Protein AF-A0A0S4QYQ6-F1 (afdb_monomer)

Mean predicted aligned error: 23.26 Å

Organism: NCBI:txid795642

Secondary structure (DSSP, 8-state):
----------------TTTT---HHHHHHHHHHHHHTS-SHHHHHHHHHHHHHHHHHHHHHHHHHHHHHHSHHHHHHHHHHHHHHHHHHHHHHHHHHHHHHHHHHHHHHHHHHHHHHHHHHHHHHHHHHHHHHHHHHHHHHHHHHHHHHHHHHHHHHHHHHHHHHHHHHHHHHHHHHHHHHHHHHHHHHHHHHHHHHHHHHHHHHHHHHHHHHHHHHHHHHHHHHHHHHHHHHHHHHHHHHHHHHHHHHHHHHHHHHHHHHHHHHHHHHHHHHHHHHHHHHHHHHHHHHHHHHHHHHHHHHHHHHHHHHHHHHHHHHHHHHHHHHHHHHHHHHHHHHHHHHHHHHHHHHHHHHHHHHHTTTHHHHTTTTTTSGGGTHHHHHHHHHHHHHHHHHHHHHHHHHHHHHHHHHHHGGGTSSS-------------------

Sequence (437 aa):
MPQRLSGAGRRRRYCDPVSTGRTCQEEAKRARAARRAGGGIGADVVAAEEIAEKLQVYVDRIADGLAAELTPTGVQTAISRAEAAAAARVAAAAAEVEEVRRTAAEQVAQAFADRDRSVSAAHAERDTALADSQAARASAEAADQAASAARAAAADADQRAQTAETAASRAEDNAQTAQDARDAALADARNAMTARDAALAERDRAFVERDGALSEASTAQTLAEQAAEDRATARAEAARAAAVAEAAQAAQTAAEERASAAEKSWRAETATAARAVAERDAARTQASQAQQQAEADRALAATAMERADTEVEARRQAEDTLRGLRSELTATTTDRDRLTADLDRLRAQIDDERAAATTRLETAQEAATRATAAAESHQAQQIAAQAELTELRRQLQDARDRAVRAETERDAARAQTEQATASRRTPKKTPQPPADS

Radius of gyration: 144.87 Å; Cα contacts (8 Å, |Δi|>4): 18; chains: 1; bounding box: 305×84×334 Å

Solvent-accessible surface area (backbone atoms only — not comparable to full-atom values): 24363 Å² total; per-residue (Å²): 139,84,89,83,89,87,90,79,88,72,84,80,76,74,84,66,69,87,82,71,85,63,61,74,66,58,57,55,50,50,55,53,51,54,46,62,72,58,74,53,75,71,28,55,49,53,53,50,49,54,50,48,51,52,48,46,53,50,50,50,51,48,49,49,51,47,47,49,44,70,33,77,68,27,44,51,51,53,51,52,51,50,51,50,52,49,51,50,50,51,52,50,52,50,50,51,52,50,49,51,50,50,52,51,51,51,52,52,53,48,52,51,52,52,47,53,50,51,52,52,49,52,50,52,52,51,53,49,52,50,51,52,52,50,52,52,49,54,50,49,52,51,50,51,51,52,51,49,51,50,52,53,53,49,52,51,49,50,52,51,48,55,51,49,52,54,51,49,53,51,50,51,53,51,51,50,53,52,49,54,53,49,53,49,53,52,50,51,52,50,53,51,51,53,51,50,53,52,52,49,54,51,52,53,49,52,50,53,51,51,52,48,52,50,52,50,50,52,50,51,48,54,52,52,51,49,56,47,51,51,50,51,50,52,50,53,51,50,51,49,52,48,52,51,50,51,50,51,49,53,50,48,52,55,47,52,50,50,50,54,49,52,49,51,49,50,52,49,51,52,51,49,51,50,48,54,48,51,52,52,52,50,50,49,52,51,52,52,49,54,52,53,48,56,51,50,51,52,53,50,50,56,57,46,53,63,48,47,57,58,50,53,56,51,50,56,58,50,54,53,49,57,53,51,54,55,55,49,53,59,50,50,54,55,52,45,63,56,52,51,61,58,48,54,65,52,43,64,64,46,59,72,56,46,70,73,45,56,82,56,48,72,73,57,52,83,57,49,77,69,57,54,70,49,60,50,51,45,54,54,41,49,58,48,45,55,52,47,53,52,46,47,49,51,52,49,49,55,44,48,59,49,50,52,52,58,44,57,60,58,55,48,72,65,60,86,67,77,79,85,89,87,89,86,89,88,90,87,85,88,82,90,90,80,89,84,134

pLDDT: mean 74.75, std 17.57, range [34.72, 97.38]

Structure (mmCIF, N/CA/C/O backbone):
data_AF-A0A0S4QYQ6-F1
#
_entry.id   AF-A0A0S4QYQ6-F1
#
loop_
_atom_site.group_PDB
_atom_site.id
_atom_site.type_symbol
_atom_site.label_atom_id
_atom_site.label_alt_id
_atom_site.label_comp_id
_atom_site.label_asym_id
_atom_site.label_entity_id
_atom_site.label_seq_id
_atom_site.pdbx_PDB_ins_code
_atom_site.Cartn_x
_atom_site.Cartn_y
_atom_site.Cartn_z
_atom_site.occupancy
_atom_site.B_iso_or_equiv
_atom_site.auth_seq_id
_atom_site.auth_comp_id
_atom_site.auth_asym_id
_atom_site.auth_atom_id
_atom_site.pdbx_PDB_model_num
ATOM 1 N N . MET A 1 1 ? 98.506 33.510 -171.704 1.00 35.91 1 MET A N 1
ATOM 2 C CA . MET A 1 1 ? 98.894 34.938 -171.792 1.00 35.91 1 MET A CA 1
ATOM 3 C C . MET A 1 1 ? 98.838 35.548 -170.393 1.00 35.91 1 MET A C 1
ATOM 5 O O . MET A 1 1 ? 97.792 35.375 -169.785 1.00 35.91 1 MET A O 1
ATOM 9 N N . PRO A 1 2 ? 99.843 36.291 -169.888 1.00 59.78 2 PRO A N 1
ATOM 10 C CA . PRO A 1 2 ? 101.284 36.237 -170.144 1.00 59.78 2 PRO A CA 1
ATOM 11 C C . PRO A 1 2 ? 102.138 36.072 -168.855 1.00 59.78 2 PRO A C 1
ATOM 13 O O . PRO A 1 2 ? 101.668 36.198 -167.729 1.00 59.78 2 PRO A O 1
ATOM 16 N N . GLN A 1 3 ? 103.425 35.789 -169.074 1.00 46.84 3 GLN A N 1
ATOM 17 C CA . GLN A 1 3 ? 104.532 35.717 -168.113 1.00 46.84 3 GLN A CA 1
ATOM 18 C C . GLN A 1 3 ? 105.032 37.111 -167.685 1.00 46.84 3 GLN A C 1
ATOM 20 O O . GLN A 1 3 ? 105.018 38.034 -168.499 1.00 46.84 3 GLN A O 1
ATOM 25 N N . ARG A 1 4 ? 105.650 37.214 -166.494 1.00 46.06 4 ARG A N 1
ATOM 26 C CA . ARG A 1 4 ? 106.857 38.039 -166.276 1.00 46.06 4 ARG A CA 1
ATOM 27 C C . ARG A 1 4 ? 107.859 37.334 -165.355 1.00 46.06 4 ARG A C 1
ATOM 29 O O . ARG A 1 4 ? 107.535 36.940 -164.240 1.00 46.06 4 ARG A O 1
ATOM 36 N N . LEU A 1 5 ? 109.078 37.200 -165.879 1.00 45.75 5 LEU A N 1
ATOM 37 C CA . LEU A 1 5 ? 110.321 36.821 -165.209 1.00 45.75 5 LEU A CA 1
ATOM 38 C C . LEU A 1 5 ? 110.962 38.040 -164.527 1.00 45.75 5 LEU A C 1
ATOM 40 O O . LEU A 1 5 ? 110.838 39.149 -165.046 1.00 45.75 5 LEU A O 1
ATOM 44 N N . SER A 1 6 ? 111.717 37.796 -163.447 1.00 42.97 6 SER A N 1
ATOM 45 C CA . SER A 1 6 ? 113.067 38.320 -163.097 1.00 42.97 6 SER A CA 1
ATOM 46 C C . SER A 1 6 ? 113.293 38.009 -161.602 1.00 42.97 6 SER A C 1
ATOM 48 O O . SER A 1 6 ? 112.493 38.428 -160.783 1.00 42.97 6 SER A O 1
ATOM 50 N N . GLY A 1 7 ? 114.278 37.262 -161.100 1.00 40.03 7 GLY A N 1
ATOM 51 C CA . GLY A 1 7 ? 115.591 36.909 -161.629 1.00 40.03 7 GLY A CA 1
ATOM 52 C C . GLY A 1 7 ? 116.695 37.442 -160.702 1.00 40.03 7 GLY A C 1
ATOM 53 O O . GLY A 1 7 ? 117.371 38.390 -161.066 1.00 40.03 7 GLY A O 1
ATOM 54 N N . ALA A 1 8 ? 116.889 36.848 -159.515 1.00 44.00 8 ALA A N 1
ATOM 55 C CA . ALA A 1 8 ? 118.100 37.019 -158.696 1.00 44.00 8 ALA A CA 1
ATOM 56 C C . ALA A 1 8 ? 118.451 35.682 -158.018 1.00 44.00 8 ALA A C 1
ATOM 58 O O . ALA A 1 8 ? 118.081 35.400 -156.877 1.00 44.00 8 ALA A O 1
ATOM 59 N N . GLY A 1 9 ? 119.107 34.802 -158.777 1.00 40.56 9 GLY A N 1
ATOM 60 C CA . GLY A 1 9 ? 119.476 33.459 -158.340 1.00 40.56 9 GLY A CA 1
ATOM 61 C C . GLY A 1 9 ? 120.531 33.466 -157.231 1.00 40.56 9 GLY A C 1
ATOM 62 O O . GLY A 1 9 ? 121.720 33.618 -157.499 1.00 40.56 9 GLY A O 1
ATOM 63 N N . ARG A 1 10 ? 120.116 33.214 -155.982 1.00 48.25 10 ARG A N 1
ATOM 64 C CA . ARG A 1 10 ? 121.015 32.691 -154.940 1.00 48.25 10 ARG A CA 1
ATOM 65 C C . ARG A 1 10 ? 121.145 31.182 -155.128 1.00 48.25 10 ARG A C 1
ATOM 67 O O . ARG A 1 10 ? 120.149 30.462 -155.105 1.00 48.25 10 ARG A O 1
ATOM 74 N N . ARG A 1 11 ? 122.383 30.721 -155.336 1.00 42.84 11 ARG A N 1
ATOM 75 C CA . ARG A 1 11 ? 122.735 29.309 -155.541 1.00 42.84 11 ARG A CA 1
ATOM 76 C C . ARG A 1 11 ? 122.166 28.462 -154.399 1.00 42.84 11 ARG A C 1
ATOM 78 O O . ARG A 1 11 ? 122.636 28.558 -153.266 1.00 42.84 11 ARG A O 1
ATOM 85 N N . ARG A 1 12 ? 121.155 27.642 -154.702 1.00 43.84 12 ARG A N 1
ATOM 86 C CA . ARG A 1 12 ? 120.668 26.590 -153.806 1.00 43.84 12 ARG A CA 1
ATOM 87 C C . ARG A 1 12 ? 121.784 25.562 -153.661 1.00 43.84 12 ARG A C 1
ATOM 89 O O . ARG A 1 12 ? 122.047 24.804 -154.589 1.00 43.84 12 ARG A O 1
ATOM 96 N N . ARG A 1 13 ? 122.459 25.571 -152.513 1.00 54.28 13 ARG A N 1
ATOM 97 C CA . ARG A 1 13 ? 123.272 24.432 -152.091 1.00 54.28 13 ARG A CA 1
ATOM 98 C C . ARG A 1 13 ? 122.281 23.366 -151.641 1.00 54.28 13 ARG A C 1
ATOM 100 O O . ARG A 1 13 ? 121.667 23.511 -150.590 1.00 54.28 13 ARG A O 1
ATOM 107 N N . TYR A 1 14 ? 122.059 22.362 -152.481 1.00 54.81 14 TYR A N 1
ATOM 108 C CA . TYR A 1 14 ? 121.507 21.106 -151.995 1.00 54.81 14 TYR A CA 1
ATOM 109 C C . TYR A 1 14 ? 122.577 20.499 -151.092 1.00 54.81 14 TYR A C 1
ATOM 111 O O . TYR A 1 14 ? 123.729 20.379 -151.510 1.00 54.81 14 TYR A O 1
ATOM 119 N N . CYS A 1 15 ? 122.227 20.242 -149.832 1.00 57.28 15 CYS A N 1
ATOM 120 C CA . CYS A 1 15 ? 123.142 19.607 -148.899 1.00 57.28 15 CYS A CA 1
ATOM 121 C C . CYS A 1 15 ? 123.440 18.205 -149.427 1.00 57.28 15 CYS A C 1
ATOM 123 O O . CYS A 1 15 ? 122.538 17.380 -149.563 1.00 57.28 15 CYS A O 1
ATOM 125 N N . ASP A 1 16 ? 124.704 17.983 -149.762 1.00 55.12 16 ASP A N 1
ATOM 126 C CA . ASP A 1 16 ? 125.244 16.682 -150.111 1.00 55.12 16 ASP A CA 1
ATOM 127 C C . ASP A 1 16 ? 125.480 15.911 -148.798 1.00 55.12 16 ASP A C 1
ATOM 129 O O . ASP A 1 16 ? 126.305 16.342 -147.983 1.00 55.12 16 ASP A O 1
ATOM 133 N N . PRO A 1 17 ? 124.729 14.829 -148.517 1.00 56.94 17 PRO A N 1
ATOM 134 C CA . PRO A 1 17 ? 124.768 14.168 -147.214 1.00 56.94 17 PRO A CA 1
ATOM 135 C C . PRO A 1 17 ? 126.085 13.424 -146.942 1.00 56.94 17 PRO A C 1
ATOM 137 O O . PRO A 1 17 ? 126.303 12.975 -145.818 1.00 56.94 17 PRO A O 1
ATOM 140 N N . VAL A 1 18 ? 126.981 13.301 -147.929 1.00 57.69 18 VAL A N 1
ATOM 141 C CA . VAL A 1 18 ? 128.143 12.401 -147.845 1.00 57.69 18 VAL A CA 1
ATOM 142 C C . VAL A 1 18 ? 129.397 13.066 -147.244 1.00 57.69 18 VAL A C 1
ATOM 144 O O . VAL A 1 18 ? 130.308 12.355 -146.834 1.00 57.69 18 VAL A O 1
ATOM 147 N N . SER A 1 19 ? 129.456 14.400 -147.085 1.00 55.19 19 SER A N 1
ATOM 148 C CA . SER A 1 19 ? 130.687 15.083 -146.614 1.00 55.19 19 SER A CA 1
ATOM 149 C C . SER A 1 19 ? 130.627 15.798 -145.252 1.00 55.19 19 SER A C 1
ATOM 151 O O . SER A 1 19 ? 131.667 16.246 -144.775 1.00 55.19 19 SER A O 1
ATOM 153 N N . THR A 1 20 ? 129.471 15.897 -144.574 1.00 56.69 20 THR A N 1
ATOM 154 C CA . THR A 1 20 ? 129.366 16.621 -143.275 1.00 56.69 20 THR A CA 1
ATOM 155 C C . THR A 1 20 ? 128.586 15.913 -142.157 1.00 56.69 20 THR A C 1
ATOM 157 O O . THR A 1 20 ? 128.486 16.453 -141.054 1.00 56.69 20 THR A O 1
ATOM 160 N N . GLY A 1 21 ? 128.077 14.695 -142.384 1.00 59.12 21 GLY A N 1
ATOM 161 C CA . GLY A 1 21 ? 127.537 13.828 -141.322 1.00 59.12 21 GLY A CA 1
ATOM 162 C C . GLY A 1 21 ? 126.328 14.374 -140.546 1.00 59.12 21 GLY A C 1
ATOM 163 O O . GLY A 1 21 ? 126.009 13.847 -139.483 1.00 59.12 21 GLY A O 1
ATOM 164 N N . ARG A 1 22 ? 125.649 15.422 -141.035 1.00 59.59 22 ARG A N 1
ATOM 165 C CA . ARG A 1 22 ? 124.447 15.999 -140.410 1.00 59.59 22 ARG A CA 1
ATOM 166 C C . ARG A 1 22 ? 123.315 16.095 -141.421 1.00 59.59 22 ARG A C 1
ATOM 168 O O . ARG A 1 22 ? 123.515 16.514 -142.558 1.00 59.59 22 ARG A O 1
ATOM 175 N N . THR A 1 23 ? 122.121 15.689 -141.002 1.00 65.62 23 THR A N 1
ATOM 176 C CA . THR A 1 23 ? 120.927 15.691 -141.851 1.00 65.62 23 THR A CA 1
ATOM 177 C C . THR A 1 23 ? 120.398 17.119 -142.021 1.00 65.62 23 THR A C 1
ATOM 179 O O . THR A 1 23 ? 120.440 17.926 -141.090 1.00 65.62 23 THR A O 1
ATOM 182 N N . CYS A 1 24 ? 119.848 17.440 -143.201 1.00 62.41 24 CYS A N 1
ATOM 183 C CA . CYS A 1 24 ? 119.234 18.746 -143.508 1.00 62.41 24 CYS A CA 1
ATOM 184 C C . CYS A 1 24 ? 118.265 19.252 -142.423 1.00 62.41 24 CYS A C 1
ATOM 186 O O . CYS A 1 24 ? 118.080 20.458 -142.251 1.00 62.41 24 CYS A O 1
ATOM 188 N N . GLN A 1 25 ? 117.619 18.333 -141.705 1.00 70.25 25 GLN A N 1
ATOM 189 C CA . GLN A 1 25 ? 116.634 18.652 -140.683 1.00 70.25 25 GLN A CA 1
ATOM 190 C C . GLN A 1 25 ? 117.268 19.334 -139.460 1.00 70.25 25 GLN A C 1
ATOM 192 O O . GLN A 1 25 ? 116.675 20.261 -138.905 1.00 70.25 25 GLN A O 1
ATOM 197 N N . GLU A 1 26 ? 118.484 18.943 -139.069 1.00 68.88 26 GLU A N 1
ATOM 198 C CA . GLU A 1 26 ? 119.173 19.550 -137.927 1.00 68.88 26 GLU A CA 1
ATOM 199 C C . GLU A 1 26 ? 119.678 20.960 -138.231 1.00 68.88 26 GLU A C 1
ATOM 201 O O . GLU A 1 26 ? 119.554 21.852 -137.391 1.00 68.88 26 GLU A O 1
ATOM 206 N N . GLU A 1 27 ? 120.172 21.204 -139.446 1.00 64.81 27 GLU A N 1
ATOM 207 C CA . GLU A 1 27 ? 120.562 22.550 -139.880 1.00 64.81 27 GLU A CA 1
ATOM 208 C C . GLU A 1 27 ? 119.359 23.499 -139.925 1.00 64.81 27 GLU A C 1
ATOM 210 O O . GLU A 1 27 ? 119.438 24.625 -139.425 1.00 64.81 27 GLU A O 1
ATOM 215 N N . ALA A 1 28 ? 118.205 23.030 -140.416 1.00 64.94 28 ALA A N 1
ATOM 216 C CA . ALA A 1 28 ? 116.964 23.799 -140.370 1.00 64.94 28 ALA A CA 1
ATOM 217 C C . ALA A 1 28 ? 116.514 24.081 -138.925 1.00 64.94 28 ALA A C 1
ATOM 219 O O . ALA A 1 28 ? 116.039 25.179 -138.622 1.00 64.94 28 ALA A O 1
ATOM 220 N N . LYS A 1 29 ? 116.690 23.116 -138.014 1.00 72.38 29 LYS A N 1
ATOM 221 C CA . LYS A 1 29 ? 116.350 23.267 -136.592 1.00 72.38 29 LYS A CA 1
ATOM 222 C C . LYS A 1 29 ? 117.277 24.267 -135.895 1.00 72.38 29 LYS A C 1
ATOM 224 O O . LYS A 1 29 ? 116.797 25.125 -135.156 1.00 72.38 29 LYS A O 1
ATOM 229 N N . ARG A 1 30 ? 118.580 24.237 -136.188 1.00 68.94 30 ARG A N 1
ATOM 230 C CA . ARG A 1 30 ? 119.565 25.185 -135.642 1.00 68.94 30 ARG A CA 1
ATOM 231 C C . ARG A 1 30 ? 119.372 26.597 -136.198 1.00 68.94 30 ARG A C 1
ATOM 233 O O . ARG A 1 30 ? 119.472 27.553 -135.437 1.00 68.94 30 ARG A O 1
ATOM 240 N N . ALA A 1 31 ? 119.002 26.737 -137.472 1.00 63.47 31 ALA A N 1
ATOM 241 C CA . ALA A 1 31 ? 118.636 28.027 -138.059 1.00 63.47 31 ALA A CA 1
ATOM 242 C C . ALA A 1 31 ? 117.380 28.636 -137.406 1.00 63.47 31 ALA A C 1
ATOM 244 O O . ALA A 1 31 ? 117.338 29.843 -137.174 1.00 63.47 31 ALA A O 1
ATOM 245 N N . ARG A 1 32 ? 116.373 27.820 -137.053 1.00 63.25 32 ARG A N 1
ATOM 246 C CA . ARG A 1 32 ? 115.200 28.287 -136.286 1.00 63.25 32 ARG A CA 1
ATOM 247 C C . ARG A 1 32 ? 115.567 28.657 -134.847 1.00 63.25 32 ARG A C 1
ATOM 249 O O . ARG A 1 32 ? 115.132 29.698 -134.366 1.00 63.25 32 ARG A O 1
ATOM 256 N N . ALA A 1 33 ? 116.413 27.868 -134.184 1.00 65.50 33 ALA A N 1
ATOM 257 C CA . ALA A 1 33 ? 116.897 28.179 -132.838 1.00 65.50 33 ALA A CA 1
ATOM 258 C C . ALA A 1 33 ? 117.734 29.475 -132.797 1.00 65.50 33 ALA A C 1
ATOM 260 O O . ALA A 1 33 ? 117.556 30.287 -131.894 1.00 65.50 33 ALA A O 1
ATOM 261 N N . ALA A 1 34 ? 118.571 29.722 -133.811 1.00 64.44 34 ALA A N 1
ATOM 262 C CA . ALA A 1 34 ? 119.338 30.962 -133.942 1.00 64.44 34 ALA A CA 1
ATOM 263 C C . ALA A 1 34 ? 118.443 32.200 -134.149 1.00 64.44 34 ALA A C 1
ATOM 265 O O . ALA A 1 34 ? 118.761 33.265 -133.632 1.00 64.44 34 ALA A O 1
ATOM 266 N N . ARG A 1 35 ? 117.299 32.069 -134.840 1.00 59.69 35 ARG A N 1
ATOM 267 C CA . ARG A 1 35 ? 116.315 33.165 -134.951 1.00 59.69 35 ARG A CA 1
ATOM 268 C C . ARG A 1 35 ? 115.586 33.444 -133.635 1.00 59.69 35 ARG A C 1
ATOM 270 O O . ARG A 1 35 ? 115.309 34.601 -133.349 1.00 59.69 35 ARG A O 1
ATOM 277 N N . ARG A 1 36 ? 115.329 32.418 -132.816 1.00 61.81 36 ARG A N 1
ATOM 278 C CA . ARG A 1 36 ? 114.700 32.576 -131.490 1.00 61.81 36 ARG A CA 1
ATOM 279 C C . ARG A 1 36 ? 115.618 33.234 -130.456 1.00 61.81 36 ARG A C 1
ATOM 281 O O . ARG A 1 36 ? 115.134 33.962 -129.604 1.00 61.81 36 ARG A O 1
ATOM 288 N N . ALA A 1 37 ? 116.931 33.021 -130.542 1.00 64.19 37 ALA A N 1
ATOM 289 C CA . ALA A 1 37 ? 117.905 33.639 -129.635 1.00 64.19 37 ALA A CA 1
ATOM 290 C C . ALA A 1 37 ? 118.297 35.081 -130.028 1.00 64.19 37 ALA A C 1
ATOM 292 O O . ALA A 1 37 ? 119.055 35.725 -129.310 1.00 64.19 37 ALA A O 1
ATOM 293 N N . GLY A 1 38 ? 117.813 35.579 -131.173 1.00 60.22 38 GLY A N 1
ATOM 294 C CA . GLY A 1 38 ? 118.329 36.783 -131.826 1.00 60.22 38 GLY A CA 1
ATOM 295 C C . GLY A 1 38 ? 117.873 38.137 -131.278 1.00 60.22 38 GLY A C 1
ATOM 296 O O . GLY A 1 38 ? 118.469 39.117 -131.693 1.00 60.22 38 GLY A O 1
ATOM 297 N N . GLY A 1 39 ? 116.876 38.212 -130.384 1.00 55.19 39 GLY A N 1
ATOM 298 C CA . GLY A 1 39 ? 116.407 39.460 -129.752 1.00 55.19 39 GLY A CA 1
ATOM 299 C C . GLY A 1 39 ? 115.985 40.580 -130.726 1.00 55.19 39 GLY A C 1
ATOM 300 O O . GLY A 1 39 ? 116.813 41.237 -131.346 1.00 55.19 39 GLY A O 1
ATOM 301 N N . GLY A 1 40 ? 114.682 40.844 -130.848 1.00 59.50 40 GLY A N 1
ATOM 302 C CA . GLY A 1 40 ? 114.127 41.891 -131.719 1.00 59.50 40 GLY A CA 1
ATOM 303 C C . GLY A 1 40 ? 112.873 41.422 -132.455 1.00 59.50 40 GLY A C 1
ATOM 304 O O . GLY A 1 40 ? 112.474 40.270 -132.312 1.00 59.50 40 GLY A O 1
ATOM 305 N N . ILE A 1 41 ? 112.290 42.291 -133.288 1.00 59.81 41 ILE A N 1
ATOM 306 C CA . ILE A 1 41 ? 110.967 42.115 -133.930 1.00 59.81 41 ILE A CA 1
ATOM 307 C C . ILE A 1 41 ? 110.784 40.727 -134.580 1.00 59.81 41 ILE A C 1
ATOM 309 O O . ILE A 1 41 ? 109.698 40.164 -134.551 1.00 59.81 41 ILE A O 1
ATOM 313 N N . GLY A 1 42 ? 111.844 40.120 -135.122 1.00 61.22 42 GLY A N 1
ATOM 314 C CA . GLY A 1 42 ? 111.769 38.774 -135.702 1.00 61.22 42 GLY A CA 1
ATOM 315 C C . GLY A 1 42 ? 111.525 37.638 -134.694 1.00 61.22 42 GLY A C 1
ATOM 316 O O . GLY A 1 42 ? 110.913 36.640 -135.060 1.00 61.22 42 GLY A O 1
ATOM 317 N N . ALA A 1 43 ? 111.981 37.765 -133.446 1.00 59.81 43 ALA A N 1
ATOM 318 C CA . ALA A 1 43 ? 111.731 36.784 -132.388 1.00 59.81 43 ALA A CA 1
ATOM 319 C C . ALA A 1 43 ? 110.299 36.905 -131.836 1.00 59.81 43 ALA A C 1
ATOM 321 O O . ALA A 1 43 ? 109.650 35.884 -131.612 1.00 59.81 43 ALA A O 1
ATOM 322 N N . ASP A 1 44 ? 109.781 38.132 -131.724 1.00 63.94 44 ASP A N 1
ATOM 323 C CA . ASP A 1 44 ? 108.390 38.387 -131.330 1.00 63.94 44 ASP A CA 1
ATOM 324 C C . ASP A 1 44 ? 107.399 37.907 -132.400 1.00 63.94 44 ASP A C 1
ATOM 326 O O . ASP A 1 44 ? 106.347 37.374 -132.063 1.00 63.94 44 ASP A O 1
ATOM 330 N N . VAL A 1 45 ? 107.759 37.992 -133.688 1.00 72.50 45 VAL A N 1
ATOM 331 C CA . VAL A 1 45 ? 106.963 37.413 -134.786 1.00 72.50 45 VAL A CA 1
ATOM 332 C C . VAL A 1 45 ? 106.889 35.888 -134.679 1.00 72.50 45 VAL A C 1
ATOM 334 O O . VAL A 1 45 ? 105.812 35.327 -134.835 1.00 72.50 45 VAL A O 1
ATOM 337 N N . VAL A 1 46 ? 107.988 35.206 -134.338 1.00 71.00 46 VAL A N 1
ATOM 338 C CA . VAL A 1 46 ? 107.978 33.740 -134.166 1.00 71.00 46 VAL A CA 1
ATOM 339 C C . VAL A 1 46 ? 107.174 33.317 -132.926 1.00 71.00 46 VAL A C 1
ATOM 341 O O . VAL A 1 46 ? 106.476 32.307 -132.967 1.00 71.00 46 VAL A O 1
ATOM 344 N N . ALA A 1 47 ? 107.231 34.077 -131.827 1.00 69.50 47 ALA A N 1
ATOM 345 C CA . ALA A 1 47 ? 106.402 33.817 -130.647 1.00 69.50 47 ALA A CA 1
ATOM 346 C C . ALA A 1 47 ? 104.911 34.104 -130.910 1.00 69.50 47 ALA A C 1
ATOM 348 O O . ALA A 1 47 ? 104.048 33.350 -130.460 1.00 69.50 47 ALA A O 1
ATOM 349 N N . ALA A 1 48 ? 104.605 35.156 -131.676 1.00 71.62 48 ALA A N 1
ATOM 350 C CA . ALA A 1 48 ? 103.252 35.459 -132.126 1.00 71.62 48 ALA A CA 1
ATOM 351 C C . ALA A 1 48 ? 102.709 34.373 -133.068 1.00 71.62 48 ALA A C 1
ATOM 353 O O . ALA A 1 48 ? 101.542 34.015 -132.951 1.00 71.62 48 ALA A O 1
ATOM 354 N N . GLU A 1 49 ? 103.546 33.795 -133.935 1.00 77.19 49 GLU A N 1
ATOM 355 C CA . GLU A 1 49 ? 103.184 32.646 -134.776 1.00 77.19 49 GLU A CA 1
ATOM 356 C C . GLU A 1 49 ? 102.893 31.384 -133.943 1.00 77.19 49 GLU A C 1
ATOM 358 O O . GLU A 1 49 ? 101.889 30.724 -134.188 1.00 77.19 49 GLU A O 1
ATOM 363 N N . GLU A 1 50 ? 103.683 31.069 -132.907 1.00 76.94 50 GLU A N 1
ATOM 364 C CA . GLU A 1 50 ? 103.395 29.925 -132.017 1.00 76.94 50 GLU A CA 1
ATOM 365 C C . GLU A 1 50 ? 102.121 30.137 -131.174 1.00 76.94 50 GLU A C 1
ATOM 367 O O . GLU A 1 50 ? 101.376 29.187 -130.913 1.00 76.94 50 GLU A O 1
ATOM 372 N N . ILE A 1 51 ? 101.841 31.372 -130.743 1.00 79.75 51 ILE A N 1
ATOM 373 C CA . ILE A 1 51 ? 100.574 31.713 -130.079 1.00 79.75 51 ILE A CA 1
ATOM 374 C C . ILE A 1 51 ? 99.414 31.621 -131.073 1.00 79.75 51 ILE A C 1
ATOM 376 O O . ILE A 1 51 ? 98.370 31.090 -130.704 1.00 79.75 51 ILE A O 1
ATOM 380 N N . ALA A 1 52 ? 99.598 32.066 -132.319 1.00 76.69 52 ALA A N 1
ATOM 381 C CA . ALA A 1 52 ? 98.605 31.937 -133.378 1.00 76.69 52 ALA A CA 1
ATOM 382 C C . ALA A 1 52 ? 98.316 30.466 -133.703 1.00 76.69 52 ALA A C 1
ATOM 384 O O . ALA A 1 52 ? 97.152 30.111 -133.806 1.00 76.69 52 ALA A O 1
ATOM 385 N N . GLU A 1 53 ? 99.323 29.587 -133.757 1.00 77.81 53 GLU A N 1
ATOM 386 C CA . GLU A 1 53 ? 99.123 28.139 -133.924 1.00 77.81 53 GLU A CA 1
ATOM 387 C C . GLU A 1 53 ? 98.392 27.509 -132.730 1.00 77.81 53 GLU A C 1
ATOM 389 O O . GLU A 1 53 ? 97.494 26.691 -132.915 1.00 77.81 53 GLU A O 1
ATOM 394 N N . LYS A 1 54 ? 98.712 27.893 -131.488 1.00 78.75 54 LYS A N 1
ATOM 395 C CA . LYS A 1 54 ? 97.971 27.399 -130.312 1.00 78.75 54 LYS A CA 1
ATOM 396 C C . LYS A 1 54 ? 96.534 27.908 -130.285 1.00 78.75 54 LYS A C 1
ATOM 398 O O . LYS A 1 54 ? 95.635 27.144 -129.941 1.00 78.75 54 LYS A O 1
ATOM 403 N N . LEU A 1 55 ? 96.320 29.173 -130.642 1.00 83.25 55 LEU A N 1
ATOM 404 C CA . LEU A 1 55 ? 94.987 29.738 -130.822 1.00 83.25 55 LEU A CA 1
ATOM 405 C C . LEU A 1 55 ? 94.252 29.016 -131.941 1.00 83.25 55 LEU A C 1
ATOM 407 O O . LEU A 1 55 ? 93.098 28.687 -131.734 1.00 83.25 55 LEU A O 1
ATOM 411 N N . GLN A 1 56 ? 94.912 28.687 -133.051 1.00 80.62 56 GLN A N 1
ATOM 412 C CA . GLN A 1 56 ? 94.340 27.888 -134.130 1.00 80.62 56 GLN A CA 1
ATOM 413 C C . GLN A 1 56 ? 93.903 26.515 -133.610 1.00 80.62 56 GLN A C 1
ATOM 415 O O . GLN A 1 56 ? 92.760 26.155 -133.810 1.00 80.62 56 GLN A O 1
ATOM 420 N N . VAL A 1 57 ? 94.728 25.795 -132.840 1.00 81.00 57 VAL A N 1
ATOM 421 C CA . VAL A 1 57 ? 94.339 24.495 -132.254 1.00 81.00 57 VAL A CA 1
ATOM 422 C C . VAL A 1 57 ? 93.171 24.625 -131.270 1.00 81.00 57 VAL A C 1
ATOM 424 O O . VAL A 1 57 ? 92.307 23.752 -131.220 1.00 81.00 57 VAL A O 1
ATOM 427 N N . TYR A 1 58 ? 93.118 25.695 -130.471 1.00 82.38 58 TYR A N 1
ATOM 428 C CA . TYR A 1 58 ? 91.973 25.953 -129.593 1.00 82.38 58 TYR A CA 1
ATOM 429 C C . TYR A 1 58 ? 90.724 26.345 -130.379 1.00 82.38 58 TYR A C 1
ATOM 431 O O . TYR A 1 58 ? 89.644 25.875 -130.042 1.00 82.38 58 TYR A O 1
ATOM 439 N N . VAL A 1 59 ? 90.863 27.169 -131.418 1.00 82.38 59 VAL A N 1
ATOM 440 C CA . VAL A 1 59 ? 89.780 27.566 -132.320 1.00 82.38 59 VAL A CA 1
ATOM 441 C C . VAL A 1 59 ? 89.275 26.355 -133.084 1.00 82.38 59 VAL A C 1
ATOM 443 O O . VAL A 1 59 ? 88.072 26.191 -133.137 1.00 82.38 59 VAL A O 1
ATOM 446 N N . ASP A 1 60 ? 90.145 25.475 -133.571 1.00 78.00 60 ASP A N 1
ATOM 447 C CA . ASP A 1 60 ? 89.788 24.232 -134.252 1.00 78.00 60 ASP A CA 1
ATOM 448 C C . ASP A 1 60 ? 89.119 23.266 -133.274 1.00 78.00 60 ASP A C 1
ATOM 450 O O . ASP A 1 60 ? 88.080 22.712 -133.583 1.00 78.00 60 ASP A O 1
ATOM 454 N N . ARG A 1 61 ? 89.607 23.136 -132.034 1.00 80.44 61 ARG A N 1
ATOM 455 C CA . ARG A 1 61 ? 88.947 22.308 -131.010 1.00 80.44 61 ARG A CA 1
ATOM 456 C C . ARG A 1 61 ? 87.590 22.867 -130.580 1.00 80.44 61 ARG A C 1
ATOM 458 O O . ARG A 1 61 ? 86.676 22.096 -130.293 1.00 80.44 61 ARG A O 1
ATOM 465 N N . ILE A 1 62 ? 87.458 24.191 -130.500 1.00 80.12 62 ILE A N 1
ATOM 466 C CA . ILE A 1 62 ? 86.183 24.864 -130.231 1.00 80.12 62 ILE A CA 1
ATOM 467 C C . ILE A 1 62 ? 85.273 24.739 -131.451 1.00 80.12 62 ILE A C 1
ATOM 469 O O . ILE A 1 62 ? 84.096 24.476 -131.272 1.00 80.12 62 ILE A O 1
ATOM 473 N N . ALA A 1 63 ? 85.793 24.870 -132.669 1.00 76.31 63 ALA A N 1
ATOM 474 C CA . ALA A 1 63 ? 85.047 24.726 -133.911 1.00 76.31 63 ALA A CA 1
ATOM 475 C C . ALA A 1 63 ? 84.590 23.282 -134.115 1.00 76.31 63 ALA A C 1
ATOM 477 O O . ALA A 1 63 ? 83.452 23.087 -134.507 1.00 76.31 63 ALA A O 1
ATOM 478 N N . ASP A 1 64 ? 85.405 22.287 -133.769 1.00 76.62 64 ASP A N 1
ATOM 479 C CA . ASP A 1 64 ? 85.070 20.863 -133.802 1.00 76.62 64 ASP A CA 1
ATOM 480 C C . ASP A 1 64 ? 84.084 20.498 -132.690 1.00 76.62 64 ASP A C 1
ATOM 482 O O . ASP A 1 64 ? 83.141 19.748 -132.923 1.00 76.62 64 ASP A O 1
ATOM 486 N N . GLY A 1 65 ? 84.252 21.055 -131.485 1.00 79.75 65 GLY A N 1
ATOM 487 C CA . GLY A 1 65 ? 83.291 20.904 -130.391 1.00 79.75 65 GLY A CA 1
ATOM 488 C C . GLY A 1 65 ? 81.943 21.545 -130.723 1.00 79.75 65 GLY A C 1
ATOM 489 O O . GLY A 1 65 ? 80.899 20.931 -130.527 1.00 79.75 65 GLY A O 1
ATOM 490 N N . LEU A 1 66 ? 81.964 22.743 -131.308 1.00 78.31 66 LEU A 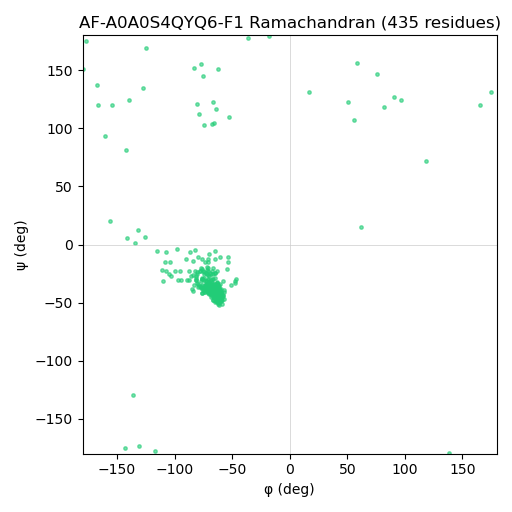N 1
ATOM 491 C CA . LEU A 1 66 ? 80.774 23.461 -131.749 1.00 78.31 66 LEU A CA 1
ATOM 492 C C . LEU A 1 66 ? 80.155 22.796 -132.982 1.00 78.31 66 LEU A C 1
ATOM 494 O O . LEU A 1 66 ? 78.940 22.714 -133.065 1.00 78.31 66 LEU A O 1
ATOM 498 N N . ALA A 1 67 ? 80.949 22.263 -133.911 1.00 73.25 67 ALA A N 1
ATOM 499 C CA . ALA A 1 67 ? 80.458 21.485 -135.043 1.00 73.25 67 ALA A CA 1
ATOM 500 C C . ALA A 1 67 ? 79.810 20.187 -134.558 1.00 73.25 67 ALA A C 1
ATOM 502 O O . ALA A 1 67 ? 78.721 19.856 -135.016 1.00 73.25 67 ALA A O 1
ATOM 503 N N . ALA A 1 68 ? 80.416 19.494 -133.589 1.00 74.44 68 ALA A N 1
ATOM 504 C CA . ALA A 1 68 ? 79.837 18.315 -132.956 1.00 74.44 68 ALA A CA 1
ATOM 505 C C . ALA A 1 68 ? 78.515 18.643 -132.244 1.00 74.44 68 ALA A C 1
ATOM 507 O O . ALA A 1 68 ? 77.551 17.898 -132.413 1.00 74.44 68 ALA A O 1
ATOM 508 N N . GLU A 1 69 ? 78.426 19.765 -131.521 1.00 77.81 69 GLU A N 1
ATOM 509 C CA . GLU A 1 69 ? 77.200 20.196 -130.833 1.00 77.81 69 GLU A CA 1
ATOM 510 C C . GLU A 1 69 ? 76.129 20.789 -131.767 1.00 77.81 69 GLU A C 1
ATOM 512 O O . GLU A 1 69 ? 74.943 20.613 -131.499 1.00 77.81 69 GLU A O 1
ATOM 517 N N . LEU A 1 70 ? 76.513 21.419 -132.883 1.00 79.00 70 LEU A N 1
ATOM 518 C CA . LEU A 1 70 ? 75.602 21.954 -133.907 1.00 79.00 70 LEU A CA 1
ATOM 519 C C . LEU A 1 70 ? 75.199 20.918 -134.964 1.00 79.00 70 LEU A C 1
ATOM 521 O O . LEU A 1 70 ? 74.324 21.194 -135.789 1.00 79.00 70 LEU A O 1
ATOM 525 N N . THR A 1 71 ? 75.788 19.717 -134.957 1.00 80.50 71 THR A N 1
ATOM 526 C CA . THR A 1 71 ? 75.231 18.604 -135.732 1.00 80.50 71 THR A CA 1
ATOM 527 C C . THR A 1 71 ? 73.828 18.257 -135.217 1.00 80.50 71 THR A C 1
ATOM 529 O O . THR A 1 71 ? 73.567 18.370 -134.015 1.00 80.50 71 THR A O 1
ATOM 532 N N . PRO A 1 72 ? 72.928 17.739 -136.073 1.00 80.62 72 PRO A N 1
ATOM 533 C CA . PRO A 1 72 ? 71.630 17.229 -135.627 1.00 80.62 72 PRO A CA 1
ATOM 534 C C . PRO A 1 72 ? 71.742 16.230 -134.459 1.00 80.62 72 PRO A C 1
ATOM 536 O O . PRO A 1 72 ? 70.913 16.228 -133.553 1.00 80.62 72 PRO A O 1
ATOM 539 N N . THR A 1 73 ? 72.807 15.422 -134.434 1.00 84.25 73 THR A N 1
ATOM 540 C CA . THR A 1 73 ? 73.117 14.473 -133.353 1.00 84.25 73 THR A CA 1
ATOM 541 C C . THR A 1 73 ? 73.551 15.143 -132.046 1.00 84.25 73 THR A C 1
ATOM 543 O O . THR A 1 73 ? 73.169 14.681 -130.968 1.00 84.25 73 THR A O 1
ATOM 546 N N . GLY A 1 74 ? 74.318 16.234 -132.114 1.00 82.75 74 GLY A N 1
ATOM 547 C CA . GLY A 1 74 ? 74.754 17.004 -130.947 1.00 82.75 74 GLY A CA 1
ATOM 548 C C . GLY A 1 74 ? 73.591 17.699 -130.249 1.00 82.75 74 GLY A C 1
ATOM 549 O O . GLY A 1 74 ? 73.401 17.524 -129.043 1.00 82.75 74 GLY A O 1
ATOM 550 N N . VAL A 1 75 ? 72.742 18.377 -131.026 1.00 85.25 75 VAL A N 1
ATOM 551 C CA . VAL A 1 75 ? 71.516 19.019 -130.531 1.00 85.25 75 VAL A CA 1
ATOM 552 C C . VAL A 1 75 ? 70.576 17.988 -129.901 1.00 85.25 75 VAL A C 1
ATOM 554 O O . VAL A 1 75 ? 70.112 18.195 -128.782 1.00 85.25 75 VAL A O 1
ATOM 557 N N . GLN A 1 76 ? 70.358 16.833 -130.543 1.00 87.12 76 GLN A N 1
ATOM 558 C CA . GLN A 1 76 ? 69.522 15.768 -129.977 1.00 87.12 76 GLN A CA 1
ATOM 559 C C . GLN A 1 76 ? 70.091 15.205 -128.666 1.00 87.12 76 GLN A C 1
ATOM 561 O O . GLN A 1 76 ? 69.331 14.869 -127.758 1.00 87.12 76 GLN A O 1
ATOM 566 N N . THR A 1 77 ? 71.419 15.135 -128.532 1.00 87.25 77 THR A N 1
ATOM 567 C CA . THR A 1 77 ? 72.082 14.695 -127.294 1.00 87.25 77 THR A CA 1
ATOM 568 C C . THR A 1 77 ? 71.925 15.733 -126.182 1.00 87.25 77 THR A C 1
ATOM 570 O O . THR A 1 77 ? 71.658 15.369 -125.036 1.00 87.25 77 THR A O 1
ATOM 573 N N . ALA A 1 78 ? 72.047 17.025 -126.501 1.00 85.31 78 ALA A N 1
ATOM 574 C CA . ALA A 1 78 ? 71.827 18.112 -125.551 1.00 85.31 78 ALA A CA 1
ATOM 575 C C . ALA A 1 78 ? 70.362 18.178 -125.086 1.00 85.31 78 ALA A C 1
ATOM 577 O O . ALA A 1 78 ? 70.120 18.287 -123.884 1.00 85.31 78 ALA A O 1
ATOM 578 N N . ILE A 1 79 ? 69.402 18.025 -126.008 1.00 88.44 79 ILE A N 1
ATOM 579 C CA . ILE A 1 79 ? 67.967 17.928 -125.697 1.00 88.44 79 ILE A CA 1
ATOM 580 C C . ILE A 1 79 ? 67.706 16.708 -124.812 1.00 88.44 79 ILE A C 1
ATOM 582 O O . ILE A 1 79 ? 67.180 16.874 -123.719 1.00 88.44 79 ILE A O 1
ATOM 586 N N . SER A 1 80 ? 68.175 15.516 -125.196 1.00 88.75 80 SER A N 1
ATOM 587 C CA . SER A 1 80 ? 68.016 14.295 -124.386 1.00 88.75 80 SER A CA 1
ATOM 588 C C . SER A 1 80 ? 68.605 14.446 -122.979 1.00 88.75 80 SER A C 1
ATOM 590 O O . SER A 1 80 ? 68.027 13.979 -122.001 1.00 88.75 80 SER A O 1
ATOM 592 N N . ARG A 1 81 ? 69.755 15.122 -122.842 1.00 89.19 81 ARG A N 1
ATOM 593 C CA . ARG A 1 81 ? 70.382 15.392 -121.538 1.00 89.19 81 ARG A CA 1
ATOM 594 C C . ARG A 1 81 ? 69.571 16.392 -120.712 1.00 89.19 81 ARG A C 1
ATOM 596 O O . ARG A 1 81 ? 69.439 16.204 -119.505 1.00 89.19 81 ARG A O 1
ATOM 603 N N . ALA A 1 82 ? 69.042 17.442 -121.338 1.00 91.19 82 ALA A N 1
ATOM 604 C CA . ALA A 1 82 ? 68.188 18.424 -120.677 1.00 91.19 82 ALA A CA 1
ATOM 605 C C . ALA A 1 82 ? 66.852 17.803 -120.243 1.00 91.19 82 ALA A C 1
ATOM 607 O O . ALA A 1 82 ? 66.426 18.019 -119.111 1.00 91.19 82 ALA A O 1
ATOM 608 N N . GLU A 1 83 ? 66.241 16.975 -121.092 1.00 92.69 83 GLU A N 1
ATOM 609 C CA . GLU A 1 83 ? 65.040 16.198 -120.781 1.00 92.69 83 GLU A CA 1
ATOM 610 C C . GLU A 1 83 ? 65.302 15.199 -119.653 1.00 92.69 83 GLU A C 1
ATOM 612 O O . GLU A 1 83 ? 64.516 15.136 -118.713 1.00 92.69 83 GLU A O 1
ATOM 617 N N . ALA A 1 84 ? 66.436 14.492 -119.664 1.00 91.44 84 ALA A N 1
ATOM 618 C CA . ALA A 1 84 ? 66.824 13.600 -118.572 1.00 91.44 84 ALA A CA 1
ATOM 619 C C . ALA A 1 84 ? 67.044 14.357 -117.251 1.00 91.44 84 ALA A C 1
ATOM 621 O O . ALA A 1 84 ? 66.598 13.905 -116.198 1.00 91.44 84 ALA A O 1
ATOM 622 N N . ALA A 1 85 ? 67.685 15.531 -117.286 1.00 89.00 85 ALA A N 1
ATOM 623 C CA . ALA A 1 85 ? 67.867 16.372 -116.103 1.00 89.00 85 ALA A CA 1
ATOM 624 C C . ALA A 1 85 ? 66.536 16.951 -115.593 1.00 89.00 85 ALA A C 1
ATOM 626 O O . ALA A 1 85 ? 66.319 17.020 -114.382 1.00 89.00 85 ALA A O 1
ATOM 627 N N . ALA A 1 86 ? 65.630 17.341 -116.494 1.00 90.69 86 ALA A N 1
ATOM 628 C CA . ALA A 1 86 ? 64.286 17.788 -116.147 1.00 90.69 86 ALA A CA 1
ATOM 629 C C . ALA A 1 86 ? 63.460 16.641 -115.545 1.00 90.69 86 ALA A C 1
ATOM 631 O O . ALA A 1 86 ? 62.869 16.819 -114.484 1.00 90.69 86 ALA A O 1
ATOM 632 N N . ALA A 1 87 ? 63.495 15.451 -116.149 1.00 91.44 87 ALA A N 1
ATOM 633 C CA . ALA A 1 87 ? 62.847 14.249 -115.635 1.00 91.44 87 ALA A CA 1
ATOM 634 C C . ALA A 1 87 ? 63.393 13.858 -114.254 1.00 91.44 87 ALA A C 1
ATOM 636 O O . ALA A 1 87 ? 62.610 13.551 -113.360 1.00 91.44 87 ALA A O 1
ATOM 637 N N . ALA A 1 88 ? 64.709 13.951 -114.038 1.00 91.31 88 ALA A N 1
ATOM 638 C CA . ALA A 1 88 ? 65.322 13.711 -112.733 1.00 91.31 88 ALA A CA 1
ATOM 639 C C . ALA A 1 88 ? 64.855 14.724 -111.674 1.00 91.31 88 ALA A C 1
ATOM 641 O O . ALA A 1 88 ? 64.550 14.332 -110.550 1.00 91.31 88 ALA A O 1
ATOM 642 N N . ARG A 1 89 ? 64.737 16.014 -112.023 1.00 92.69 89 ARG A N 1
ATOM 643 C CA . ARG A 1 89 ? 64.197 17.041 -111.112 1.00 92.69 89 ARG A CA 1
ATOM 644 C C . ARG A 1 89 ? 62.718 16.824 -110.806 1.00 92.69 89 ARG A C 1
ATOM 646 O O . ARG A 1 89 ? 62.319 16.979 -109.659 1.00 92.69 89 ARG A O 1
ATOM 653 N N . VAL A 1 90 ? 61.916 16.446 -111.801 1.00 93.56 90 VAL A N 1
ATOM 654 C CA . VAL A 1 90 ? 60.495 16.118 -111.604 1.00 93.56 90 VAL A CA 1
ATOM 655 C C . VAL A 1 90 ? 60.346 14.871 -110.734 1.00 93.56 90 VAL A C 1
ATOM 657 O O . VAL A 1 90 ? 59.515 14.870 -109.834 1.00 93.56 90 VAL A O 1
ATOM 660 N N . ALA A 1 91 ? 61.171 13.842 -110.941 1.00 91.94 91 ALA A N 1
ATOM 661 C CA . ALA A 1 91 ? 61.178 12.644 -110.106 1.00 91.94 91 ALA A CA 1
ATOM 662 C C . ALA A 1 91 ? 61.588 12.955 -108.657 1.00 91.94 91 ALA A C 1
ATOM 664 O O . ALA A 1 91 ? 60.944 12.469 -107.732 1.00 91.94 91 ALA A O 1
ATOM 665 N N . ALA A 1 92 ? 62.603 13.803 -108.455 1.00 92.38 92 ALA A N 1
ATOM 666 C CA . ALA A 1 92 ? 63.003 14.263 -107.126 1.00 92.38 92 ALA A CA 1
ATOM 667 C C . ALA A 1 92 ? 61.881 15.059 -106.438 1.00 92.38 92 ALA A C 1
ATOM 669 O O . ALA A 1 92 ? 61.519 14.745 -105.310 1.00 92.38 92 ALA A O 1
ATOM 670 N N . ALA A 1 93 ? 61.257 16.009 -107.140 1.00 92.06 93 ALA A N 1
ATOM 671 C CA . ALA A 1 93 ? 60.131 16.776 -106.607 1.00 92.06 93 ALA A CA 1
ATOM 672 C C . ALA A 1 93 ? 58.910 15.888 -106.305 1.00 92.06 93 ALA A C 1
ATOM 674 O O . ALA A 1 93 ? 58.239 16.079 -105.295 1.00 92.06 93 ALA A O 1
ATOM 675 N N . ALA A 1 94 ? 58.622 14.892 -107.149 1.00 92.81 94 ALA A N 1
ATOM 676 C CA . ALA A 1 94 ? 57.553 13.928 -106.902 1.00 92.81 94 ALA A CA 1
ATOM 677 C C . ALA A 1 94 ? 57.841 13.063 -105.664 1.00 92.81 94 ALA A C 1
ATOM 679 O O . ALA A 1 94 ? 56.930 12.826 -104.874 1.00 92.81 94 ALA A O 1
ATOM 680 N N . ALA A 1 95 ? 59.096 12.644 -105.465 1.00 93.25 95 ALA A N 1
ATOM 681 C CA . ALA A 1 95 ? 59.518 11.919 -104.269 1.00 93.25 95 ALA A CA 1
ATOM 682 C C . ALA A 1 95 ? 59.414 12.786 -103.000 1.00 93.25 95 ALA A C 1
ATOM 684 O O . ALA A 1 95 ? 58.925 12.304 -101.985 1.00 93.25 95 ALA A O 1
ATOM 685 N N . GLU A 1 96 ? 59.796 14.066 -103.059 1.00 94.00 96 GLU A N 1
ATOM 686 C CA . GLU A 1 96 ? 59.632 15.012 -101.944 1.00 94.00 96 GLU A CA 1
ATOM 687 C C . GLU A 1 96 ? 58.154 15.252 -101.604 1.00 94.00 96 GLU A C 1
ATOM 689 O O . GLU A 1 96 ? 57.782 15.251 -100.433 1.00 94.00 96 GLU A O 1
ATOM 694 N N . VAL A 1 97 ? 57.287 15.414 -102.610 1.00 94.75 97 VAL A N 1
ATOM 695 C CA . VAL A 1 97 ? 55.838 15.567 -102.393 1.00 94.75 97 VAL A CA 1
ATOM 696 C C . VAL A 1 97 ? 55.239 14.307 -101.773 1.00 94.75 97 VAL A C 1
ATOM 698 O O . VAL A 1 97 ? 54.396 14.419 -100.881 1.00 94.75 97 VAL A O 1
ATOM 701 N N . GLU A 1 98 ? 55.653 13.122 -102.221 1.00 95.25 98 GLU A N 1
ATOM 702 C CA . GLU A 1 98 ? 55.179 11.863 -101.645 1.00 95.25 98 GLU A CA 1
ATOM 703 C C . GLU A 1 98 ? 55.679 11.674 -100.209 1.00 95.25 98 GLU A C 1
ATOM 705 O O . GLU A 1 98 ? 54.898 11.292 -99.341 1.00 95.25 98 GLU A O 1
ATOM 710 N N . GLU A 1 99 ? 56.931 12.038 -99.919 1.00 93.75 99 GLU A N 1
ATOM 711 C CA . GLU A 1 99 ? 57.467 12.034 -98.557 1.00 93.75 99 GLU A CA 1
ATOM 712 C C . GLU A 1 99 ? 56.676 12.978 -97.645 1.00 93.75 99 GLU A C 1
ATOM 714 O O . GLU A 1 99 ? 56.223 12.571 -96.578 1.00 93.75 99 GLU A O 1
ATOM 719 N N . VAL A 1 100 ? 56.420 14.213 -98.091 1.00 94.88 100 VAL A N 1
ATOM 720 C CA . VAL A 1 100 ? 55.619 15.189 -97.338 1.00 94.88 100 VAL A CA 1
ATOM 721 C C . VAL A 1 100 ? 54.198 14.676 -97.112 1.00 94.88 100 VAL A C 1
ATOM 723 O O . VAL A 1 100 ? 53.667 14.826 -96.011 1.00 94.88 100 VAL A O 1
ATOM 726 N N . ARG A 1 101 ? 53.571 14.046 -98.114 1.00 95.25 101 ARG A N 1
ATOM 727 C CA . ARG A 1 101 ? 52.241 13.436 -97.962 1.00 95.25 101 ARG A CA 1
ATOM 728 C C . ARG A 1 101 ? 52.254 12.285 -96.969 1.00 95.25 101 ARG A C 1
ATOM 730 O O . ARG A 1 101 ? 51.345 12.217 -96.145 1.00 95.25 101 ARG A O 1
ATOM 737 N N . ARG A 1 102 ? 53.267 11.418 -97.016 1.00 95.19 102 ARG A N 1
ATOM 738 C CA . ARG A 1 102 ? 53.432 10.316 -96.066 1.00 95.19 102 ARG A CA 1
ATOM 739 C C . ARG A 1 102 ? 53.612 10.842 -94.647 1.00 95.19 102 ARG A C 1
ATOM 741 O O . ARG A 1 102 ? 52.843 10.459 -93.773 1.00 95.19 102 ARG A O 1
ATOM 748 N N . THR A 1 103 ? 54.537 11.777 -94.429 1.00 95.00 103 THR A N 1
ATOM 749 C CA . THR A 1 103 ? 54.751 12.397 -93.114 1.00 95.00 103 THR A CA 1
ATOM 750 C C . THR A 1 103 ? 53.493 13.113 -92.616 1.00 95.00 103 THR A C 1
ATOM 752 O O . THR A 1 103 ? 53.141 12.992 -91.446 1.00 95.00 103 THR A O 1
ATOM 755 N N . ALA A 1 104 ? 52.767 13.824 -93.486 1.00 94.00 104 ALA A N 1
ATOM 756 C CA . ALA A 1 104 ? 51.507 14.465 -93.114 1.00 94.00 104 ALA A CA 1
ATOM 757 C C . ALA A 1 104 ? 50.429 13.434 -92.735 1.00 94.00 104 ALA A C 1
ATOM 759 O O . ALA A 1 104 ? 49.729 13.620 -91.741 1.00 94.00 104 ALA A O 1
ATOM 760 N N . ALA A 1 105 ? 50.310 12.333 -93.484 1.00 94.62 105 ALA A N 1
ATOM 761 C CA . ALA A 1 105 ? 49.382 11.250 -93.171 1.00 94.62 105 ALA A CA 1
ATOM 762 C C . ALA A 1 105 ? 49.729 10.565 -91.838 1.00 94.62 105 ALA A C 1
ATOM 764 O O . ALA A 1 105 ? 48.832 10.316 -91.034 1.00 94.62 105 ALA A O 1
ATOM 765 N N . GLU A 1 106 ? 51.014 10.323 -91.568 1.00 94.94 106 GLU A N 1
ATOM 766 C CA . GLU A 1 106 ? 51.507 9.772 -90.300 1.00 94.94 106 GLU A CA 1
ATOM 767 C C . GLU A 1 106 ? 51.225 10.712 -89.122 1.00 94.94 106 GLU A C 1
ATOM 769 O O . GLU A 1 106 ? 50.707 10.266 -88.101 1.00 94.94 106 GLU A O 1
ATOM 774 N N . GLN A 1 107 ? 51.476 12.018 -89.269 1.00 95.50 107 GLN A N 1
ATOM 775 C CA . GLN A 1 107 ? 51.176 13.011 -88.231 1.00 95.50 107 GLN A CA 1
ATOM 776 C C . GLN A 1 107 ? 49.676 13.107 -87.939 1.00 95.50 107 GLN A C 1
ATOM 778 O O . GLN A 1 107 ? 49.278 13.188 -86.779 1.00 95.50 107 GLN A O 1
ATOM 783 N N . VAL A 1 108 ? 48.831 13.064 -88.973 1.00 95.81 108 VAL A N 1
ATOM 784 C CA . VAL A 1 108 ? 47.372 13.055 -88.807 1.00 95.81 108 VAL A CA 1
ATOM 785 C C . VAL A 1 108 ? 46.914 11.767 -88.119 1.00 95.81 108 VAL A C 1
ATOM 787 O O . VAL A 1 108 ? 46.122 11.831 -87.178 1.00 95.81 108 VAL A O 1
ATOM 790 N N . ALA A 1 109 ? 47.433 10.605 -88.527 1.00 94.94 109 ALA A N 1
ATOM 791 C CA . ALA A 1 109 ? 47.130 9.327 -87.885 1.00 94.94 109 ALA A CA 1
ATOM 792 C C . ALA A 1 109 ? 47.568 9.311 -86.411 1.00 94.94 109 ALA A C 1
ATOM 794 O O . ALA A 1 109 ? 46.811 8.868 -85.545 1.00 94.94 109 ALA A O 1
ATOM 795 N N . GLN A 1 110 ? 48.751 9.852 -86.109 1.00 95.38 110 GLN A N 1
ATOM 796 C CA . GLN A 1 110 ? 49.252 9.990 -84.747 1.00 95.38 110 GLN A CA 1
ATOM 797 C C . GLN A 1 110 ? 48.376 10.936 -83.916 1.00 95.38 110 GLN A C 1
ATOM 799 O O . GLN A 1 110 ? 47.986 10.570 -82.811 1.00 95.38 110 GLN A O 1
ATOM 804 N N . ALA A 1 111 ? 47.983 12.089 -84.463 1.00 94.50 111 ALA A N 1
ATOM 805 C CA . ALA A 1 111 ? 47.098 13.035 -83.785 1.00 94.50 111 ALA A CA 1
ATOM 806 C C . ALA A 1 111 ? 45.717 12.430 -83.475 1.00 94.50 111 ALA A C 1
ATOM 808 O O . ALA A 1 111 ? 45.178 12.652 -82.390 1.00 94.50 111 ALA A O 1
ATOM 809 N N . PHE A 1 112 ? 45.150 11.628 -84.386 1.00 95.56 112 PHE A N 1
ATOM 810 C CA . PHE A 1 112 ? 43.916 10.885 -84.113 1.00 95.56 112 PHE A CA 1
ATOM 811 C C . PHE A 1 112 ? 44.114 9.829 -83.022 1.00 95.56 112 PHE A C 1
ATOM 813 O O . PHE A 1 112 ? 43.301 9.757 -82.104 1.00 95.56 112 PHE A O 1
ATOM 820 N N . ALA A 1 113 ? 45.211 9.068 -83.063 1.00 95.38 113 ALA A N 1
ATOM 821 C CA . ALA A 1 113 ? 45.517 8.077 -82.034 1.00 95.38 113 ALA A CA 1
ATOM 822 C C . ALA A 1 113 ? 45.753 8.712 -80.649 1.00 95.38 113 ALA A C 1
ATOM 824 O O . ALA A 1 113 ? 45.321 8.157 -79.640 1.00 95.38 113 ALA A O 1
ATOM 825 N N . ASP A 1 114 ? 46.417 9.871 -80.583 1.00 95.31 114 ASP A N 1
ATOM 826 C CA . ASP A 1 114 ? 46.600 10.650 -79.352 1.00 95.31 114 ASP A CA 1
ATOM 827 C C . ASP A 1 114 ? 45.263 11.187 -78.826 1.00 95.31 114 ASP A C 1
ATOM 829 O O . ASP A 1 114 ? 44.976 11.066 -77.632 1.00 95.31 114 ASP A O 1
ATOM 833 N N . ARG A 1 115 ? 44.409 11.722 -79.710 1.00 95.44 115 ARG A N 1
ATOM 834 C CA . ARG A 1 115 ? 43.064 12.188 -79.350 1.00 95.44 115 ARG A CA 1
ATOM 835 C C . ARG A 1 115 ? 42.211 11.049 -78.801 1.00 95.44 115 ARG A C 1
ATOM 837 O O . ARG A 1 115 ? 41.603 11.209 -77.749 1.00 95.44 115 ARG A O 1
ATOM 844 N N . ASP A 1 116 ? 42.170 9.910 -79.483 1.00 96.44 116 ASP A N 1
ATOM 845 C CA . ASP A 1 116 ? 41.341 8.777 -79.073 1.00 96.44 116 ASP A CA 1
ATOM 846 C C . ASP A 1 116 ? 41.849 8.180 -77.746 1.00 96.44 116 ASP A C 1
ATOM 848 O O . ASP A 1 116 ? 41.043 7.859 -76.869 1.00 96.44 116 ASP A O 1
ATOM 852 N N . ARG A 1 117 ? 43.176 8.144 -77.528 1.00 96.38 117 ARG A N 1
ATOM 853 C CA . ARG A 1 117 ? 43.766 7.815 -76.217 1.00 96.38 117 ARG A CA 1
ATOM 854 C C . ARG A 1 117 ? 43.361 8.811 -75.132 1.00 96.38 117 ARG A C 1
ATOM 856 O O . ARG A 1 117 ? 42.977 8.386 -74.046 1.00 96.38 117 ARG A O 1
ATOM 863 N N . SER A 1 118 ? 43.410 10.112 -75.414 1.00 95.81 118 SER A N 1
ATOM 864 C CA . SER A 1 118 ? 43.013 11.159 -74.463 1.00 95.81 118 SER A CA 1
ATOM 865 C C . SER A 1 118 ? 41.526 11.078 -74.103 1.00 95.81 118 SER A C 1
ATOM 867 O O . SER A 1 118 ? 41.179 11.151 -72.927 1.00 95.81 118 SER A O 1
ATOM 869 N N . VAL A 1 119 ? 40.651 10.848 -75.086 1.00 96.81 119 VAL A N 1
ATOM 870 C CA . VAL A 1 119 ? 39.207 10.672 -74.871 1.00 96.81 119 VAL A CA 1
ATOM 871 C C . VAL A 1 119 ? 38.923 9.404 -74.064 1.00 96.81 119 VAL A C 1
ATOM 873 O O . VAL A 1 119 ? 38.140 9.446 -73.117 1.00 96.81 119 VAL A O 1
ATOM 876 N N . SER A 1 120 ? 39.588 8.287 -74.380 1.00 96.25 120 SER A N 1
ATOM 877 C CA . SER A 1 120 ? 39.445 7.045 -73.614 1.00 96.25 120 SER A CA 1
ATOM 878 C C . SER A 1 120 ? 39.918 7.201 -72.166 1.00 96.25 120 SER A C 1
ATOM 880 O O . SER A 1 120 ? 39.261 6.685 -71.264 1.00 96.25 120 SER A O 1
ATOM 882 N N . ALA A 1 121 ? 41.027 7.911 -71.934 1.00 95.81 121 ALA A N 1
ATOM 883 C CA . ALA A 1 121 ? 41.521 8.202 -70.589 1.00 95.81 121 ALA A CA 1
ATOM 884 C C . ALA A 1 121 ? 40.533 9.086 -69.811 1.00 95.81 121 ALA A C 1
ATOM 886 O O . ALA A 1 121 ? 40.160 8.741 -68.694 1.00 95.81 121 ALA A O 1
ATOM 887 N N . ALA A 1 122 ? 40.015 10.152 -70.432 1.00 95.19 122 ALA A N 1
ATOM 888 C CA . ALA A 1 122 ? 39.023 11.031 -69.815 1.00 95.19 122 ALA A CA 1
ATOM 889 C C . ALA A 1 122 ? 37.713 10.297 -69.470 1.00 95.19 122 ALA A C 1
ATOM 891 O O . ALA A 1 122 ? 37.107 10.559 -68.430 1.00 95.19 122 ALA A O 1
ATOM 892 N N . HIS A 1 123 ? 37.269 9.355 -70.311 1.00 96.31 123 HIS A N 1
ATOM 893 C CA . HIS A 1 123 ? 36.119 8.506 -69.993 1.00 96.31 123 HIS A CA 1
ATOM 894 C C . HIS A 1 123 ? 36.402 7.570 -68.816 1.00 96.31 123 HIS A C 1
ATOM 896 O O . HIS A 1 123 ? 35.580 7.506 -67.908 1.00 96.31 123 HIS A O 1
ATOM 902 N N . ALA A 1 124 ? 37.565 6.915 -68.782 1.00 95.88 124 ALA A N 1
ATOM 903 C CA . ALA A 1 124 ? 37.948 6.050 -67.668 1.00 95.88 124 ALA A CA 1
ATOM 904 C C . ALA A 1 124 ? 38.049 6.820 -66.337 1.00 95.88 124 ALA A C 1
ATOM 906 O O . ALA A 1 124 ? 37.563 6.344 -65.310 1.00 95.88 124 ALA A O 1
ATOM 907 N N . GLU A 1 125 ? 38.616 8.030 -66.352 1.00 95.62 125 GLU A N 1
ATOM 908 C CA . GLU A 1 125 ? 38.680 8.916 -65.182 1.00 95.62 125 GLU A CA 1
ATOM 909 C C . GLU A 1 125 ? 37.286 9.346 -64.719 1.00 95.62 125 GLU A C 1
ATOM 911 O O . GLU A 1 125 ? 36.975 9.262 -63.531 1.00 95.62 125 GLU A O 1
ATOM 916 N N . ARG A 1 126 ? 36.414 9.757 -65.649 1.00 96.19 126 ARG A N 1
ATOM 917 C CA . ARG A 1 126 ? 35.033 10.135 -65.329 1.00 96.19 126 ARG A CA 1
ATOM 918 C C . ARG A 1 126 ? 34.256 8.963 -64.740 1.00 96.19 126 ARG A C 1
ATOM 920 O O . ARG A 1 126 ? 33.538 9.145 -63.762 1.00 96.19 126 ARG A O 1
ATOM 927 N N . ASP A 1 127 ? 34.373 7.782 -65.332 1.00 97.25 127 ASP A N 1
ATOM 928 C CA . ASP A 1 127 ? 33.637 6.602 -64.888 1.00 97.25 127 ASP A CA 1
ATOM 929 C C . ASP A 1 127 ? 34.149 6.134 -63.511 1.00 97.25 127 ASP A C 1
ATOM 931 O O . ASP A 1 127 ? 33.341 5.783 -62.651 1.00 97.25 127 ASP A O 1
ATOM 935 N N . THR A 1 128 ? 35.457 6.257 -63.246 1.00 96.00 128 THR A N 1
ATOM 936 C CA . THR A 1 128 ? 36.046 6.059 -61.907 1.00 96.00 128 THR A CA 1
ATOM 937 C C . THR A 1 128 ? 35.502 7.080 -60.904 1.00 96.00 128 THR A C 1
ATOM 939 O O . THR A 1 128 ? 35.003 6.699 -59.850 1.00 96.00 128 THR A O 1
ATOM 942 N N . ALA A 1 129 ? 35.490 8.371 -61.250 1.00 94.94 129 ALA A N 1
ATOM 943 C CA . ALA A 1 129 ? 34.960 9.420 -60.378 1.00 94.94 129 ALA A CA 1
ATOM 944 C C . ALA A 1 129 ? 33.457 9.245 -60.079 1.00 94.94 129 ALA A C 1
ATOM 946 O O . ALA A 1 129 ? 32.997 9.545 -58.975 1.00 94.94 129 ALA A O 1
ATOM 947 N N . LEU A 1 130 ? 32.676 8.746 -61.044 1.00 96.88 130 LEU A N 1
ATOM 948 C CA . LEU A 1 130 ? 31.268 8.405 -60.838 1.00 96.88 130 LEU A CA 1
ATOM 949 C C . LEU A 1 130 ? 31.108 7.199 -59.908 1.00 96.88 130 LEU A C 1
ATOM 951 O O . LEU A 1 130 ? 30.256 7.251 -59.021 1.00 96.88 130 LEU A O 1
ATOM 955 N N . ALA A 1 131 ? 31.920 6.153 -60.076 1.00 96.38 131 ALA A N 1
ATOM 956 C CA . ALA A 1 131 ? 31.919 4.991 -59.191 1.00 96.38 131 ALA A CA 1
ATOM 957 C C . ALA A 1 131 ? 32.293 5.381 -57.751 1.00 96.38 131 ALA A C 1
ATOM 959 O O . ALA A 1 131 ? 31.579 5.020 -56.815 1.00 96.38 131 ALA A O 1
ATOM 960 N N . ASP A 1 132 ? 33.328 6.205 -57.576 1.00 95.44 132 ASP A N 1
ATOM 961 C CA . ASP A 1 132 ? 33.747 6.725 -56.271 1.00 95.44 132 ASP A CA 1
ATOM 962 C C . ASP A 1 132 ? 32.654 7.595 -55.635 1.00 95.44 132 ASP A C 1
ATOM 964 O O . ASP A 1 132 ? 32.349 7.457 -54.449 1.00 95.44 132 ASP A O 1
ATOM 968 N N . SER A 1 133 ? 31.999 8.458 -56.421 1.00 95.81 133 SER A N 1
ATOM 969 C CA . SER A 1 133 ? 30.882 9.278 -55.939 1.00 95.81 133 SER A CA 1
ATOM 970 C C . SER A 1 133 ? 29.684 8.427 -55.507 1.00 95.81 133 SER A C 1
ATOM 972 O O . SER A 1 133 ? 29.067 8.713 -54.479 1.00 95.81 133 SER A O 1
ATOM 974 N N . GLN A 1 134 ? 29.357 7.371 -56.257 1.00 97.38 134 GLN A N 1
ATOM 975 C CA . GLN A 1 134 ? 28.290 6.433 -55.900 1.00 97.38 134 GLN A CA 1
ATOM 976 C C . GLN A 1 134 ? 28.637 5.644 -54.634 1.00 97.38 134 GLN A C 1
ATOM 978 O O . GLN A 1 134 ? 27.794 5.535 -53.745 1.00 97.38 134 GLN A O 1
ATOM 983 N N . ALA A 1 135 ? 29.876 5.163 -54.508 1.00 95.88 135 ALA A N 1
ATOM 984 C CA . ALA A 1 135 ? 30.351 4.475 -53.312 1.00 95.88 135 ALA A CA 1
ATOM 985 C C . ALA A 1 135 ? 30.322 5.393 -52.077 1.00 95.88 135 ALA A C 1
ATOM 987 O O . ALA A 1 135 ? 29.860 4.985 -51.011 1.00 95.88 135 ALA A O 1
ATOM 988 N N . ALA A 1 136 ? 30.740 6.654 -52.225 1.00 95.56 136 ALA A N 1
ATOM 989 C CA . ALA A 1 136 ? 30.682 7.647 -51.157 1.00 95.56 136 ALA A CA 1
ATOM 990 C C . ALA A 1 136 ? 29.237 7.946 -50.721 1.00 95.56 136 ALA A C 1
ATOM 992 O O . ALA A 1 136 ? 28.969 8.023 -49.523 1.00 95.56 136 ALA A O 1
ATOM 993 N N . ARG A 1 137 ? 28.295 8.060 -51.669 1.00 96.69 137 ARG A N 1
ATOM 994 C CA . ARG A 1 137 ? 26.863 8.238 -51.364 1.00 96.69 137 ARG A CA 1
ATOM 995 C C . ARG A 1 137 ? 26.276 7.028 -50.648 1.00 96.69 137 ARG A C 1
ATOM 997 O O . ARG A 1 137 ? 25.652 7.204 -49.611 1.00 96.69 137 ARG A O 1
ATOM 1004 N N . ALA A 1 138 ? 26.535 5.818 -51.142 1.00 96.44 138 ALA A N 1
ATOM 1005 C CA . ALA A 1 138 ? 26.067 4.591 -50.501 1.00 96.44 138 ALA A CA 1
ATOM 1006 C C . ALA A 1 138 ? 26.621 4.445 -49.070 1.00 96.44 138 ALA A C 1
ATOM 1008 O O . ALA A 1 138 ? 25.897 4.048 -48.161 1.00 96.44 138 ALA A O 1
ATOM 1009 N N . SER A 1 139 ? 27.887 4.817 -48.852 1.00 96.19 139 SER A N 1
ATOM 1010 C CA . SER A 1 139 ? 28.507 4.841 -47.521 1.00 96.19 139 SER A CA 1
ATOM 1011 C C . SER A 1 139 ? 27.857 5.876 -46.594 1.00 96.19 139 SER A C 1
ATOM 1013 O O . SER A 1 139 ? 27.554 5.565 -45.442 1.00 96.19 139 SER A O 1
ATOM 1015 N N . ALA A 1 140 ? 27.581 7.085 -47.095 1.00 95.75 140 ALA A N 1
ATOM 1016 C CA . ALA A 1 140 ? 26.893 8.126 -46.332 1.00 95.75 140 ALA A CA 1
ATOM 1017 C C . ALA A 1 140 ? 25.460 7.710 -45.955 1.00 95.75 140 ALA A C 1
ATOM 1019 O O . ALA A 1 140 ? 25.077 7.823 -44.795 1.00 95.75 140 ALA A O 1
ATOM 1020 N N . GLU A 1 141 ? 24.701 7.144 -46.896 1.00 96.69 141 GLU A N 1
ATOM 1021 C CA . GLU A 1 141 ? 23.352 6.624 -46.642 1.00 96.69 141 GLU A CA 1
ATOM 1022 C C . GLU A 1 141 ? 23.364 5.488 -45.610 1.00 96.69 141 GLU A C 1
ATOM 1024 O O . GLU A 1 141 ? 22.529 5.463 -44.705 1.00 96.69 141 GLU A O 1
ATOM 1029 N N . ALA A 1 142 ? 24.333 4.570 -45.693 1.00 96.00 142 ALA A N 1
ATOM 1030 C CA . ALA A 1 142 ? 24.501 3.510 -44.703 1.00 96.00 142 ALA A CA 1
ATOM 1031 C C . ALA A 1 142 ? 24.847 4.070 -43.311 1.00 96.00 142 ALA A C 1
ATOM 1033 O O . ALA A 1 142 ? 24.317 3.592 -42.305 1.00 96.00 142 ALA A O 1
ATOM 1034 N N . ALA A 1 143 ? 25.693 5.102 -43.238 1.00 95.06 143 ALA A N 1
ATOM 1035 C CA . ALA A 1 143 ? 26.029 5.779 -41.988 1.00 95.06 143 ALA A CA 1
ATOM 1036 C C . ALA A 1 143 ? 24.816 6.506 -41.380 1.00 95.06 143 ALA A C 1
ATOM 1038 O O . ALA A 1 143 ? 24.582 6.396 -40.176 1.00 95.06 143 ALA A O 1
ATOM 1039 N N . ASP A 1 144 ? 24.004 7.178 -42.197 1.00 96.31 144 ASP A N 1
ATOM 1040 C CA . ASP A 1 144 ? 22.778 7.852 -41.753 1.00 96.31 144 ASP A CA 1
ATOM 1041 C C . ASP A 1 144 ? 21.718 6.857 -41.261 1.00 96.31 144 ASP A C 1
ATOM 1043 O O . ASP A 1 144 ? 21.058 7.091 -40.239 1.00 96.31 144 ASP A O 1
ATOM 1047 N N . GLN A 1 145 ? 21.580 5.714 -41.939 1.00 96.19 145 GLN A N 1
ATOM 1048 C CA . GLN A 1 145 ? 20.713 4.620 -41.498 1.00 96.19 145 GLN A CA 1
ATOM 1049 C C . GLN A 1 145 ? 21.197 4.030 -40.171 1.00 96.19 145 GLN A C 1
ATOM 1051 O O . GLN A 1 145 ? 20.396 3.864 -39.249 1.00 96.19 145 GLN A O 1
ATOM 1056 N N . ALA A 1 146 ? 22.502 3.777 -40.031 1.00 96.00 146 ALA A N 1
ATOM 1057 C CA . ALA A 1 146 ? 23.090 3.280 -38.790 1.00 96.00 146 ALA A CA 1
ATOM 1058 C C . ALA A 1 146 ? 22.912 4.279 -37.634 1.00 96.00 146 ALA A C 1
ATOM 1060 O O . ALA A 1 146 ? 22.529 3.886 -36.532 1.00 96.00 146 ALA A O 1
ATOM 1061 N N . ALA A 1 147 ? 23.110 5.577 -37.882 1.00 95.38 147 ALA A N 1
ATOM 1062 C CA . ALA A 1 147 ? 22.892 6.628 -36.892 1.00 95.38 147 ALA A CA 1
ATOM 1063 C C . ALA A 1 147 ? 21.415 6.733 -36.480 1.00 95.38 147 ALA A C 1
ATOM 1065 O O . ALA A 1 147 ? 21.109 6.886 -35.297 1.00 95.38 147 ALA A O 1
ATOM 1066 N N . SER A 1 148 ? 20.489 6.617 -37.434 1.00 96.50 148 SER A N 1
ATOM 1067 C CA . SER A 1 148 ? 19.047 6.624 -37.160 1.00 96.50 148 SER A CA 1
ATOM 1068 C C . SER A 1 148 ? 18.620 5.397 -36.351 1.00 96.50 148 SER A C 1
ATOM 1070 O O . SER A 1 148 ? 17.889 5.539 -35.371 1.00 96.50 148 SER A O 1
ATOM 1072 N N . ALA A 1 149 ? 19.134 4.212 -36.691 1.00 96.00 149 ALA A N 1
ATOM 1073 C CA . ALA A 1 149 ? 18.907 2.987 -35.930 1.00 96.00 149 ALA A CA 1
ATOM 1074 C C . ALA A 1 149 ? 19.477 3.085 -34.505 1.00 96.00 149 ALA A C 1
ATOM 1076 O O . ALA A 1 149 ? 18.804 2.703 -33.551 1.00 96.00 149 ALA A O 1
ATOM 1077 N N . ALA A 1 150 ? 20.672 3.660 -34.339 1.00 95.56 150 ALA A N 1
ATOM 1078 C CA . ALA A 1 150 ? 21.275 3.886 -33.028 1.00 95.56 150 ALA A CA 1
ATOM 1079 C C . ALA A 1 150 ? 20.451 4.861 -32.169 1.00 95.56 150 ALA A C 1
ATOM 1081 O O . ALA A 1 150 ? 20.231 4.596 -30.989 1.00 95.56 150 ALA A O 1
ATOM 1082 N N . ARG A 1 151 ? 19.938 5.954 -32.754 1.00 96.81 151 ARG A N 1
ATOM 1083 C CA . ARG A 1 151 ? 19.036 6.890 -32.054 1.00 96.81 151 ARG A CA 1
ATOM 1084 C C . ARG A 1 151 ? 17.722 6.224 -31.651 1.00 96.81 151 ARG A C 1
ATOM 1086 O O . ARG A 1 151 ? 17.269 6.433 -30.532 1.00 96.81 151 ARG A O 1
ATOM 1093 N N . ALA A 1 152 ? 17.132 5.413 -32.529 1.00 96.44 152 ALA A N 1
ATOM 1094 C CA . ALA A 1 152 ? 15.917 4.663 -32.216 1.00 96.44 152 ALA A CA 1
ATOM 1095 C C . ALA A 1 152 ? 16.152 3.646 -31.086 1.00 96.44 152 ALA A C 1
ATOM 1097 O O . ALA A 1 152 ? 15.346 3.561 -30.164 1.00 96.44 152 ALA A O 1
ATOM 1098 N N . ALA A 1 153 ? 17.278 2.927 -31.115 1.00 95.25 153 ALA A N 1
ATOM 1099 C CA . ALA A 1 153 ? 17.654 1.990 -30.060 1.00 95.25 153 ALA A CA 1
ATOM 1100 C C . ALA A 1 153 ? 17.915 2.691 -28.715 1.00 95.25 153 ALA A C 1
ATOM 1102 O O . ALA A 1 153 ? 17.522 2.168 -27.675 1.00 95.25 153 ALA A O 1
ATOM 1103 N N . ALA A 1 154 ? 18.539 3.874 -28.730 1.00 95.44 154 ALA A N 1
ATOM 1104 C CA . ALA A 1 154 ? 18.738 4.686 -27.530 1.00 95.44 154 ALA A CA 1
ATOM 1105 C C . ALA A 1 154 ? 17.402 5.177 -26.949 1.00 95.44 154 ALA A C 1
ATOM 1107 O O . ALA A 1 154 ? 17.161 5.005 -25.761 1.00 95.44 154 ALA A O 1
ATOM 1108 N N . ALA A 1 155 ? 16.497 5.691 -27.789 1.00 96.50 155 ALA A N 1
ATOM 1109 C CA . ALA A 1 155 ? 15.172 6.128 -27.349 1.00 96.50 155 ALA A CA 1
ATOM 1110 C C . ALA A 1 155 ? 14.333 4.974 -26.766 1.00 96.50 155 ALA A C 1
ATOM 1112 O O . ALA A 1 155 ? 13.663 5.148 -25.750 1.00 96.50 155 ALA A O 1
ATOM 1113 N N . ASP A 1 156 ? 14.397 3.784 -27.370 1.00 95.31 156 ASP A N 1
ATOM 1114 C CA . ASP A 1 156 ? 13.746 2.582 -26.835 1.00 95.31 156 ASP A CA 1
ATOM 1115 C C . ASP A 1 156 ? 14.363 2.137 -25.495 1.00 95.31 156 ASP A C 1
ATOM 1117 O O . ASP A 1 156 ? 13.644 1.748 -24.573 1.00 95.31 156 ASP A O 1
ATOM 1121 N N . ALA A 1 157 ? 15.689 2.226 -25.350 1.00 93.69 157 ALA A N 1
ATOM 1122 C CA . ALA A 1 157 ? 16.366 1.950 -24.085 1.00 93.69 157 ALA A CA 1
ATOM 1123 C C . ALA A 1 157 ? 15.951 2.943 -22.983 1.00 93.69 157 ALA A C 1
ATOM 1125 O O . ALA A 1 157 ? 15.632 2.506 -21.876 1.00 93.69 157 ALA A O 1
ATOM 1126 N N . ASP A 1 158 ? 15.872 4.239 -23.293 1.00 96.69 158 ASP A N 1
ATOM 1127 C CA . ASP A 1 158 ? 15.412 5.277 -22.362 1.00 96.69 158 ASP A CA 1
ATOM 1128 C C . ASP A 1 158 ? 13.949 5.053 -21.953 1.00 96.69 158 ASP A C 1
ATOM 1130 O O . ASP A 1 158 ? 13.607 5.127 -20.771 1.00 96.69 158 ASP A O 1
ATOM 1134 N N . GLN A 1 159 ? 13.076 4.702 -22.903 1.00 96.31 159 GLN A N 1
ATOM 1135 C CA . GLN A 1 159 ? 11.677 4.384 -22.613 1.00 96.31 159 GLN A CA 1
ATOM 1136 C C . GLN A 1 159 ? 11.550 3.151 -21.705 1.00 96.31 159 GLN A C 1
ATOM 1138 O O . GLN A 1 159 ? 10.734 3.137 -20.774 1.00 96.31 159 GLN A O 1
ATOM 1143 N N . ARG A 1 160 ? 12.360 2.111 -21.943 1.00 95.75 160 ARG A N 1
ATOM 1144 C CA . ARG A 1 160 ? 12.414 0.924 -21.077 1.00 95.75 160 ARG A CA 1
ATOM 1145 C C . ARG A 1 160 ? 12.925 1.266 -19.679 1.00 95.75 160 ARG A C 1
ATOM 1147 O O . ARG A 1 160 ? 12.346 0.772 -18.713 1.00 95.75 160 ARG A O 1
ATOM 1154 N N . ALA A 1 161 ? 13.932 2.130 -19.560 1.00 95.25 161 ALA A N 1
ATOM 1155 C CA . ALA A 1 161 ? 14.440 2.604 -18.273 1.00 95.25 161 ALA A CA 1
ATOM 1156 C C . ALA A 1 161 ? 13.370 3.384 -17.490 1.00 95.25 161 ALA A C 1
ATOM 1158 O O . ALA A 1 161 ? 13.067 3.018 -16.358 1.00 95.25 161 ALA A O 1
ATOM 1159 N N . GLN A 1 162 ? 12.696 4.356 -18.114 1.00 96.88 162 GLN A N 1
ATOM 1160 C CA . GLN A 1 162 ? 11.609 5.124 -17.481 1.00 96.88 162 GLN A CA 1
ATOM 1161 C C . GLN A 1 162 ? 10.437 4.234 -17.044 1.00 96.88 162 GLN A C 1
ATOM 1163 O O . GLN A 1 162 ? 9.849 4.419 -15.974 1.00 96.88 162 GLN A O 1
ATOM 1168 N N . THR A 1 163 ? 10.095 3.237 -17.867 1.00 96.06 163 THR A N 1
ATOM 1169 C CA . THR A 1 163 ? 9.057 2.254 -17.530 1.00 96.06 163 THR A CA 1
ATOM 1170 C C . THR A 1 163 ? 9.475 1.413 -16.324 1.00 96.06 163 THR A C 1
ATOM 1172 O O . THR A 1 163 ? 8.657 1.183 -15.431 1.00 96.06 163 THR A O 1
ATOM 1175 N N . ALA A 1 164 ? 10.739 0.982 -16.269 1.00 94.88 164 ALA A N 1
ATOM 1176 C CA . ALA A 1 164 ? 11.288 0.223 -15.150 1.00 94.88 164 ALA A CA 1
ATOM 1177 C C . ALA A 1 164 ? 11.343 1.051 -13.857 1.00 94.88 164 ALA A C 1
ATOM 1179 O O . ALA A 1 164 ? 10.924 0.554 -12.816 1.00 94.88 164 ALA A O 1
ATOM 1180 N N . GLU A 1 165 ? 11.768 2.315 -13.917 1.00 96.19 165 GLU A N 1
ATOM 1181 C CA . GLU A 1 165 ? 11.769 3.242 -12.775 1.00 96.19 165 GLU A CA 1
ATOM 1182 C C . GLU A 1 165 ? 10.355 3.477 -12.239 1.00 96.19 165 GLU A C 1
ATOM 1184 O O . GLU A 1 165 ? 10.108 3.368 -11.040 1.00 96.19 165 GLU A O 1
ATOM 1189 N N . THR A 1 166 ? 9.391 3.709 -13.133 1.00 96.56 166 THR A N 1
ATOM 1190 C CA . THR A 1 166 ? 7.983 3.870 -12.747 1.00 96.56 166 THR A CA 1
ATOM 1191 C C . THR A 1 166 ? 7.431 2.593 -12.105 1.00 96.56 166 THR A C 1
ATOM 1193 O O . THR A 1 166 ? 6.673 2.658 -11.138 1.00 96.56 166 THR A O 1
ATOM 1196 N N . ALA A 1 167 ? 7.785 1.417 -12.634 1.00 96.19 167 ALA A N 1
ATOM 1197 C CA . ALA A 1 167 ? 7.378 0.138 -12.060 1.00 96.19 167 ALA A CA 1
ATOM 1198 C C . ALA A 1 167 ? 8.020 -0.106 -10.684 1.00 96.19 167 ALA A C 1
ATOM 1200 O O . ALA A 1 167 ? 7.334 -0.586 -9.783 1.00 96.19 167 ALA A O 1
ATOM 1201 N N . ALA A 1 168 ? 9.294 0.260 -10.511 1.00 94.88 168 ALA A N 1
ATOM 1202 C CA . ALA A 1 168 ? 10.008 0.173 -9.240 1.00 94.88 168 ALA A CA 1
ATOM 1203 C C . ALA A 1 168 ? 9.389 1.099 -8.183 1.00 94.88 168 ALA A C 1
ATOM 1205 O O . ALA A 1 168 ? 9.034 0.624 -7.109 1.00 94.88 168 ALA A O 1
ATOM 1206 N N . SER A 1 169 ? 9.138 2.369 -8.518 1.00 97.00 169 SER A N 1
ATOM 1207 C CA . SER A 1 169 ? 8.478 3.326 -7.617 1.00 97.00 169 SER A CA 1
ATOM 1208 C C . SER A 1 169 ? 7.085 2.846 -7.190 1.00 97.00 169 SER A C 1
ATOM 1210 O O . SER A 1 169 ? 6.776 2.843 -6.003 1.00 97.00 169 SER A O 1
ATOM 1212 N N . ARG A 1 170 ? 6.268 2.316 -8.115 1.00 96.88 170 ARG A N 1
ATOM 1213 C CA . ARG A 1 170 ? 4.974 1.711 -7.741 1.00 96.88 170 ARG A CA 1
ATOM 1214 C C . ARG A 1 170 ? 5.131 0.487 -6.840 1.00 96.88 170 ARG A C 1
ATOM 1216 O O . ARG A 1 170 ? 4.272 0.238 -5.999 1.00 96.88 170 ARG A O 1
ATOM 1223 N N . ALA A 1 171 ? 6.169 -0.323 -7.044 1.00 95.12 171 ALA A N 1
ATOM 1224 C CA . ALA A 1 171 ? 6.429 -1.483 -6.198 1.00 95.12 171 ALA A CA 1
ATOM 1225 C C . ALA A 1 171 ? 6.823 -1.062 -4.772 1.00 95.12 171 ALA A C 1
ATOM 1227 O O . ALA A 1 171 ? 6.359 -1.687 -3.820 1.00 95.12 171 ALA A O 1
ATOM 1228 N N . GLU A 1 172 ? 7.606 0.009 -4.626 1.00 96.56 172 GLU A N 1
ATOM 1229 C CA . GLU A 1 172 ? 7.951 0.616 -3.335 1.00 96.56 172 GLU A CA 1
ATOM 1230 C C . GLU A 1 172 ? 6.713 1.186 -2.629 1.00 96.56 172 GLU A C 1
ATOM 1232 O O . GLU A 1 172 ? 6.463 0.831 -1.476 1.00 96.56 172 GLU A O 1
ATOM 1237 N N . ASP A 1 173 ? 5.876 1.958 -3.329 1.00 96.25 173 ASP A N 1
ATOM 1238 C CA . ASP A 1 173 ? 4.624 2.504 -2.779 1.00 96.25 173 ASP A CA 1
ATOM 1239 C C . ASP A 1 173 ? 3.669 1.392 -2.312 1.00 96.25 173 ASP A C 1
ATOM 1241 O O . ASP A 1 173 ? 3.069 1.462 -1.232 1.00 96.25 173 ASP A O 1
ATOM 1245 N N . ASN A 1 174 ? 3.549 0.320 -3.104 1.00 95.62 174 ASN A N 1
ATOM 1246 C CA . ASN A 1 174 ? 2.751 -0.852 -2.748 1.00 95.62 174 ASN A CA 1
ATOM 1247 C C . ASN A 1 174 ? 3.326 -1.582 -1.528 1.00 95.62 174 ASN A C 1
ATOM 1249 O O . ASN A 1 174 ? 2.568 -2.027 -0.664 1.00 95.62 174 ASN A O 1
ATOM 1253 N N . ALA A 1 175 ? 4.654 -1.712 -1.444 1.00 94.94 175 ALA A N 1
ATOM 1254 C CA . ALA A 1 175 ? 5.318 -2.330 -0.304 1.00 94.94 175 ALA A CA 1
ATOM 1255 C C . ALA A 1 175 ? 5.116 -1.506 0.975 1.00 94.94 175 ALA A C 1
ATOM 1257 O O . ALA A 1 175 ? 4.808 -2.089 2.015 1.00 94.94 175 ALA A O 1
ATOM 1258 N N . GLN A 1 176 ? 5.214 -0.176 0.895 1.00 97.12 176 GLN A N 1
ATOM 1259 C CA . GLN A 1 176 ? 4.947 0.718 2.021 1.00 97.12 176 GLN A CA 1
ATOM 1260 C C . GLN A 1 176 ? 3.485 0.623 2.467 1.00 97.12 176 GLN A C 1
ATOM 1262 O O . GLN A 1 176 ? 3.214 0.381 3.640 1.00 97.12 176 GLN A O 1
ATOM 1267 N N . THR A 1 177 ? 2.542 0.687 1.524 1.00 96.12 177 THR A N 1
ATOM 1268 C CA . THR A 1 177 ? 1.106 0.537 1.811 1.00 96.12 177 THR A CA 1
ATOM 1269 C C . THR A 1 177 ? 0.805 -0.800 2.498 1.00 96.12 177 THR A C 1
ATOM 1271 O O . THR A 1 177 ? 0.018 -0.861 3.444 1.00 96.12 177 THR A O 1
ATOM 1274 N N . ALA A 1 178 ? 1.447 -1.889 2.060 1.00 95.06 178 ALA A N 1
ATOM 1275 C CA . ALA A 1 178 ? 1.295 -3.202 2.681 1.00 95.06 178 ALA A CA 1
ATOM 1276 C C . ALA A 1 178 ? 1.890 -3.263 4.101 1.00 95.06 178 ALA A C 1
ATOM 1278 O O . ALA A 1 178 ? 1.330 -3.941 4.966 1.00 95.06 178 ALA A O 1
ATOM 1279 N N . GLN A 1 179 ? 3.001 -2.564 4.357 1.00 96.75 179 GLN A N 1
ATOM 1280 C CA . GLN A 1 179 ? 3.584 -2.446 5.698 1.00 96.75 179 GLN A CA 1
ATOM 1281 C C . GLN A 1 179 ? 2.670 -1.653 6.634 1.00 96.75 179 GLN A C 1
ATOM 1283 O O . GLN A 1 179 ? 2.357 -2.146 7.717 1.00 96.75 179 GLN A O 1
ATOM 1288 N N . ASP A 1 180 ? 2.170 -0.501 6.191 1.00 96.06 180 ASP A N 1
ATOM 1289 C CA . ASP A 1 180 ? 1.255 0.335 6.971 1.00 96.06 180 ASP A CA 1
ATOM 1290 C C . ASP A 1 180 ? -0.037 -0.428 7.308 1.00 96.06 180 ASP A C 1
ATOM 1292 O O . ASP A 1 180 ? -0.492 -0.427 8.453 1.00 96.06 180 ASP A O 1
ATOM 1296 N N . ALA A 1 181 ? -0.595 -1.165 6.339 1.00 96.12 181 ALA A N 1
ATOM 1297 C CA . ALA A 1 181 ? -1.770 -2.011 6.549 1.00 96.12 181 ALA A CA 1
ATOM 1298 C C . ALA A 1 181 ? -1.509 -3.147 7.553 1.00 96.12 181 ALA A C 1
ATOM 1300 O O . ALA A 1 181 ? -2.359 -3.441 8.397 1.00 96.12 181 ALA A O 1
ATOM 1301 N N . ARG A 1 182 ? -0.331 -3.783 7.494 1.00 96.69 182 ARG A N 1
ATOM 1302 C CA . ARG A 1 182 ? 0.073 -4.812 8.463 1.00 96.69 182 ARG A CA 1
ATOM 1303 C C . ARG A 1 182 ? 0.192 -4.224 9.866 1.00 96.69 182 ARG A C 1
ATOM 1305 O O . ARG A 1 182 ? -0.283 -4.833 10.822 1.00 96.69 182 ARG A O 1
ATOM 1312 N N . ASP A 1 183 ? 0.829 -3.068 9.999 1.00 96.81 183 ASP A N 1
ATOM 1313 C CA . ASP A 1 183 ? 1.071 -2.443 11.296 1.00 96.81 183 ASP A CA 1
ATOM 1314 C C . ASP A 1 183 ? -0.240 -1.932 11.920 1.00 96.81 183 ASP A C 1
ATOM 1316 O O . ASP A 1 183 ? -0.456 -2.124 13.120 1.00 96.81 183 ASP A O 1
ATOM 1320 N N . ALA A 1 184 ? -1.165 -1.414 11.103 1.00 96.00 184 ALA A N 1
ATOM 1321 C CA . ALA A 1 184 ? -2.535 -1.113 11.514 1.00 96.00 184 ALA A CA 1
ATOM 1322 C C . ALA A 1 184 ? -3.276 -2.371 12.003 1.00 96.00 184 ALA A C 1
ATOM 1324 O O . ALA A 1 184 ? -3.807 -2.377 13.112 1.00 96.00 184 ALA A O 1
ATOM 1325 N N . ALA A 1 185 ? -3.226 -3.477 11.250 1.00 95.44 185 ALA A N 1
ATOM 1326 C CA . ALA A 1 185 ? -3.851 -4.738 11.656 1.00 95.44 185 ALA A CA 1
ATOM 1327 C C . ALA A 1 185 ? -3.261 -5.302 12.965 1.00 95.44 185 ALA A C 1
ATOM 1329 O O . ALA A 1 185 ? -3.984 -5.863 13.792 1.00 95.44 185 ALA A O 1
ATOM 1330 N N . LEU A 1 186 ? -1.952 -5.140 13.190 1.00 96.81 186 LEU A N 1
ATOM 1331 C CA . LEU A 1 186 ? -1.304 -5.516 14.449 1.00 96.81 186 LEU A CA 1
ATOM 1332 C C . LEU A 1 186 ? -1.743 -4.622 15.616 1.00 96.81 186 LEU A C 1
ATOM 1334 O O . LEU A 1 186 ? -1.922 -5.126 16.728 1.00 96.81 186 LEU A O 1
ATOM 1338 N N . ALA A 1 187 ? -1.913 -3.318 15.390 1.00 96.38 187 ALA A N 1
ATOM 1339 C CA . ALA A 1 187 ? -2.446 -2.402 16.394 1.00 96.38 187 ALA A CA 1
ATOM 1340 C C . ALA A 1 187 ? -3.895 -2.760 16.760 1.00 96.38 187 ALA A C 1
ATOM 1342 O O . ALA A 1 187 ? -4.210 -2.883 17.945 1.00 96.38 187 ALA A O 1
ATOM 1343 N N . ASP A 1 188 ? -4.739 -3.038 15.766 1.00 95.38 188 ASP A N 1
ATOM 1344 C CA . ASP A 1 188 ? -6.123 -3.475 15.969 1.00 95.38 188 ASP A CA 1
ATOM 1345 C C . ASP A 1 188 ? -6.199 -4.795 16.741 1.00 95.38 188 ASP A C 1
ATOM 1347 O O . ASP A 1 188 ? -6.969 -4.915 17.695 1.00 95.38 188 ASP A O 1
ATOM 1351 N N . ALA A 1 189 ? -5.349 -5.770 16.404 1.00 95.38 189 ALA A N 1
ATOM 1352 C CA . ALA A 1 189 ? -5.274 -7.035 17.131 1.00 95.38 189 ALA A CA 1
ATOM 1353 C C . ALA A 1 189 ? -4.875 -6.837 18.605 1.00 95.38 189 ALA A C 1
ATOM 1355 O O . ALA A 1 189 ? -5.445 -7.476 19.492 1.00 95.38 189 ALA A O 1
ATOM 1356 N N . ARG A 1 190 ? -3.926 -5.933 18.893 1.00 97.38 190 ARG A N 1
ATOM 1357 C CA . ARG A 1 190 ? -3.547 -5.581 20.274 1.00 97.38 190 ARG A CA 1
ATOM 1358 C C . ARG A 1 190 ? -4.702 -4.919 21.018 1.00 97.38 190 ARG A C 1
ATOM 1360 O O . ARG A 1 190 ? -5.010 -5.340 22.129 1.00 97.38 190 ARG A O 1
ATOM 1367 N N . ASN A 1 191 ? -5.378 -3.960 20.389 1.00 95.31 191 ASN A N 1
ATOM 1368 C CA . ASN A 1 191 ? -6.543 -3.290 20.966 1.00 95.31 191 ASN A CA 1
ATOM 1369 C C . ASN A 1 191 ? -7.673 -4.287 21.265 1.00 95.31 191 ASN A C 1
ATOM 1371 O O . ASN A 1 191 ? -8.266 -4.240 22.341 1.00 95.31 191 ASN A O 1
ATOM 1375 N N . ALA A 1 192 ? -7.928 -5.234 20.358 1.00 95.00 192 ALA A N 1
ATOM 1376 C CA . ALA A 1 192 ? -8.912 -6.294 20.554 1.00 95.00 192 ALA A CA 1
ATOM 1377 C C . ALA A 1 192 ? -8.544 -7.227 21.720 1.00 95.00 192 ALA A C 1
ATOM 1379 O O . ALA A 1 192 ? -9.419 -7.595 22.505 1.00 95.00 192 ALA A O 1
ATOM 1380 N N . MET A 1 193 ? -7.262 -7.579 21.882 1.00 96.06 193 MET A N 1
ATOM 1381 C CA . MET A 1 193 ? -6.796 -8.351 23.041 1.00 96.06 193 MET A CA 1
ATOM 1382 C C . MET A 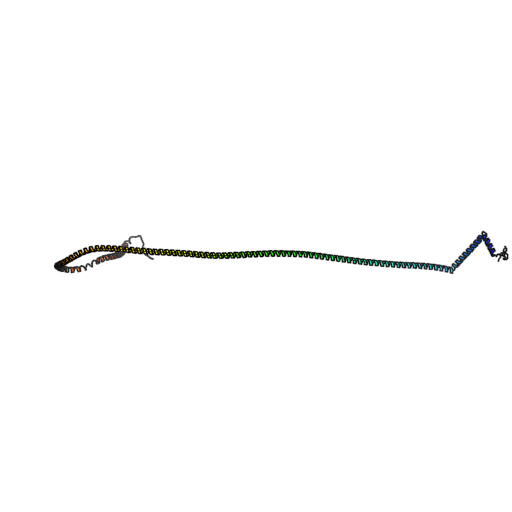1 193 ? -6.984 -7.576 24.349 1.00 96.06 193 MET A C 1
ATOM 1384 O O . MET A 1 193 ? -7.553 -8.121 25.289 1.00 96.06 193 MET A O 1
ATOM 1388 N N . THR A 1 194 ? -6.601 -6.297 24.397 1.00 96.12 194 THR A N 1
ATOM 1389 C CA . THR A 1 194 ? -6.819 -5.448 25.578 1.00 96.12 194 THR A CA 1
ATOM 1390 C C . THR A 1 194 ? -8.305 -5.309 25.916 1.00 96.12 194 THR A C 1
ATOM 1392 O O . THR A 1 194 ? -8.680 -5.426 27.081 1.00 96.12 194 THR A O 1
ATOM 1395 N N . ALA A 1 195 ? -9.168 -5.119 24.914 1.00 95.00 195 ALA A N 1
ATOM 1396 C CA . ALA A 1 195 ? -10.615 -5.051 25.108 1.00 95.00 195 ALA A CA 1
ATOM 1397 C C . ALA A 1 195 ? -11.190 -6.377 25.632 1.00 95.00 195 ALA A C 1
ATOM 1399 O O . ALA A 1 195 ? -12.017 -6.375 26.545 1.00 95.00 195 ALA A O 1
ATOM 1400 N N . ARG A 1 196 ? -10.723 -7.514 25.101 1.00 95.75 196 ARG A N 1
ATOM 1401 C CA . ARG A 1 196 ? -11.099 -8.846 25.592 1.00 95.75 196 ARG A CA 1
ATOM 1402 C C . ARG A 1 196 ? -10.688 -9.034 27.048 1.00 95.75 196 ARG A C 1
ATOM 1404 O O . ARG A 1 196 ? -11.496 -9.500 27.844 1.00 95.75 196 ARG A O 1
ATOM 1411 N N . ASP A 1 197 ? -9.458 -8.682 27.398 1.00 96.19 197 ASP A N 1
ATOM 1412 C CA . ASP A 1 197 ? -8.944 -8.862 28.755 1.00 96.19 197 ASP A CA 1
ATOM 1413 C C . ASP A 1 197 ? -9.684 -7.950 29.752 1.00 96.19 197 ASP A C 1
ATOM 1415 O O . ASP A 1 197 ? -10.029 -8.390 30.848 1.00 96.19 197 ASP A O 1
ATOM 1419 N N . ALA A 1 198 ? -10.040 -6.725 29.347 1.00 94.75 198 ALA A N 1
ATOM 1420 C CA . ALA A 1 198 ? -10.912 -5.847 30.128 1.00 94.75 198 ALA A CA 1
ATOM 1421 C C . ALA A 1 198 ? -12.319 -6.441 30.324 1.00 94.75 198 ALA A C 1
ATOM 1423 O O . ALA A 1 198 ? -12.848 -6.409 31.433 1.00 94.75 198 ALA A O 1
ATOM 1424 N N . ALA A 1 199 ? -12.909 -7.032 29.279 1.00 94.62 199 ALA A N 1
ATOM 1425 C CA . ALA A 1 199 ? -14.211 -7.694 29.368 1.00 94.62 199 ALA A CA 1
ATOM 1426 C C . ALA A 1 199 ? -14.178 -8.940 30.272 1.00 94.62 199 ALA A C 1
ATOM 1428 O O . ALA A 1 199 ? -15.130 -9.192 31.009 1.00 94.62 199 ALA A O 1
ATOM 1429 N N . LEU A 1 200 ? -13.084 -9.709 30.248 1.00 94.69 200 LEU A N 1
ATOM 1430 C CA . LEU A 1 200 ? -12.881 -10.836 31.160 1.00 94.69 200 LEU A CA 1
ATOM 1431 C C . LEU A 1 200 ? -12.742 -10.365 32.610 1.00 94.69 200 LEU A C 1
ATOM 1433 O O . LEU A 1 200 ? -13.395 -10.928 33.483 1.00 94.69 200 LEU A O 1
ATOM 1437 N N . ALA A 1 201 ? -11.970 -9.304 32.859 1.00 94.44 201 ALA A N 1
ATOM 1438 C CA . ALA A 1 201 ? -11.846 -8.722 34.192 1.00 94.44 201 ALA A CA 1
ATOM 1439 C C . ALA A 1 201 ? -13.196 -8.217 34.727 1.00 94.44 201 ALA A C 1
ATOM 1441 O O . ALA A 1 201 ? -13.510 -8.427 35.896 1.00 94.44 201 ALA A O 1
ATOM 1442 N N . GLU A 1 202 ? -14.013 -7.593 33.877 1.00 94.31 202 GLU A N 1
ATOM 1443 C CA . GLU A 1 202 ? -15.353 -7.134 34.252 1.00 94.31 202 GLU A CA 1
ATOM 1444 C C . GLU A 1 202 ? -16.302 -8.299 34.548 1.00 94.31 202 GLU A C 1
ATOM 1446 O O . GLU A 1 202 ? -17.011 -8.294 35.552 1.00 94.31 202 GLU A O 1
ATOM 1451 N N . ARG A 1 203 ? -16.262 -9.349 33.722 1.00 95.00 203 ARG A N 1
ATOM 1452 C CA . ARG A 1 203 ? -17.009 -10.585 33.970 1.00 95.00 203 ARG A CA 1
ATOM 1453 C C . ARG A 1 203 ? -16.622 -11.207 35.313 1.00 95.00 203 ARG A C 1
ATOM 1455 O O . ARG A 1 203 ? -17.495 -11.645 36.056 1.00 95.00 203 ARG A O 1
ATOM 1462 N N . ASP A 1 204 ? -15.332 -11.255 35.623 1.00 95.06 204 ASP A N 1
ATOM 1463 C CA . ASP A 1 204 ? -14.840 -11.840 36.868 1.00 95.06 204 ASP A CA 1
ATOM 1464 C C . ASP A 1 204 ? -15.244 -10.987 38.086 1.00 95.06 204 ASP A C 1
ATOM 1466 O O . ASP A 1 204 ? -15.652 -11.548 39.103 1.00 95.06 204 ASP A O 1
ATOM 1470 N N . ARG A 1 205 ? -15.251 -9.647 37.972 1.00 94.56 205 ARG A N 1
ATOM 1471 C CA . ARG A 1 205 ? -15.840 -8.760 38.998 1.00 94.56 205 ARG A CA 1
ATOM 1472 C C . ARG A 1 205 ? -17.323 -9.039 39.206 1.00 94.56 205 ARG A C 1
ATOM 1474 O O . ARG A 1 205 ? -17.735 -9.234 40.343 1.00 94.56 205 ARG A O 1
ATOM 1481 N N . ALA A 1 206 ? -18.098 -9.140 38.127 1.00 93.69 206 ALA A N 1
ATOM 1482 C CA . ALA A 1 206 ? -19.525 -9.440 38.208 1.00 93.69 206 ALA A CA 1
ATOM 1483 C C . ALA A 1 206 ? -19.797 -10.802 38.873 1.00 93.69 206 ALA A C 1
ATOM 1485 O O . ALA A 1 206 ? -20.777 -10.951 39.602 1.00 93.69 206 ALA A O 1
ATOM 1486 N N . PHE A 1 207 ? -18.927 -11.801 38.669 1.00 93.62 207 PHE A N 1
ATOM 1487 C CA . PHE A 1 207 ? -19.016 -13.073 39.393 1.00 93.62 207 PHE A CA 1
ATOM 1488 C C . PHE A 1 207 ? -18.748 -12.912 40.890 1.00 93.62 207 PHE A C 1
ATOM 1490 O O . PHE A 1 207 ? -19.524 -13.432 41.688 1.00 93.62 207 PHE A O 1
ATOM 1497 N N . VAL A 1 208 ? -17.707 -12.168 41.275 1.00 94.88 208 VAL A N 1
ATOM 1498 C CA . VAL A 1 208 ? -17.410 -11.883 42.689 1.00 94.88 208 VAL A CA 1
ATOM 1499 C C . VAL A 1 208 ? -18.561 -11.123 43.353 1.00 94.88 208 VAL A C 1
ATOM 1501 O O . VAL A 1 208 ? -18.971 -11.482 44.453 1.00 94.88 208 VAL A O 1
ATOM 1504 N N . GLU A 1 209 ? -19.123 -10.116 42.683 1.00 93.62 209 GLU A N 1
ATOM 1505 C CA . GLU A 1 209 ? -20.273 -9.351 43.178 1.00 93.62 209 GLU A CA 1
ATOM 1506 C C . GLU A 1 209 ? -21.520 -10.224 43.327 1.00 93.62 209 GLU A C 1
ATOM 1508 O O . GLU A 1 209 ? -22.189 -10.172 44.358 1.00 93.62 209 GLU A O 1
ATOM 1513 N N . ARG A 1 210 ? -21.815 -11.073 42.334 1.00 93.62 210 ARG A N 1
ATOM 1514 C CA . ARG A 1 210 ? -22.923 -12.033 42.406 1.00 93.62 210 ARG A CA 1
ATOM 1515 C C . ARG A 1 210 ? -22.748 -12.985 43.584 1.00 93.62 210 ARG A C 1
ATOM 1517 O O . ARG A 1 210 ? -23.700 -13.215 44.322 1.00 93.62 210 ARG A O 1
ATOM 1524 N N . ASP A 1 211 ? -21.561 -13.557 43.744 1.00 94.12 211 ASP A N 1
ATOM 1525 C CA . ASP A 1 211 ? -21.288 -14.520 44.810 1.00 94.12 211 ASP A CA 1
ATOM 1526 C C . ASP A 1 211 ? -21.336 -13.837 46.189 1.00 94.12 211 ASP A C 1
ATOM 1528 O O . ASP A 1 211 ? -21.878 -14.406 47.139 1.00 94.12 211 ASP A O 1
ATOM 1532 N N . GLY A 1 212 ? -20.882 -12.581 46.280 1.00 93.19 212 GLY A N 1
ATOM 1533 C CA . GLY A 1 212 ? -21.070 -11.717 47.447 1.00 93.19 212 GLY A CA 1
ATOM 1534 C C . GLY A 1 212 ? -22.548 -11.497 47.776 1.00 93.19 212 GLY A C 1
ATOM 1535 O O . GLY A 1 212 ? -22.974 -11.789 48.892 1.00 93.19 212 GLY A O 1
ATOM 1536 N N . ALA A 1 213 ? -23.356 -11.092 46.794 1.00 90.62 213 ALA A N 1
ATOM 1537 C CA . ALA A 1 213 ? -24.793 -10.881 46.963 1.00 90.62 213 ALA A CA 1
ATOM 1538 C C . ALA A 1 213 ? -25.543 -12.170 47.351 1.00 90.62 213 ALA A C 1
ATOM 1540 O O . ALA A 1 213 ? -26.462 -12.130 48.166 1.00 90.62 213 ALA A O 1
ATOM 1541 N N . LEU A 1 214 ? -25.148 -13.328 46.808 1.00 93.00 214 LEU A N 1
ATOM 1542 C CA . LEU A 1 214 ? -25.707 -14.628 47.195 1.00 93.00 214 LEU A CA 1
ATOM 1543 C C . LEU A 1 214 ? -25.355 -14.994 48.644 1.00 93.00 214 LEU A C 1
ATOM 1545 O O . LEU A 1 214 ? -26.215 -15.485 49.375 1.00 93.00 214 LEU A O 1
ATOM 1549 N N . SER A 1 215 ? -24.119 -14.729 49.075 1.00 93.69 215 SER A N 1
ATOM 1550 C CA . SER A 1 215 ? -23.683 -14.931 50.463 1.00 93.69 215 SER A CA 1
ATOM 1551 C C . SER A 1 215 ? -24.437 -14.019 51.440 1.00 93.69 215 SER A C 1
ATOM 1553 O O . SER A 1 215 ? -24.917 -14.468 52.485 1.00 93.69 215 SER A O 1
ATOM 1555 N N . GLU A 1 216 ? -24.606 -12.745 51.080 1.00 91.81 216 GLU A N 1
ATOM 1556 C CA . GLU A 1 216 ? -25.400 -11.779 51.845 1.00 91.81 216 GLU A CA 1
ATOM 1557 C C . GLU A 1 216 ? -26.871 -12.197 51.924 1.00 91.81 216 GLU A C 1
ATOM 1559 O O . GLU A 1 216 ? -27.446 -12.201 53.012 1.00 91.81 216 GLU A O 1
ATOM 1564 N N . ALA A 1 217 ? -27.469 -12.618 50.806 1.00 90.94 217 ALA A N 1
ATOM 1565 C CA . ALA A 1 217 ? -28.841 -13.115 50.769 1.00 90.94 217 ALA A CA 1
ATOM 1566 C C . ALA A 1 217 ? -29.021 -14.371 51.635 1.00 90.94 217 ALA A C 1
ATOM 1568 O O . ALA A 1 217 ? -29.990 -14.458 52.387 1.00 90.94 217 ALA A O 1
ATOM 1569 N N . SER A 1 218 ? -28.072 -15.313 51.586 1.00 94.38 218 SER A N 1
ATOM 1570 C CA . SER A 1 218 ? -28.081 -16.499 52.448 1.00 94.38 218 SER A CA 1
ATOM 1571 C C . SER A 1 218 ? -27.989 -16.115 53.924 1.00 94.38 218 SER A C 1
ATOM 1573 O O . SER A 1 218 ? -28.721 -16.663 54.741 1.00 94.38 218 SER A O 1
ATOM 1575 N N . THR A 1 219 ? -27.131 -15.154 54.270 1.00 93.25 219 THR A N 1
ATOM 1576 C CA . THR A 1 219 ? -26.994 -14.658 55.646 1.00 93.25 219 THR A CA 1
ATOM 1577 C C . THR A 1 219 ? -28.274 -13.961 56.110 1.00 93.25 219 THR A C 1
ATOM 1579 O O . THR A 1 219 ? -28.747 -14.204 57.220 1.00 93.25 219 THR A O 1
ATOM 1582 N N . ALA A 1 220 ? -28.874 -13.127 55.258 1.00 91.31 220 ALA A N 1
ATOM 1583 C CA . ALA A 1 220 ? -30.144 -12.464 55.531 1.00 91.31 220 ALA A CA 1
ATOM 1584 C C . ALA A 1 220 ? -31.286 -13.472 55.726 1.00 91.31 220 ALA A C 1
ATOM 1586 O O . ALA A 1 220 ? -32.120 -13.279 56.610 1.00 91.31 220 ALA A O 1
ATOM 1587 N N . GLN A 1 221 ? -31.304 -14.561 54.951 1.00 93.62 221 GLN A N 1
ATOM 1588 C CA . GLN A 1 221 ? -32.261 -15.650 55.130 1.00 93.62 221 GLN A CA 1
ATOM 1589 C C . GLN A 1 221 ? -32.084 -16.330 56.493 1.00 93.62 221 GLN A C 1
ATOM 1591 O O . GLN A 1 221 ? -33.059 -16.440 57.232 1.00 93.62 221 GLN A O 1
ATOM 1596 N N . THR A 1 222 ? -30.856 -16.700 56.872 1.00 92.56 222 THR A N 1
ATOM 1597 C CA . THR A 1 222 ? -30.574 -17.295 58.189 1.00 92.56 222 THR A CA 1
ATOM 1598 C C . THR A 1 222 ? -31.001 -16.372 59.334 1.00 92.56 222 THR A C 1
ATOM 1600 O O . THR A 1 222 ? -31.626 -16.819 60.294 1.00 92.56 222 THR A O 1
ATOM 1603 N N . LEU A 1 223 ? -30.720 -15.068 59.229 1.00 92.12 223 LEU A N 1
ATOM 1604 C CA . LEU A 1 223 ? -31.148 -14.078 60.223 1.00 92.12 223 LEU A CA 1
ATOM 1605 C C . LEU A 1 223 ? -32.676 -13.938 60.281 1.00 92.12 223 LEU A C 1
ATOM 1607 O O . LEU A 1 223 ? -33.241 -13.767 61.360 1.00 92.12 223 LEU A O 1
ATOM 1611 N N . ALA A 1 224 ? -33.361 -14.013 59.138 1.00 89.88 224 ALA A N 1
ATOM 1612 C CA . ALA A 1 224 ? -34.819 -13.967 59.082 1.00 89.88 224 ALA A CA 1
ATOM 1613 C C . ALA A 1 224 ? -35.462 -15.217 59.706 1.00 89.88 224 ALA A C 1
ATOM 1615 O O . ALA A 1 224 ? -36.480 -15.093 60.394 1.00 89.88 224 ALA A O 1
ATOM 1616 N N . GLU A 1 225 ? -34.865 -16.393 59.495 1.00 92.00 225 GLU A N 1
ATOM 1617 C CA . GLU A 1 225 ? -35.261 -17.659 60.120 1.00 92.00 225 GLU A CA 1
ATOM 1618 C C . GLU A 1 225 ? -35.063 -17.601 61.641 1.00 92.00 225 GLU A C 1
ATOM 1620 O O . GLU A 1 225 ? -36.023 -17.824 62.379 1.00 92.00 225 GLU A O 1
ATOM 1625 N N . GLN A 1 226 ? -33.894 -17.156 62.118 1.00 91.94 226 GLN A N 1
ATOM 1626 C CA . GLN A 1 226 ? -33.642 -16.922 63.548 1.00 91.94 226 GLN A CA 1
ATOM 1627 C C . GLN A 1 226 ? -34.644 -15.933 64.153 1.00 91.94 226 GLN A C 1
ATOM 1629 O O . GLN A 1 226 ? -35.275 -16.221 65.165 1.00 91.94 226 GLN A O 1
ATOM 1634 N N . ALA A 1 227 ? -34.900 -14.802 63.493 1.00 89.00 227 ALA A N 1
ATOM 1635 C CA . ALA A 1 227 ? -35.892 -13.836 63.962 1.00 89.00 227 ALA A CA 1
ATOM 1636 C C . ALA A 1 227 ? -37.332 -14.393 63.953 1.00 89.00 227 ALA A C 1
ATOM 1638 O O . ALA A 1 227 ? -38.212 -13.876 64.650 1.00 89.00 227 ALA A O 1
ATOM 1639 N N . ALA A 1 228 ? -37.637 -15.399 63.128 1.00 91.19 228 ALA A N 1
ATOM 1640 C CA . ALA A 1 228 ? -38.920 -16.096 63.160 1.00 91.19 228 ALA A CA 1
ATOM 1641 C C . ALA A 1 228 ? -38.996 -17.076 64.342 1.00 91.19 228 ALA A C 1
ATOM 1643 O O . ALA A 1 228 ? -40.022 -17.099 65.027 1.00 91.19 228 ALA A O 1
ATOM 1644 N N . GLU A 1 229 ? -37.919 -17.813 64.619 1.00 91.12 229 GLU A N 1
ATOM 1645 C CA . GLU A 1 229 ? -37.789 -18.689 65.790 1.00 91.12 229 GLU A CA 1
ATOM 1646 C C . GLU A 1 229 ? -37.854 -17.903 67.105 1.00 91.12 229 GLU A C 1
ATOM 1648 O O . GLU A 1 229 ? -38.624 -18.263 67.998 1.00 91.12 229 GLU A O 1
ATOM 1653 N N . ASP A 1 230 ? -37.151 -16.775 67.201 1.00 89.06 230 ASP A N 1
ATOM 1654 C CA . ASP A 1 230 ? -37.197 -15.876 68.357 1.00 89.06 230 ASP A CA 1
ATOM 1655 C C . ASP A 1 230 ? -38.617 -15.347 68.587 1.00 89.06 230 ASP A C 1
ATOM 1657 O O . ASP A 1 230 ? -39.130 -15.353 69.707 1.00 89.06 230 ASP A O 1
ATOM 1661 N N . ARG A 1 231 ? -39.316 -14.948 67.513 1.00 90.00 231 ARG A N 1
ATOM 1662 C CA . ARG A 1 231 ? -40.724 -14.523 67.596 1.00 90.00 231 ARG A CA 1
ATOM 1663 C C . ARG A 1 231 ? -41.651 -15.660 68.015 1.00 90.00 231 ARG A C 1
ATOM 1665 O O . ARG A 1 231 ? -42.607 -15.410 68.750 1.00 90.00 231 ARG A O 1
ATOM 1672 N N . ALA A 1 232 ? -41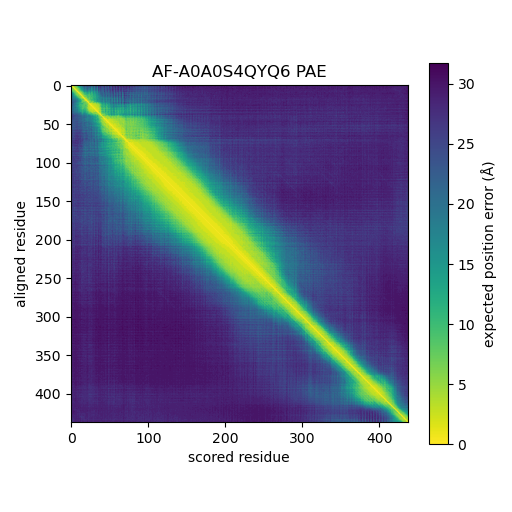.416 -16.886 67.552 1.00 90.81 232 ALA A N 1
ATOM 1673 C CA . ALA A 1 232 ? -42.189 -18.053 6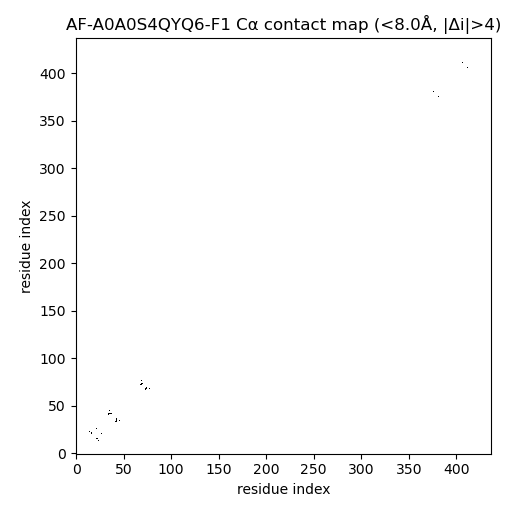7.967 1.00 90.81 232 ALA A CA 1
ATOM 1674 C C . ALA A 1 232 ? -41.961 -18.367 69.454 1.00 90.81 232 ALA A C 1
ATOM 1676 O O . ALA A 1 232 ? -42.927 -18.592 70.185 1.00 90.81 232 ALA A O 1
ATOM 1677 N N . THR A 1 233 ? -40.711 -18.285 69.909 1.00 90.62 233 THR A N 1
ATOM 1678 C CA . THR A 1 233 ? -40.316 -18.459 71.311 1.00 90.62 233 THR A CA 1
ATOM 1679 C C . THR A 1 233 ? -40.965 -17.398 72.194 1.00 90.62 233 THR A C 1
ATOM 1681 O O . THR A 1 233 ? -41.677 -17.745 73.134 1.00 90.62 233 THR A O 1
ATOM 1684 N N . ALA A 1 234 ? -40.857 -16.117 71.832 1.00 87.06 234 ALA A N 1
ATOM 1685 C CA . ALA A 1 234 ? -41.488 -15.019 72.561 1.00 87.06 234 ALA A CA 1
ATOM 1686 C C . ALA A 1 234 ? -43.020 -15.158 72.627 1.00 87.06 234 ALA A C 1
ATOM 1688 O O . ALA A 1 234 ? -43.631 -14.880 73.658 1.00 87.06 234 ALA A O 1
ATOM 1689 N N . ARG A 1 235 ? -43.669 -15.633 71.553 1.00 90.62 235 ARG A N 1
ATOM 1690 C CA . ARG A 1 235 ? -45.114 -15.932 71.562 1.00 90.62 235 ARG A CA 1
ATOM 1691 C C . ARG A 1 235 ? -45.457 -17.090 72.494 1.00 90.62 235 ARG A C 1
ATOM 1693 O O . ARG A 1 235 ? -46.464 -17.013 73.193 1.00 90.62 235 ARG A O 1
ATOM 1700 N N . ALA A 1 236 ? -44.645 -18.145 72.516 1.00 86.75 236 ALA A N 1
ATOM 1701 C CA . ALA A 1 236 ? -44.841 -19.272 73.422 1.00 86.75 236 ALA A CA 1
ATOM 1702 C C . ALA A 1 236 ? -44.650 -18.855 74.889 1.00 86.75 236 ALA A C 1
ATOM 1704 O O . ALA A 1 236 ? -45.440 -19.251 75.744 1.00 86.75 236 ALA A O 1
ATOM 1705 N N . GLU A 1 237 ? -43.653 -18.023 75.184 1.00 88.19 237 GLU A N 1
ATOM 1706 C CA . GLU A 1 237 ? -43.434 -17.449 76.514 1.00 88.19 237 GLU A CA 1
ATOM 1707 C C . GLU A 1 237 ? -44.578 -16.524 76.934 1.00 88.19 237 GLU A C 1
ATOM 1709 O O . GLU A 1 237 ? -45.091 -16.662 78.043 1.00 88.19 237 GLU A O 1
ATOM 1714 N N . ALA A 1 238 ? -45.050 -15.652 76.039 1.00 84.25 238 ALA A N 1
ATOM 1715 C CA . ALA A 1 238 ? -46.210 -14.802 76.293 1.00 84.25 238 ALA A CA 1
ATOM 1716 C C 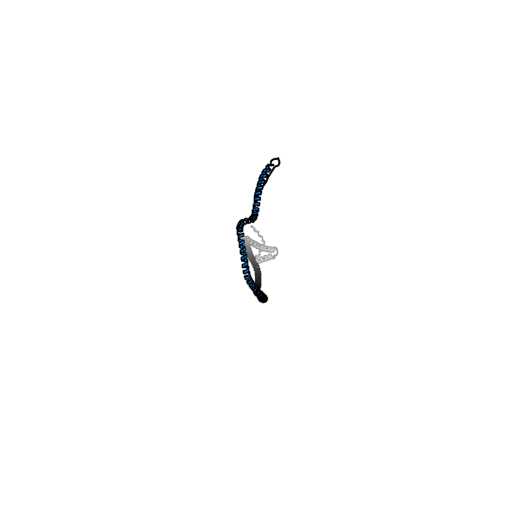. ALA A 1 238 ? -47.482 -15.628 76.551 1.00 84.25 238 ALA A C 1
ATOM 1718 O O . ALA A 1 238 ? -48.232 -15.323 77.475 1.00 84.25 238 ALA A O 1
ATOM 1719 N N . ALA A 1 239 ? -47.704 -16.709 75.794 1.00 87.38 239 ALA A N 1
ATOM 1720 C CA . ALA A 1 239 ? -48.820 -17.625 76.020 1.00 87.38 239 ALA A CA 1
ATOM 1721 C C . ALA A 1 239 ? -48.708 -18.351 77.371 1.00 87.38 239 ALA A C 1
ATOM 1723 O O . ALA A 1 239 ? -49.702 -18.486 78.082 1.00 87.38 239 ALA A O 1
ATOM 1724 N N . ARG A 1 240 ? -47.499 -18.773 77.769 1.00 86.19 240 ARG A N 1
ATOM 1725 C CA . ARG A 1 240 ? -47.252 -19.344 79.104 1.00 86.19 240 ARG A CA 1
ATOM 1726 C C . ARG A 1 240 ? -47.515 -18.322 80.206 1.00 86.19 240 ARG A C 1
ATOM 1728 O O . ARG A 1 240 ? -48.161 -18.661 81.189 1.00 86.19 240 ARG A O 1
ATOM 1735 N N . ALA A 1 241 ? -47.058 -17.082 80.041 1.00 82.88 241 ALA A N 1
ATOM 1736 C CA . ALA A 1 241 ? -47.300 -16.007 80.998 1.00 82.88 241 ALA A CA 1
ATOM 1737 C C . ALA A 1 241 ? -48.799 -15.687 81.127 1.00 82.88 241 ALA A C 1
ATOM 1739 O O . ALA A 1 241 ? -49.291 -15.533 82.243 1.00 82.88 241 ALA A O 1
ATOM 1740 N N . ALA A 1 242 ? -49.534 -15.663 80.011 1.00 8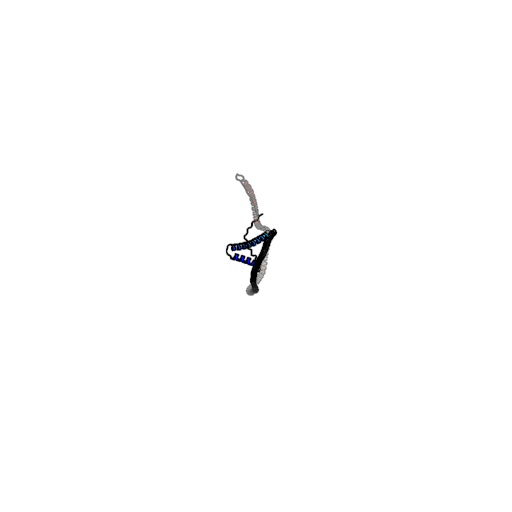5.31 242 ALA A N 1
ATOM 1741 C CA . ALA A 1 242 ? -50.985 -15.501 80.005 1.00 85.31 242 ALA A CA 1
ATOM 1742 C C . ALA A 1 242 ? -51.689 -16.658 80.731 1.00 85.31 242 ALA A C 1
ATOM 1744 O O . ALA A 1 242 ? -52.501 -16.406 81.614 1.00 85.31 242 ALA A O 1
ATOM 1745 N N . ALA A 1 243 ? -51.314 -17.911 80.457 1.00 82.06 243 ALA A N 1
ATOM 1746 C CA . ALA A 1 243 ? -51.871 -19.075 81.147 1.00 82.06 243 ALA A CA 1
ATOM 1747 C C . ALA A 1 243 ? -51.574 -19.067 82.659 1.00 82.06 243 ALA A C 1
ATOM 1749 O O . ALA A 1 243 ? -52.424 -19.440 83.463 1.00 82.06 243 ALA A O 1
ATOM 1750 N N . VAL A 1 244 ? -50.383 -18.612 83.069 1.00 86.31 244 VAL A N 1
ATOM 1751 C CA . VAL A 1 244 ? -50.039 -18.421 84.489 1.00 86.31 244 VAL A CA 1
ATOM 1752 C C . VAL A 1 244 ? -50.887 -17.312 85.115 1.00 86.31 244 VAL A C 1
ATOM 1754 O O . VAL A 1 244 ? -51.361 -17.479 86.237 1.00 86.31 244 VAL A O 1
ATOM 1757 N N . ALA A 1 245 ? -51.112 -16.203 84.406 1.00 78.56 245 ALA A N 1
ATOM 1758 C CA . ALA A 1 245 ? -51.966 -15.117 84.877 1.00 78.56 245 ALA A CA 1
ATOM 1759 C C . ALA A 1 245 ? -53.435 -15.555 85.008 1.00 78.56 245 ALA A C 1
ATOM 1761 O O . ALA A 1 245 ? -54.061 -15.273 86.027 1.00 78.56 245 ALA A O 1
ATOM 1762 N N . GLU A 1 246 ? -53.964 -16.302 84.038 1.00 83.06 246 GLU A N 1
ATOM 1763 C CA . GLU A 1 246 ? -55.305 -16.897 84.095 1.00 83.06 246 GLU A CA 1
ATOM 1764 C C . GLU A 1 246 ? -55.426 -17.904 85.244 1.00 83.06 246 GLU A C 1
ATOM 1766 O O . GLU A 1 246 ? -56.398 -17.872 85.995 1.00 83.06 246 GLU A O 1
ATOM 1771 N N . ALA A 1 247 ? -54.417 -18.758 85.449 1.00 80.94 247 ALA A N 1
ATOM 1772 C CA . ALA A 1 247 ? -54.383 -19.684 86.579 1.00 80.94 247 ALA A CA 1
ATOM 1773 C C . ALA A 1 247 ? -54.325 -18.948 87.928 1.00 80.94 247 ALA A C 1
ATOM 1775 O O . ALA A 1 247 ? -54.982 -19.365 88.882 1.00 80.94 247 ALA A O 1
ATOM 1776 N N . ALA A 1 248 ? -53.582 -17.841 88.014 1.00 79.06 248 ALA A N 1
ATOM 1777 C CA . ALA A 1 248 ? -53.530 -16.996 89.204 1.00 79.06 248 ALA A CA 1
ATOM 1778 C C . ALA A 1 248 ? -54.875 -16.302 89.469 1.00 79.06 248 ALA A C 1
ATOM 1780 O O . ALA A 1 248 ? -55.333 -16.289 90.610 1.00 79.06 248 ALA A O 1
ATOM 1781 N N . GLN A 1 249 ? -55.541 -15.794 88.427 1.00 80.12 249 GLN A N 1
ATOM 1782 C CA . GLN A 1 249 ? -56.887 -15.225 88.529 1.00 80.12 249 GLN A CA 1
ATOM 1783 C C . GLN A 1 249 ? -57.910 -16.280 88.960 1.00 80.12 249 GLN A C 1
ATOM 1785 O O . GLN A 1 249 ? -58.652 -16.049 89.908 1.00 80.12 249 GLN A O 1
ATOM 1790 N N . ALA A 1 250 ? -57.902 -17.468 88.352 1.00 77.06 250 ALA A N 1
ATOM 1791 C CA . ALA A 1 250 ? -58.775 -18.571 88.747 1.00 77.06 250 ALA A CA 1
ATOM 1792 C C . ALA A 1 250 ? -58.514 -19.020 90.195 1.00 77.06 250 ALA A C 1
ATOM 1794 O O . ALA A 1 250 ? -59.454 -19.284 90.946 1.00 77.06 250 ALA A O 1
ATOM 1795 N N . ALA A 1 251 ? -57.248 -19.067 90.622 1.00 79.12 251 ALA A N 1
ATOM 1796 C CA . ALA A 1 251 ? -56.882 -19.370 92.003 1.00 79.12 251 ALA A CA 1
ATOM 1797 C C . ALA A 1 251 ? -57.358 -18.284 92.980 1.00 79.12 251 ALA A C 1
ATOM 1799 O O . ALA A 1 251 ? -57.815 -18.622 94.075 1.00 79.12 251 ALA A O 1
ATOM 1800 N N . GLN A 1 252 ? -57.287 -17.010 92.584 1.00 77.81 252 GLN A N 1
ATOM 1801 C CA . GLN A 1 252 ? -57.808 -15.883 93.351 1.00 77.81 252 GLN A CA 1
ATOM 1802 C C . GLN A 1 252 ? -59.334 -15.957 93.472 1.00 77.81 252 GLN A C 1
ATOM 1804 O O . GLN A 1 252 ? -59.842 -15.934 94.590 1.00 77.81 252 GLN A O 1
ATOM 1809 N N . THR A 1 253 ? -60.063 -16.155 92.372 1.00 80.81 253 THR A N 1
ATOM 1810 C CA . THR A 1 253 ? -61.522 -16.337 92.392 1.00 80.81 253 THR A CA 1
ATOM 1811 C C . THR A 1 253 ? -61.919 -17.539 93.248 1.00 80.81 253 THR A C 1
ATOM 1813 O O . THR A 1 253 ? -62.777 -17.418 94.115 1.00 80.81 253 THR A O 1
ATOM 1816 N N . ALA A 1 254 ? -61.235 -18.679 93.116 1.00 76.50 254 ALA A N 1
ATOM 1817 C CA . ALA A 1 254 ? -61.489 -19.849 93.956 1.00 76.50 254 ALA A CA 1
ATOM 1818 C C . ALA A 1 254 ? -61.155 -19.606 95.440 1.00 76.50 254 ALA A C 1
ATOM 1820 O O . ALA A 1 254 ? -61.728 -20.256 96.318 1.00 76.50 254 ALA A O 1
ATOM 1821 N N . ALA A 1 255 ? -60.196 -18.729 95.750 1.00 76.81 255 ALA A N 1
ATOM 1822 C CA . ALA A 1 255 ? -59.885 -18.321 97.119 1.00 76.81 255 ALA A CA 1
ATOM 1823 C C . ALA A 1 255 ? -60.955 -17.372 97.682 1.00 76.81 255 ALA A C 1
ATOM 1825 O O . ALA A 1 255 ? -61.365 -17.550 98.826 1.00 76.81 255 ALA A O 1
ATOM 1826 N N . GLU A 1 256 ? -61.453 -16.430 96.880 1.00 79.31 256 GLU A N 1
ATOM 1827 C CA . GLU A 1 256 ? -62.563 -15.533 97.224 1.00 79.31 256 GLU A CA 1
ATOM 1828 C C . GLU A 1 256 ? -63.872 -16.309 97.421 1.00 79.31 256 GLU A C 1
ATOM 1830 O O . GLU A 1 256 ? -64.582 -16.094 98.403 1.00 79.31 256 GLU A O 1
ATOM 1835 N N . GLU A 1 257 ? -64.160 -17.290 96.566 1.00 78.12 257 GLU A N 1
ATOM 1836 C CA . GLU A 1 257 ? -65.298 -18.197 96.723 1.00 78.12 257 GLU A CA 1
ATOM 1837 C C . GLU A 1 257 ? -65.184 -19.015 98.011 1.00 78.12 257 GLU A C 1
ATOM 1839 O O . GLU A 1 257 ? -66.143 -19.061 98.783 1.00 78.12 257 GLU A O 1
ATOM 1844 N N . ARG A 1 258 ? -64.007 -19.591 98.301 1.00 77.88 258 ARG A N 1
ATOM 1845 C CA . ARG A 1 258 ? -63.741 -20.300 99.566 1.00 77.88 258 ARG A CA 1
ATOM 1846 C C . ARG A 1 258 ? -63.869 -19.388 100.783 1.00 77.88 258 ARG A C 1
ATOM 1848 O O . ARG A 1 258 ? -64.452 -19.812 101.776 1.00 77.88 258 ARG A O 1
ATOM 1855 N N . ALA A 1 259 ? -63.385 -18.150 100.709 1.00 76.56 259 ALA A N 1
ATOM 1856 C CA . ALA A 1 259 ? -63.539 -17.162 101.773 1.00 76.56 259 ALA A CA 1
ATOM 1857 C C . ALA A 1 259 ? -65.017 -16.793 101.982 1.00 76.56 259 ALA A C 1
ATOM 1859 O O . ALA A 1 259 ? -65.494 -16.795 103.112 1.00 76.56 259 ALA A O 1
ATOM 1860 N N . SER A 1 260 ? -65.775 -16.583 100.902 1.00 74.94 260 SER A N 1
ATOM 1861 C CA . SER A 1 260 ? -67.211 -16.287 100.971 1.00 74.94 260 SER A CA 1
ATOM 1862 C C . SER A 1 260 ? -68.035 -17.477 101.480 1.00 74.94 260 SER A C 1
ATOM 1864 O O . SER A 1 260 ? -69.019 -17.292 102.196 1.00 74.94 260 SER A O 1
ATOM 1866 N N . ALA A 1 261 ? -67.636 -18.708 101.146 1.00 72.62 261 ALA A N 1
ATOM 1867 C CA . ALA A 1 261 ? -68.254 -19.935 101.634 1.00 72.62 261 ALA A CA 1
ATOM 1868 C C . ALA A 1 261 ? -67.945 -20.158 103.119 1.00 72.62 261 ALA A C 1
ATOM 1870 O O . ALA A 1 261 ? -68.858 -20.486 103.872 1.00 72.62 261 ALA A O 1
ATOM 1871 N N . ALA A 1 262 ? -66.704 -19.904 103.547 1.00 73.62 262 ALA A N 1
ATOM 1872 C CA . ALA A 1 262 ? -66.299 -19.928 104.951 1.00 73.62 262 ALA A CA 1
ATOM 1873 C C . ALA A 1 262 ? -67.003 -18.833 105.772 1.00 73.62 262 ALA A C 1
ATOM 1875 O O . ALA A 1 262 ? -67.411 -19.063 106.906 1.00 73.62 262 ALA A O 1
ATOM 1876 N N . GLU A 1 263 ? -67.215 -17.648 105.198 1.00 76.69 263 GLU A N 1
ATOM 1877 C CA . GLU A 1 263 ? -67.969 -16.580 105.852 1.00 76.69 263 GLU A CA 1
ATOM 1878 C C . GLU A 1 263 ? -69.464 -16.918 105.942 1.00 76.69 263 GLU A C 1
ATOM 1880 O O . GLU A 1 263 ? -70.091 -16.698 106.977 1.00 76.69 263 GLU A O 1
ATOM 1885 N N . LYS A 1 264 ? -70.047 -17.519 104.897 1.00 75.06 264 LYS A N 1
ATOM 1886 C CA . LYS A 1 264 ? -71.424 -18.037 104.931 1.00 75.06 264 LYS A CA 1
ATOM 1887 C C . LYS A 1 264 ? -71.582 -19.171 105.947 1.00 75.06 264 LYS A C 1
ATOM 1889 O O . LYS A 1 264 ? -72.579 -19.173 106.665 1.00 75.06 264 LYS A O 1
ATOM 1894 N N . SER A 1 265 ? -70.624 -20.096 106.046 1.00 74.44 265 SER A N 1
ATOM 1895 C CA . SER A 1 265 ? -70.658 -21.177 107.039 1.00 74.44 265 SER A CA 1
ATOM 1896 C C . SER A 1 265 ? -70.479 -20.636 108.454 1.00 74.44 265 SER A C 1
ATOM 1898 O O . SER A 1 265 ? -71.240 -21.012 109.335 1.00 74.44 265 SER A O 1
ATOM 1900 N N . TRP A 1 266 ? -69.581 -19.669 108.662 1.00 70.88 266 TRP A N 1
ATOM 1901 C CA . TRP A 1 266 ? -69.426 -18.983 109.945 1.00 70.88 266 TRP A CA 1
ATOM 1902 C C . TRP A 1 266 ? -70.689 -18.203 110.341 1.00 70.88 266 TRP A C 1
ATOM 1904 O O . TRP A 1 266 ? -71.115 -18.262 111.494 1.00 70.88 266 TRP A O 1
ATOM 1914 N N . ARG A 1 267 ? -71.354 -17.521 109.396 1.00 71.38 267 ARG A N 1
ATOM 1915 C CA . ARG A 1 267 ? -72.653 -16.856 109.628 1.00 71.38 267 ARG A CA 1
ATOM 1916 C C . ARG A 1 267 ? -73.776 -17.855 109.927 1.00 71.38 267 ARG A C 1
ATOM 1918 O O . ARG A 1 267 ? -74.648 -17.565 110.741 1.00 71.38 267 ARG A O 1
ATOM 1925 N N . ALA A 1 268 ? -73.759 -19.035 109.309 1.00 70.06 268 ALA A N 1
ATOM 1926 C CA . ALA A 1 268 ? -74.710 -20.106 109.602 1.00 70.06 268 ALA A CA 1
ATOM 1927 C C . ALA A 1 268 ? -74.456 -20.738 110.983 1.00 70.06 268 ALA A C 1
ATOM 1929 O O . ALA A 1 268 ? -75.402 -20.965 111.735 1.00 70.06 268 ALA A O 1
ATOM 1930 N N . GLU A 1 269 ? -73.197 -20.961 111.359 1.00 68.38 269 GLU A N 1
ATOM 1931 C CA . GLU A 1 269 ? -72.806 -21.461 112.681 1.00 68.38 269 GLU A CA 1
ATOM 1932 C C . GLU A 1 269 ? -73.114 -20.447 113.786 1.00 68.38 269 GLU A C 1
ATOM 1934 O O . GLU A 1 269 ? -73.690 -20.814 114.807 1.00 68.38 269 GLU A O 1
ATOM 1939 N N . THR A 1 270 ? -72.841 -19.158 113.571 1.00 68.81 270 THR A N 1
ATOM 1940 C CA . THR A 1 270 ? -73.219 -18.092 114.516 1.00 68.81 270 THR A CA 1
ATOM 1941 C C . THR A 1 270 ? -74.732 -17.906 114.606 1.00 68.81 270 THR A C 1
ATOM 1943 O O . THR A 1 270 ? -75.241 -17.702 115.706 1.00 68.81 270 THR A O 1
ATOM 1946 N N . ALA A 1 271 ? -75.484 -18.058 113.511 1.00 66.94 271 ALA A N 1
ATOM 1947 C CA . ALA A 1 271 ? -76.949 -18.081 113.555 1.00 66.94 271 ALA A CA 1
ATOM 1948 C C . ALA A 1 271 ? -77.494 -19.314 114.298 1.00 66.94 271 ALA A C 1
ATOM 1950 O O . ALA A 1 271 ? -78.496 -19.217 115.005 1.00 66.94 271 ALA A O 1
ATOM 1951 N N . THR A 1 272 ? -76.825 -20.463 114.185 1.00 68.81 272 THR A N 1
ATOM 1952 C CA . THR A 1 272 ? -77.183 -21.695 114.906 1.00 68.81 272 THR A CA 1
ATOM 1953 C C . THR A 1 272 ? -76.851 -21.574 116.396 1.00 68.81 272 THR A C 1
ATOM 1955 O O . THR A 1 272 ? -77.673 -21.927 117.238 1.00 68.81 272 THR A O 1
ATOM 1958 N N . ALA A 1 273 ? -75.713 -20.967 116.742 1.00 65.62 273 ALA A N 1
ATOM 1959 C CA . ALA A 1 273 ? -75.350 -20.632 118.117 1.00 65.62 273 ALA A CA 1
ATOM 1960 C C . ALA A 1 273 ? -76.299 -19.583 118.726 1.00 65.62 273 ALA A C 1
ATOM 1962 O O . ALA A 1 273 ? -76.704 -19.717 119.878 1.00 65.62 273 ALA A O 1
ATOM 1963 N N . ALA A 1 274 ? -76.723 -18.579 117.951 1.00 66.12 274 ALA A N 1
ATOM 1964 C CA . ALA A 1 274 ? -77.714 -17.592 118.379 1.00 66.12 274 ALA A CA 1
ATOM 1965 C C . ALA A 1 274 ? -79.101 -18.220 118.598 1.00 66.12 274 ALA A C 1
ATOM 1967 O O . ALA A 1 274 ? -79.779 -17.865 119.559 1.00 66.12 274 ALA A O 1
ATOM 1968 N N . ARG A 1 275 ? -79.504 -19.196 117.769 1.00 65.00 275 ARG A N 1
ATOM 1969 C CA . ARG A 1 275 ? -80.730 -19.988 117.979 1.00 65.00 275 ARG A CA 1
ATOM 1970 C C . ARG A 1 275 ? -80.638 -20.869 119.223 1.00 65.00 275 ARG A C 1
ATOM 1972 O O . ARG A 1 275 ? -81.569 -20.859 120.014 1.00 65.00 275 ARG A O 1
ATOM 1979 N N . ALA A 1 276 ? -79.502 -21.521 119.469 1.00 66.50 276 ALA A N 1
ATOM 1980 C CA . ALA A 1 276 ? -79.287 -22.308 120.686 1.00 66.50 276 ALA A CA 1
ATOM 1981 C C . ALA A 1 276 ? -79.295 -21.442 121.965 1.00 66.50 276 ALA A C 1
ATOM 1983 O O . ALA A 1 276 ? -79.780 -21.868 123.013 1.00 66.50 276 ALA A O 1
ATOM 1984 N N . VAL A 1 277 ? -78.797 -20.201 121.891 1.00 69.00 277 VAL A N 1
ATOM 1985 C CA . VAL A 1 277 ? -78.893 -19.221 122.987 1.00 69.00 277 VAL A CA 1
ATOM 1986 C C . VAL A 1 277 ? -80.334 -18.735 123.171 1.00 69.00 277 VAL A C 1
ATOM 1988 O O . VAL A 1 277 ? -80.807 -18.701 124.304 1.00 69.00 277 VAL A O 1
ATOM 1991 N N . ALA A 1 278 ? -81.057 -18.447 122.086 1.00 64.38 278 ALA A N 1
ATOM 1992 C CA . ALA A 1 278 ? -82.464 -18.053 122.139 1.00 64.38 278 ALA A CA 1
ATOM 1993 C C . ALA A 1 278 ? -83.371 -19.173 122.685 1.00 64.38 278 ALA A C 1
ATOM 1995 O O . ALA A 1 278 ? -84.279 -18.894 123.461 1.00 64.38 278 ALA A O 1
ATOM 1996 N N . GLU A 1 279 ? -83.103 -20.436 122.351 1.00 67.38 279 GLU A N 1
ATOM 1997 C CA . GLU A 1 279 ? -83.815 -21.606 122.882 1.00 67.38 279 GLU A CA 1
ATOM 1998 C C . GLU A 1 279 ? -83.508 -21.841 124.367 1.00 67.38 279 GLU A C 1
ATOM 2000 O O . GLU A 1 279 ? -84.414 -22.114 125.154 1.00 67.38 279 GLU A O 1
ATOM 2005 N N . ARG A 1 280 ? -82.252 -21.655 124.792 1.00 64.81 280 ARG A N 1
ATOM 2006 C CA . ARG A 1 280 ? -81.864 -21.700 126.212 1.00 64.81 280 ARG A CA 1
ATOM 2007 C C . ARG A 1 280 ? -82.524 -20.582 127.021 1.00 64.81 280 ARG A C 1
ATOM 2009 O O . ARG A 1 280 ? -82.935 -20.803 128.161 1.00 64.81 280 ARG A O 1
ATOM 2016 N N . ASP A 1 281 ? -82.611 -19.386 126.454 1.00 72.00 281 ASP A N 1
ATOM 2017 C CA . ASP A 1 281 ? -83.193 -18.232 127.131 1.00 72.00 281 ASP A CA 1
ATOM 2018 C C . ASP A 1 281 ? -84.734 -18.328 127.140 1.00 72.00 281 ASP A C 1
ATOM 2020 O O . ASP A 1 281 ? -85.342 -18.065 128.176 1.00 72.00 281 ASP A O 1
ATOM 2024 N N . ALA A 1 282 ? -85.360 -18.873 126.088 1.00 62.41 282 ALA A N 1
ATOM 2025 C CA . ALA A 1 282 ? -86.779 -19.245 126.074 1.00 62.41 282 ALA A CA 1
ATOM 2026 C C . ALA A 1 282 ? -87.112 -20.347 127.098 1.00 62.41 282 ALA A C 1
ATOM 2028 O O . ALA A 1 282 ? -88.121 -20.250 127.797 1.00 62.41 282 ALA A O 1
ATOM 2029 N N . ALA A 1 283 ? -86.240 -21.348 127.262 1.00 65.19 283 ALA A N 1
ATOM 2030 C CA . ALA A 1 283 ? -86.385 -22.381 128.289 1.00 65.19 283 ALA A CA 1
ATOM 2031 C C . ALA A 1 283 ? -86.239 -21.814 129.714 1.00 65.19 283 ALA A C 1
ATOM 2033 O O . ALA A 1 283 ? -86.940 -22.246 130.629 1.00 65.19 283 ALA A O 1
ATOM 2034 N N . ARG A 1 284 ? -85.383 -20.801 129.919 1.00 71.50 284 ARG A N 1
ATOM 2035 C CA . ARG A 1 284 ? -85.280 -20.076 131.199 1.00 71.50 284 ARG A CA 1
ATOM 2036 C C . ARG A 1 284 ? -86.499 -19.208 131.485 1.00 71.50 284 ARG A C 1
ATOM 2038 O O . ARG A 1 284 ? -86.933 -19.165 132.631 1.00 71.50 284 ARG A O 1
ATOM 2045 N N . THR A 1 285 ? -87.066 -18.559 130.471 1.00 67.00 285 THR A N 1
ATOM 2046 C CA . THR A 1 285 ? -88.310 -17.791 130.605 1.00 67.00 285 THR A CA 1
ATOM 2047 C C . THR A 1 285 ? -89.510 -18.701 130.875 1.00 67.00 285 THR A C 1
ATOM 2049 O O . THR A 1 285 ? -90.344 -18.366 131.708 1.00 67.00 285 THR A O 1
ATOM 2052 N N . GLN A 1 286 ? -89.579 -19.885 130.261 1.00 65.06 286 GLN A N 1
ATOM 2053 C CA . GLN A 1 286 ? -90.608 -20.882 130.577 1.00 65.06 286 GLN A CA 1
ATOM 2054 C C . GLN A 1 286 ? -90.432 -21.483 131.978 1.00 65.06 286 GLN A C 1
ATOM 2056 O O . GLN A 1 286 ? -91.420 -21.691 132.678 1.00 65.06 286 GLN A O 1
ATOM 2061 N N . ALA A 1 287 ? -89.193 -21.706 132.428 1.00 65.44 287 ALA A N 1
ATOM 2062 C CA . ALA A 1 287 ? -88.918 -22.167 133.788 1.00 65.44 287 ALA A CA 1
ATOM 2063 C C . ALA A 1 287 ? -89.287 -21.112 134.847 1.00 65.44 287 ALA A C 1
ATOM 2065 O O . ALA A 1 287 ? -89.882 -21.465 135.861 1.00 65.44 287 ALA A O 1
ATOM 2066 N N . SER A 1 288 ? -89.007 -19.825 134.607 1.00 67.62 288 SER A N 1
ATOM 2067 C CA . SER A 1 288 ? -89.397 -18.746 135.525 1.00 67.62 288 SER A CA 1
ATOM 2068 C C . SER A 1 288 ? -90.903 -18.465 135.508 1.00 67.62 288 SER A C 1
ATOM 2070 O O . SER A 1 288 ? -91.471 -18.184 136.560 1.00 67.62 288 SER A O 1
ATOM 2072 N N . GLN A 1 289 ? -91.571 -18.613 134.359 1.00 62.62 289 GLN A N 1
ATOM 2073 C CA . GLN A 1 289 ? -93.033 -18.545 134.255 1.00 62.62 289 GLN A CA 1
ATOM 2074 C C . GLN A 1 289 ? -93.706 -19.711 134.990 1.00 62.62 289 GLN A C 1
ATOM 2076 O O . GLN A 1 289 ? -94.622 -19.475 135.768 1.00 62.62 289 GLN A O 1
ATOM 2081 N N . ALA A 1 290 ? -93.197 -20.941 134.858 1.00 63.38 290 ALA A N 1
ATOM 2082 C CA . ALA A 1 290 ? -93.695 -22.099 135.607 1.00 63.38 290 ALA A CA 1
ATOM 2083 C C . ALA A 1 290 ? -93.497 -21.955 137.130 1.00 63.38 290 ALA A C 1
ATOM 2085 O O . ALA A 1 290 ? -94.326 -22.414 137.915 1.00 63.38 290 ALA A O 1
ATOM 2086 N N . GLN A 1 291 ? -92.427 -21.279 137.559 1.00 64.19 291 GLN A N 1
ATOM 2087 C CA . GLN A 1 291 ? -92.159 -20.996 138.972 1.00 64.19 291 GLN A CA 1
ATOM 2088 C C . GLN A 1 291 ? -93.089 -19.906 139.532 1.00 64.19 291 GLN A C 1
ATOM 2090 O O . GLN A 1 291 ? -93.623 -20.065 140.627 1.00 64.19 291 GLN A O 1
ATOM 2095 N N . GLN A 1 292 ? -93.358 -18.854 138.753 1.00 63.09 292 GLN A N 1
ATOM 2096 C CA . GLN A 1 292 ? -94.322 -17.802 139.099 1.00 63.09 292 GLN A CA 1
ATOM 2097 C C . GLN A 1 292 ? -95.769 -18.320 139.103 1.00 63.09 292 GLN A C 1
ATOM 2099 O O . GLN A 1 292 ? -96.560 -17.909 139.950 1.00 63.09 292 GLN A O 1
ATOM 2104 N N . GLN A 1 293 ? -96.108 -19.271 138.226 1.00 62.12 293 GLN A N 1
ATOM 2105 C CA . GLN A 1 293 ? -97.409 -19.948 138.237 1.00 62.12 293 GLN A CA 1
ATOM 2106 C C . GLN A 1 293 ? -97.572 -20.850 139.469 1.00 62.12 293 GLN A C 1
ATOM 2108 O O . GLN A 1 293 ? -98.605 -20.796 140.124 1.00 62.12 293 GLN A O 1
ATOM 2113 N N . ALA A 1 294 ? -96.531 -21.586 139.872 1.00 60.41 294 ALA A N 1
ATOM 2114 C CA . ALA A 1 294 ? -96.567 -22.410 141.083 1.00 60.41 294 ALA A CA 1
ATOM 2115 C C . ALA A 1 294 ? -96.669 -21.589 142.388 1.00 60.41 294 ALA A C 1
ATOM 2117 O O . ALA A 1 294 ? -97.228 -22.063 143.379 1.00 60.41 294 ALA A O 1
ATOM 2118 N N . GLU A 1 295 ? -96.141 -20.363 142.412 1.00 60.09 295 GLU A N 1
ATOM 2119 C CA . GLU A 1 295 ? -96.284 -19.430 143.539 1.00 60.09 295 GLU A CA 1
ATOM 2120 C C . GLU A 1 295 ? -97.652 -18.728 143.544 1.00 60.09 295 GLU A C 1
ATOM 2122 O O . GLU A 1 295 ? -98.250 -18.574 144.611 1.00 60.09 295 GLU A O 1
ATOM 2127 N N . ALA A 1 296 ? -98.205 -18.406 142.369 1.00 60.03 296 ALA A N 1
ATOM 2128 C CA . ALA A 1 296 ? -99.577 -17.917 142.227 1.00 60.03 296 ALA A CA 1
ATOM 2129 C C . ALA A 1 296 ? -100.619 -18.981 142.627 1.00 60.03 296 ALA A C 1
ATOM 2131 O O . ALA A 1 296 ? -101.574 -18.666 143.338 1.00 60.03 296 ALA A O 1
ATOM 2132 N N . ASP A 1 297 ? -100.396 -20.249 142.276 1.00 59.84 297 ASP A N 1
ATOM 2133 C CA . ASP A 1 297 ? -101.277 -21.366 142.631 1.00 59.84 297 ASP A CA 1
ATOM 2134 C C . ASP A 1 297 ? -101.223 -21.697 144.135 1.00 59.84 297 ASP A C 1
ATOM 2136 O O . ASP A 1 297 ? -102.239 -22.050 144.735 1.00 59.84 297 ASP A O 1
ATOM 2140 N N . ARG A 1 298 ? -100.071 -21.505 144.796 1.00 62.62 298 ARG A N 1
ATOM 2141 C CA . ARG A 1 298 ? -99.951 -21.629 146.264 1.00 62.62 298 ARG A CA 1
ATOM 2142 C C . ARG A 1 298 ? -100.602 -20.466 147.015 1.00 62.62 298 ARG A C 1
ATOM 2144 O O . ARG A 1 298 ? -101.196 -20.694 148.067 1.00 62.62 298 ARG A O 1
ATOM 2151 N N . ALA A 1 299 ? -100.549 -19.248 146.476 1.00 61.69 299 ALA A N 1
ATOM 2152 C CA . ALA A 1 299 ? -101.262 -18.099 147.034 1.00 61.69 299 ALA A CA 1
ATOM 2153 C C . ALA A 1 299 ? -102.789 -18.234 146.854 1.00 61.69 299 ALA A C 1
ATOM 2155 O O . ALA A 1 299 ? -103.557 -17.945 147.774 1.00 61.69 299 ALA A O 1
ATOM 2156 N N . LEU A 1 300 ? -103.245 -18.762 145.713 1.00 60.06 300 LEU A N 1
ATOM 2157 C CA . LEU A 1 300 ? -104.659 -19.057 145.457 1.00 60.06 300 LEU A CA 1
ATOM 2158 C C . LEU A 1 300 ? -105.180 -20.225 146.311 1.00 60.06 300 LEU A C 1
ATOM 2160 O O . LEU A 1 300 ? -106.306 -20.146 146.796 1.00 60.06 300 LEU A O 1
ATOM 2164 N N . ALA A 1 301 ? -104.365 -21.248 146.587 1.00 55.69 301 ALA A N 1
ATOM 2165 C CA . ALA A 1 301 ? -104.716 -22.343 147.497 1.00 55.69 301 ALA A CA 1
ATOM 2166 C C . ALA A 1 301 ? -104.828 -21.891 148.969 1.00 55.69 301 ALA A C 1
ATOM 2168 O O . ALA A 1 301 ? -105.745 -22.318 149.668 1.00 55.69 301 ALA A O 1
ATOM 2169 N N . ALA A 1 302 ? -103.969 -20.972 149.426 1.00 59.50 302 ALA A N 1
ATOM 2170 C CA . ALA A 1 302 ? -104.064 -20.383 150.766 1.00 59.50 302 ALA A CA 1
ATOM 2171 C C . ALA A 1 302 ? -105.319 -19.500 150.931 1.00 59.50 302 ALA A C 1
ATOM 2173 O O . ALA A 1 302 ? -106.014 -19.588 151.939 1.00 59.50 302 ALA A O 1
ATOM 2174 N N . THR A 1 303 ? -105.678 -18.732 149.896 1.00 56.84 303 THR A N 1
ATOM 2175 C CA . THR A 1 303 ? -106.888 -17.885 149.895 1.00 56.84 303 THR A CA 1
ATOM 2176 C C . THR A 1 303 ? -108.182 -18.696 149.674 1.00 56.84 303 THR A C 1
ATOM 2178 O O . THR A 1 303 ? -109.272 -18.246 150.025 1.00 56.84 303 THR A O 1
ATOM 2181 N N . ALA A 1 304 ? -108.088 -19.900 149.094 1.00 54.88 304 ALA A N 1
ATOM 2182 C CA . ALA A 1 304 ? -109.209 -20.827 148.914 1.00 54.88 304 ALA A CA 1
ATOM 2183 C C . ALA A 1 304 ? -109.521 -21.645 150.180 1.00 54.88 304 ALA A C 1
ATOM 2185 O O . ALA A 1 304 ? -110.686 -21.948 150.417 1.00 54.88 304 ALA A O 1
ATOM 2186 N N . MET A 1 305 ? -108.527 -21.950 151.023 1.00 55.84 305 MET A N 1
ATOM 2187 C CA . MET A 1 305 ? -108.758 -22.602 152.324 1.00 55.84 305 MET A CA 1
ATOM 2188 C C . MET A 1 305 ? -109.395 -21.643 153.347 1.00 55.84 305 MET A C 1
ATOM 2190 O O . MET A 1 305 ? -110.311 -22.037 154.058 1.00 55.84 305 MET A O 1
ATOM 2194 N N . GLU A 1 306 ? -109.029 -20.357 153.331 1.00 56.25 306 GLU A N 1
ATOM 2195 C CA . GLU A 1 306 ? -109.634 -19.318 154.189 1.00 56.25 306 GLU A CA 1
ATOM 2196 C C . GLU A 1 306 ? -111.081 -18.954 153.761 1.00 56.25 306 GLU A C 1
ATOM 2198 O O . GLU A 1 306 ? -111.924 -18.565 154.576 1.00 56.25 306 GLU A O 1
ATOM 2203 N N . ARG A 1 307 ? -111.411 -19.162 152.475 1.00 57.38 307 ARG A N 1
ATOM 2204 C CA . ARG A 1 307 ? -112.783 -19.081 151.935 1.00 57.38 307 ARG A CA 1
ATOM 2205 C C . ARG A 1 307 ? -113.605 -20.355 152.173 1.00 57.38 307 ARG A C 1
ATOM 2207 O O . ARG A 1 307 ? -114.811 -20.256 152.347 1.00 57.38 307 ARG A O 1
ATOM 2214 N N . ALA A 1 308 ? -112.975 -21.528 152.252 1.00 55.66 308 ALA A N 1
ATOM 2215 C CA . ALA A 1 308 ? -113.658 -22.790 152.545 1.00 55.66 308 ALA A CA 1
ATOM 2216 C C . ALA A 1 308 ? -114.088 -22.914 154.021 1.00 55.66 308 ALA A C 1
ATOM 2218 O O . ALA A 1 308 ? -115.170 -23.433 154.286 1.00 55.66 308 ALA A O 1
ATOM 2219 N N . ASP A 1 309 ? -113.314 -22.377 154.971 1.00 59.38 309 ASP A N 1
ATOM 2220 C CA . ASP A 1 309 ? -113.698 -22.357 156.394 1.00 59.38 309 ASP A CA 1
ATOM 2221 C C . ASP A 1 309 ? -114.844 -21.362 156.673 1.00 59.38 309 ASP A C 1
ATOM 2223 O O . ASP A 1 309 ? -115.771 -21.659 157.424 1.00 59.38 309 ASP A O 1
ATOM 2227 N N . THR A 1 310 ? -114.882 -20.224 155.973 1.00 57.59 310 THR A N 1
ATOM 2228 C CA . THR A 1 310 ? -115.981 -19.243 156.085 1.00 57.59 310 THR A CA 1
ATOM 2229 C C . THR A 1 310 ? -117.274 -19.681 155.372 1.00 57.59 310 THR A C 1
ATOM 2231 O O . THR A 1 310 ? -118.369 -19.276 155.767 1.00 57.59 310 THR A O 1
ATOM 2234 N N . GLU A 1 311 ? -117.187 -20.573 154.381 1.00 55.31 311 GLU A N 1
ATOM 2235 C CA . GLU A 1 311 ? -118.330 -21.134 153.642 1.00 55.31 311 GLU A CA 1
ATOM 2236 C C . GLU A 1 311 ? -118.934 -22.391 154.323 1.00 55.31 311 GLU A C 1
ATOM 2238 O O . GLU A 1 311 ? -120.127 -22.676 154.172 1.00 55.31 311 GLU A O 1
ATOM 2243 N N . VAL A 1 312 ? -118.161 -23.101 155.160 1.00 60.72 312 VAL A N 1
ATOM 2244 C CA . VAL A 1 312 ? -118.633 -24.210 156.020 1.00 60.72 312 VAL A CA 1
ATOM 2245 C C . VAL A 1 312 ? -119.382 -23.700 157.263 1.00 60.72 312 VAL A C 1
ATOM 2247 O O . VAL A 1 312 ? -120.412 -24.276 157.632 1.00 60.72 312 VAL A O 1
ATOM 2250 N N . GLU A 1 313 ? -118.955 -22.581 157.858 1.00 55.75 313 GLU A N 1
ATOM 2251 C CA . GLU A 1 313 ? -119.696 -21.885 158.925 1.00 55.75 313 GLU A CA 1
ATOM 2252 C C . GLU A 1 313 ? -121.025 -21.281 158.405 1.00 55.75 313 GLU A C 1
ATOM 2254 O O . GLU A 1 313 ? -122.057 -21.366 159.076 1.00 55.75 313 GLU A O 1
ATOM 2259 N N . ALA A 1 314 ? -121.041 -20.760 157.168 1.00 55.56 314 ALA A N 1
ATOM 2260 C CA . ALA A 1 314 ? -122.239 -20.211 156.518 1.00 55.56 314 ALA A CA 1
ATOM 2261 C C . ALA A 1 314 ? -123.256 -21.291 156.085 1.00 55.56 314 ALA A C 1
ATOM 2263 O O . ALA A 1 314 ? -124.467 -21.064 156.141 1.00 55.56 314 ALA A O 1
ATOM 2264 N N . ARG A 1 315 ? -122.800 -22.501 155.719 1.00 54.94 315 ARG A N 1
ATOM 2265 C CA . ARG A 1 315 ? -123.678 -23.654 155.424 1.00 54.94 315 ARG A CA 1
ATOM 2266 C C . ARG A 1 315 ? -124.350 -24.242 156.668 1.00 54.94 315 ARG A C 1
ATOM 2268 O O . ARG A 1 315 ? -125.516 -24.617 156.589 1.00 54.94 315 ARG A O 1
ATOM 2275 N N . ARG A 1 316 ? -123.676 -24.255 157.825 1.00 58.59 316 ARG A N 1
ATOM 2276 C CA . ARG A 1 316 ? -124.278 -24.689 159.104 1.00 58.59 316 ARG A CA 1
ATOM 2277 C C . ARG A 1 316 ? -125.344 -23.712 159.611 1.00 58.59 316 ARG A C 1
ATOM 2279 O O . ARG A 1 316 ? -126.388 -24.147 160.087 1.00 58.59 316 ARG A O 1
ATOM 2286 N N . GLN A 1 317 ? -125.140 -22.406 159.425 1.00 55.56 317 GLN A N 1
ATOM 2287 C CA . GLN A 1 317 ? -126.141 -21.386 159.764 1.00 55.56 317 GLN A CA 1
ATOM 2288 C C . GLN A 1 317 ? -127.356 -21.393 158.814 1.00 55.56 317 GLN A C 1
ATOM 2290 O O . GLN A 1 317 ? -128.467 -21.124 159.271 1.00 55.56 317 GLN A O 1
ATOM 2295 N N . ALA A 1 318 ? -127.178 -21.776 157.540 1.00 55.16 318 ALA A N 1
ATOM 2296 C CA . ALA A 1 318 ? -128.253 -21.951 156.553 1.00 55.16 318 ALA A CA 1
ATOM 2297 C C . ALA A 1 318 ? -129.098 -23.233 156.765 1.00 55.16 318 ALA A C 1
ATOM 2299 O O . ALA A 1 318 ? -130.296 -23.253 156.471 1.00 55.16 318 ALA A O 1
ATOM 2300 N N . GLU A 1 319 ? -128.513 -24.304 157.312 1.00 57.53 319 GLU A N 1
ATOM 2301 C CA . GLU A 1 319 ? -129.228 -25.549 157.645 1.00 57.53 319 GLU A CA 1
ATOM 2302 C C . GLU A 1 319 ? -130.091 -25.435 158.916 1.00 57.53 319 GLU A C 1
ATOM 2304 O O . GLU A 1 319 ? -131.156 -26.055 158.989 1.00 57.53 319 GLU A O 1
ATOM 2309 N N . ASP A 1 320 ? -129.709 -24.586 159.875 1.00 58.59 320 ASP A N 1
ATOM 2310 C CA . ASP A 1 320 ? -130.532 -24.270 161.050 1.00 58.59 320 ASP A CA 1
ATOM 2311 C C . ASP A 1 320 ? -131.678 -23.289 160.721 1.00 58.59 320 ASP A C 1
ATOM 2313 O O . ASP A 1 320 ? -132.784 -23.436 161.250 1.00 58.59 320 ASP A O 1
ATOM 2317 N N . THR A 1 321 ? -131.496 -22.379 159.750 1.00 58.00 321 THR A N 1
ATOM 2318 C CA . THR A 1 321 ? -132.589 -21.533 159.220 1.00 58.00 321 THR A CA 1
ATOM 2319 C C . THR A 1 321 ? -133.590 -22.332 158.377 1.00 58.00 321 THR A C 1
ATOM 2321 O O . THR A 1 321 ? -134.792 -22.098 158.472 1.00 58.00 321 THR A O 1
ATOM 2324 N N . LEU A 1 322 ? -133.150 -23.346 157.623 1.00 59.19 322 LEU A N 1
ATOM 2325 C CA . LEU A 1 322 ? -134.039 -24.264 156.886 1.00 59.19 322 LEU A CA 1
ATOM 2326 C C . LEU A 1 322 ? -134.814 -25.241 157.793 1.00 59.19 322 LEU A C 1
ATOM 2328 O O . LEU A 1 322 ? -135.837 -25.792 157.372 1.00 59.19 322 LEU A O 1
ATOM 2332 N N . ARG A 1 323 ? -134.361 -25.456 159.037 1.00 63.03 323 ARG A N 1
ATOM 2333 C CA . ARG A 1 323 ? -135.087 -26.227 160.063 1.00 63.03 323 ARG A CA 1
ATOM 2334 C C . ARG A 1 323 ? -136.127 -25.357 160.791 1.00 63.03 323 ARG A C 1
ATOM 2336 O O . ARG A 1 323 ? -137.224 -25.848 161.042 1.00 63.03 323 ARG A O 1
ATOM 2343 N N . GLY A 1 324 ? -135.838 -24.068 161.010 1.00 61.03 324 GLY A N 1
ATOM 2344 C CA . GLY A 1 324 ? -136.794 -23.063 161.513 1.00 61.03 324 GLY A CA 1
ATOM 2345 C C . GLY A 1 324 ? -137.906 -22.702 160.515 1.00 61.03 324 GLY A C 1
ATOM 2346 O O . GLY A 1 324 ? -139.084 -22.694 160.870 1.00 61.03 324 GLY A O 1
ATOM 2347 N N . LEU A 1 325 ? -137.573 -22.551 159.230 1.00 58.12 325 LEU A N 1
ATOM 2348 C CA . LEU A 1 325 ? -138.553 -22.285 158.165 1.00 58.12 325 LEU A CA 1
ATOM 2349 C C . LEU A 1 325 ? -139.499 -23.477 157.909 1.00 58.12 325 LEU A C 1
ATOM 2351 O O . LEU A 1 325 ? -140.615 -23.295 157.431 1.00 58.12 325 LEU A O 1
ATOM 2355 N N . ARG A 1 326 ? -139.098 -24.706 158.271 1.00 62.81 326 ARG A N 1
ATOM 2356 C CA . ARG A 1 326 ? -139.953 -25.907 158.202 1.00 62.81 326 ARG A CA 1
ATOM 2357 C C . ARG A 1 326 ? -140.919 -26.049 159.383 1.00 62.81 326 ARG A C 1
ATOM 2359 O O . ARG A 1 326 ? -141.960 -26.665 159.189 1.00 62.81 326 ARG A O 1
ATOM 2366 N N . SER A 1 327 ? -140.623 -25.476 160.554 1.00 57.62 327 SER A N 1
ATOM 2367 C CA . SER A 1 327 ? -141.590 -25.367 161.662 1.00 57.62 327 SER A CA 1
ATOM 2368 C C . SER A 1 327 ? -142.547 -24.184 161.489 1.00 57.62 327 SER A C 1
ATOM 2370 O O . SER A 1 327 ? -143.707 -24.264 161.883 1.00 57.62 327 SER A O 1
ATOM 2372 N N . GLU A 1 328 ? -142.097 -23.109 160.835 1.00 57.34 328 GLU A N 1
ATOM 2373 C CA . GLU A 1 328 ? -142.953 -21.980 160.448 1.00 57.34 328 GLU A CA 1
ATOM 2374 C C . GLU A 1 328 ? -143.919 -22.342 159.309 1.00 57.34 328 GLU A C 1
ATOM 2376 O O . GLU A 1 328 ? -145.043 -21.846 159.291 1.00 57.34 328 GLU A O 1
ATOM 2381 N N . LEU A 1 329 ? -143.550 -23.273 158.417 1.00 60.88 329 LEU A N 1
ATOM 2382 C CA . LEU A 1 329 ? -144.409 -23.790 157.338 1.00 60.88 329 LEU A CA 1
ATOM 2383 C C . LEU A 1 329 ? -145.575 -24.672 157.844 1.00 60.88 329 LEU A C 1
ATOM 2385 O O . LEU A 1 329 ? -146.630 -24.730 157.209 1.00 60.88 329 LEU A O 1
ATOM 2389 N N . THR A 1 330 ? -145.432 -25.325 159.002 1.00 61.62 330 THR A N 1
ATOM 2390 C CA . THR A 1 330 ? -146.507 -26.076 159.688 1.00 61.62 330 THR A CA 1
ATOM 2391 C C . THR A 1 330 ? -147.403 -25.184 160.561 1.00 61.62 330 THR A C 1
ATOM 2393 O O . THR A 1 330 ? -148.588 -25.471 160.734 1.00 61.62 330 THR A O 1
ATOM 2396 N N . ALA A 1 331 ? -146.884 -24.055 161.056 1.00 60.59 331 ALA A N 1
ATOM 2397 C CA . ALA A 1 331 ? -147.683 -23.035 161.742 1.00 60.59 331 ALA A CA 1
ATOM 2398 C C . ALA A 1 331 ? -148.501 -22.180 160.749 1.00 60.59 331 ALA A C 1
ATOM 2400 O O . ALA A 1 331 ? -149.699 -21.980 160.938 1.00 60.59 331 ALA A O 1
ATOM 2401 N N . THR A 1 332 ? -147.906 -21.784 159.618 1.00 59.16 332 THR A N 1
ATOM 2402 C CA . THR A 1 332 ? -148.587 -21.027 158.545 1.00 59.16 332 THR A CA 1
ATOM 2403 C C . THR A 1 332 ? -149.609 -21.849 157.757 1.00 59.16 332 THR A C 1
ATOM 2405 O O . THR A 1 332 ? -150.532 -21.282 157.177 1.00 59.16 332 THR A O 1
ATOM 2408 N N . THR A 1 333 ? -149.531 -23.182 157.781 1.00 61.84 333 THR A N 1
ATOM 2409 C CA . THR A 1 333 ? -150.609 -24.049 157.270 1.00 61.84 333 THR A CA 1
ATOM 2410 C C . THR A 1 333 ? -151.822 -24.094 158.203 1.00 61.84 333 THR A C 1
ATOM 2412 O O . THR A 1 333 ? -152.930 -24.275 157.710 1.00 61.84 333 THR A O 1
ATOM 2415 N N . THR A 1 334 ? -151.651 -23.809 159.498 1.00 58.97 334 THR A N 1
ATOM 2416 C CA . THR A 1 334 ? -152.756 -23.664 160.466 1.00 58.97 334 THR A CA 1
ATOM 2417 C C . THR A 1 334 ? -153.414 -22.273 160.376 1.00 58.97 334 THR A C 1
ATOM 2419 O O . THR A 1 334 ? -154.632 -22.155 160.496 1.00 58.97 334 THR A O 1
ATOM 2422 N N . ASP A 1 335 ? -152.646 -21.224 160.055 1.00 54.25 335 ASP A N 1
ATOM 2423 C CA . ASP A 1 335 ? -153.185 -19.877 159.780 1.00 54.25 335 ASP A CA 1
ATOM 2424 C C . ASP A 1 335 ? -153.843 -19.759 158.393 1.00 54.25 335 ASP A C 1
ATOM 2426 O O . ASP A 1 335 ? -154.821 -19.028 158.218 1.00 54.25 335 ASP A O 1
ATOM 2430 N N . ARG A 1 336 ? -153.389 -20.550 157.413 1.00 58.06 336 ARG A N 1
ATOM 2431 C CA . ARG A 1 336 ? -154.050 -20.710 156.109 1.00 58.06 336 ARG A CA 1
ATOM 2432 C C . ARG A 1 336 ? -155.446 -21.326 156.249 1.00 58.06 336 ARG A C 1
ATOM 2434 O O . ARG A 1 336 ? -156.366 -20.873 155.573 1.00 58.06 336 ARG A O 1
ATOM 2441 N N . ASP A 1 337 ? -155.638 -22.292 157.143 1.00 63.34 337 ASP A N 1
ATOM 2442 C CA . ASP A 1 337 ? -156.946 -22.928 157.360 1.00 63.34 337 ASP A CA 1
ATOM 2443 C C . ASP A 1 337 ? -157.937 -21.985 158.079 1.00 63.34 337 ASP A C 1
ATOM 2445 O O . ASP A 1 337 ? -159.151 -22.104 157.918 1.00 63.34 337 ASP A O 1
ATOM 2449 N N . ARG A 1 338 ? -157.432 -20.966 158.788 1.00 57.38 338 ARG A N 1
ATOM 2450 C CA . ARG A 1 338 ? -158.240 -19.912 159.420 1.00 57.38 338 ARG A CA 1
ATOM 2451 C C . ARG A 1 338 ? -158.596 -18.770 158.456 1.00 57.38 338 ARG A C 1
ATOM 2453 O O . ARG A 1 338 ? -159.737 -18.327 158.441 1.00 57.38 338 ARG A O 1
ATOM 2460 N N . LEU A 1 339 ? -157.662 -18.346 157.599 1.00 62.09 339 LEU A N 1
ATOM 2461 C CA . LEU A 1 339 ? -157.880 -17.281 156.604 1.00 62.09 339 LEU A CA 1
ATOM 2462 C C . LEU A 1 339 ? -158.664 -17.747 155.364 1.00 62.09 339 LEU A C 1
ATOM 2464 O O . LEU A 1 339 ? -159.313 -16.935 154.708 1.00 62.09 339 LEU A O 1
ATOM 2468 N N . THR A 1 340 ? -158.663 -19.049 155.063 1.00 65.56 340 THR A N 1
ATOM 2469 C CA . THR A 1 340 ? -159.473 -19.626 153.972 1.00 65.56 340 THR A CA 1
ATOM 2470 C C . THR A 1 340 ? -160.967 -19.650 154.328 1.00 65.56 340 THR A C 1
ATOM 2472 O O . THR A 1 340 ? -161.801 -19.357 153.476 1.00 65.56 340 THR A O 1
ATOM 2475 N N . ALA A 1 341 ? -161.319 -19.865 155.602 1.00 61.09 341 ALA A N 1
ATOM 2476 C CA . ALA A 1 341 ? -162.705 -19.763 156.070 1.00 61.09 341 ALA A CA 1
ATOM 2477 C C . ALA A 1 341 ? -163.257 -18.319 156.016 1.00 61.09 341 ALA A C 1
ATOM 2479 O O . ALA A 1 341 ? -164.443 -18.119 155.746 1.00 61.09 341 ALA A O 1
ATOM 2480 N N . ASP A 1 342 ? -162.398 -17.312 156.218 1.00 55.88 342 ASP A N 1
ATOM 2481 C CA . ASP A 1 342 ? -162.769 -15.892 156.142 1.00 55.88 342 ASP A CA 1
ATOM 2482 C C . ASP A 1 342 ? -162.810 -15.354 154.693 1.00 55.88 342 ASP A C 1
ATOM 2484 O O . ASP A 1 342 ? -163.601 -14.458 154.390 1.00 55.88 342 ASP A O 1
ATOM 2488 N N . LEU A 1 343 ? -162.033 -15.928 153.764 1.00 64.19 343 LEU A N 1
ATOM 2489 C CA . LEU A 1 343 ? -162.021 -15.532 152.347 1.00 64.19 343 LEU A CA 1
ATOM 2490 C C . LEU A 1 343 ? -163.184 -16.102 151.523 1.00 64.19 343 LEU A C 1
ATOM 2492 O O . LEU A 1 343 ? -163.695 -15.398 150.651 1.00 64.19 343 LEU A O 1
ATOM 2496 N N . ASP A 1 344 ? -163.659 -17.316 151.804 1.00 69.38 344 ASP A N 1
ATOM 2497 C CA . ASP A 1 344 ? -164.816 -17.873 151.083 1.00 69.38 344 ASP A CA 1
ATOM 2498 C C . ASP A 1 344 ? -166.136 -17.217 151.522 1.00 69.38 344 ASP A C 1
ATOM 2500 O O . ASP A 1 344 ? -167.043 -17.010 150.712 1.00 69.38 344 ASP A O 1
ATOM 2504 N N . ARG A 1 345 ? -166.197 -16.743 152.774 1.00 63.75 345 ARG A N 1
ATOM 2505 C CA . ARG A 1 345 ? -167.280 -15.887 153.279 1.00 63.75 345 ARG A CA 1
ATOM 2506 C C . ARG A 1 345 ? -167.358 -14.537 152.551 1.00 63.75 345 ARG A C 1
ATOM 2508 O O . ARG A 1 345 ? -168.455 -14.020 152.361 1.00 63.75 345 ARG A O 1
ATOM 2515 N N . LEU A 1 346 ? -166.216 -13.989 152.127 1.00 65.94 346 LEU A N 1
ATOM 2516 C CA . LEU A 1 346 ? -166.120 -12.730 151.374 1.00 65.94 346 LEU A CA 1
ATOM 2517 C C . LEU A 1 346 ? -166.283 -12.921 149.857 1.00 65.94 346 LEU A C 1
ATOM 2519 O O . LEU A 1 346 ? -166.748 -12.009 149.180 1.00 65.94 346 LEU A O 1
ATOM 2523 N N . ARG A 1 347 ? -165.955 -14.096 149.305 1.00 67.62 347 ARG A N 1
ATOM 2524 C CA . ARG A 1 347 ? -166.125 -14.382 147.868 1.00 67.62 347 ARG A CA 1
ATOM 2525 C C . ARG A 1 347 ? -167.567 -14.656 147.463 1.00 67.62 347 ARG A C 1
ATOM 2527 O O . ARG A 1 347 ? -167.990 -14.123 146.443 1.00 67.62 347 ARG A O 1
ATOM 2534 N N . ALA A 1 348 ? -168.354 -15.336 148.297 1.00 66.12 348 ALA A N 1
ATOM 2535 C CA . ALA A 1 348 ? -169.791 -15.473 148.046 1.00 66.12 348 ALA A CA 1
ATOM 2536 C C . ALA A 1 348 ? -170.506 -14.105 147.951 1.00 66.12 348 ALA A C 1
ATOM 2538 O O . ALA A 1 348 ? -171.437 -13.952 147.171 1.00 66.12 348 ALA A O 1
ATOM 2539 N N . GLN A 1 349 ? -170.028 -13.086 148.682 1.00 58.06 349 GLN A N 1
ATOM 2540 C CA . GLN A 1 349 ? -170.546 -11.711 148.610 1.00 58.06 349 GLN A CA 1
ATOM 2541 C C . GLN A 1 349 ? -170.076 -10.924 147.371 1.00 58.06 349 GLN A C 1
ATOM 2543 O O . GLN A 1 349 ? -170.702 -9.932 147.013 1.00 58.06 349 GLN A O 1
ATOM 2548 N N . ILE A 1 350 ? -168.980 -11.332 146.722 1.00 65.88 350 ILE A N 1
ATOM 2549 C CA . ILE A 1 350 ? -168.397 -10.639 145.558 1.00 65.88 350 ILE A CA 1
ATOM 2550 C C . ILE A 1 350 ? -168.907 -11.233 144.237 1.00 65.88 350 ILE A C 1
ATOM 2552 O O . ILE A 1 350 ? -169.060 -10.500 143.255 1.00 65.88 350 ILE A O 1
ATOM 2556 N N . ASP A 1 351 ? -169.223 -12.527 144.211 1.00 68.25 351 ASP A N 1
ATOM 2557 C CA . ASP A 1 351 ? -169.798 -13.179 143.030 1.00 68.25 351 ASP A CA 1
ATOM 2558 C C . ASP A 1 351 ? -171.258 -12.744 142.772 1.00 68.25 351 ASP A C 1
ATOM 2560 O O . ASP A 1 351 ? -171.660 -12.639 141.611 1.00 68.25 351 ASP A O 1
ATOM 2564 N N . ASP A 1 352 ? -171.990 -12.327 143.815 1.00 57.09 352 ASP A N 1
ATOM 2565 C CA . ASP A 1 352 ? -173.282 -11.624 143.695 1.00 57.09 352 ASP A CA 1
ATOM 2566 C C . ASP A 1 352 ? -173.152 -10.217 143.053 1.00 57.09 352 ASP A C 1
ATOM 2568 O O . ASP A 1 352 ? -174.087 -9.732 142.416 1.00 57.09 352 ASP A O 1
ATOM 2572 N N . GLU A 1 353 ? -171.986 -9.562 143.141 1.00 62.25 353 GLU A N 1
ATOM 2573 C CA . GLU A 1 353 ? -171.778 -8.173 142.682 1.00 62.25 353 GLU A CA 1
ATOM 2574 C C . GLU A 1 353 ? -171.163 -8.060 141.273 1.00 62.25 353 GLU A C 1
ATOM 2576 O O . GLU A 1 353 ? -171.445 -7.108 140.539 1.00 62.25 353 GLU A O 1
ATOM 2581 N N . ARG A 1 354 ? -170.336 -9.015 140.824 1.00 57.88 354 ARG A N 1
ATOM 2582 C CA . ARG A 1 354 ? -169.632 -8.880 139.527 1.00 57.88 354 ARG A CA 1
ATOM 2583 C C . ARG A 1 354 ? -170.244 -9.621 138.347 1.00 57.88 354 ARG A C 1
ATOM 2585 O O . ARG A 1 354 ? -170.087 -9.139 137.222 1.00 57.88 354 ARG A O 1
ATOM 2592 N N . ALA A 1 355 ? -171.044 -10.664 138.554 1.00 62.19 355 ALA A N 1
ATOM 2593 C CA . ALA A 1 355 ? -171.881 -11.192 137.470 1.00 62.19 355 ALA A CA 1
ATOM 2594 C C . ALA A 1 355 ? -172.921 -10.149 136.986 1.00 62.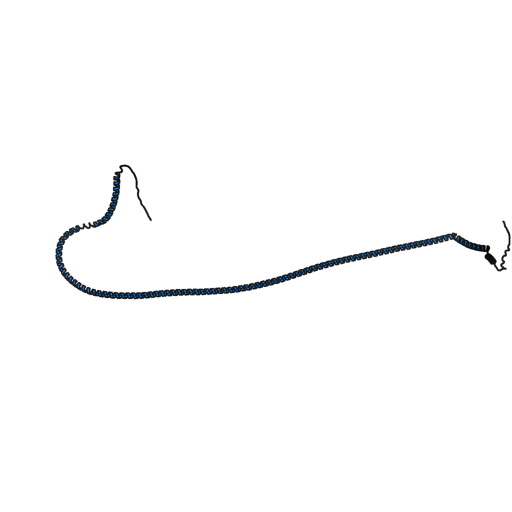19 355 ALA A C 1
ATOM 2596 O O . ALA A 1 355 ? -173.313 -10.143 135.819 1.00 62.19 355 ALA A O 1
ATOM 2597 N N . ALA A 1 356 ? -173.271 -9.168 137.829 1.00 53.53 356 ALA A N 1
ATOM 2598 C CA . ALA A 1 356 ? -174.060 -7.998 137.442 1.00 53.53 356 ALA A CA 1
ATOM 2599 C C . ALA A 1 356 ? -173.291 -6.952 136.592 1.00 53.53 356 ALA A C 1
ATOM 2601 O O . ALA A 1 356 ? -173.925 -6.088 135.976 1.00 53.53 356 ALA A O 1
ATOM 2602 N N . ALA A 1 357 ? -171.950 -7.000 136.528 1.00 58.03 357 ALA A N 1
ATOM 2603 C CA . ALA A 1 357 ? -171.116 -5.947 135.933 1.00 58.03 357 ALA A CA 1
ATOM 2604 C C . ALA A 1 357 ? -170.434 -6.331 134.606 1.00 58.03 357 ALA A C 1
ATOM 2606 O O . ALA A 1 357 ? -170.290 -5.465 133.744 1.00 58.03 357 ALA A O 1
ATOM 2607 N N . THR A 1 358 ? -170.066 -7.593 134.364 1.00 63.50 358 THR A N 1
ATOM 2608 C CA . THR A 1 358 ? -169.427 -7.962 133.078 1.00 63.50 358 THR A CA 1
ATOM 2609 C C . THR A 1 358 ? -170.421 -8.086 131.923 1.00 63.50 358 THR A C 1
ATOM 2611 O O . THR A 1 358 ? -170.071 -7.754 130.795 1.00 63.50 358 THR A O 1
ATOM 2614 N N . THR A 1 359 ? -171.706 -8.320 132.204 1.00 56.19 359 THR A N 1
ATOM 2615 C CA . THR A 1 359 ? -172.796 -8.046 131.245 1.00 56.19 359 THR A CA 1
ATOM 2616 C C . THR A 1 359 ? -172.774 -6.591 130.723 1.00 56.19 359 THR A C 1
ATOM 2618 O O . THR A 1 359 ? -173.414 -6.294 129.720 1.00 56.19 359 THR A O 1
ATOM 2621 N N . ARG A 1 360 ? -172.032 -5.663 131.360 1.00 63.06 360 ARG A N 1
ATOM 2622 C CA . ARG A 1 360 ? -171.964 -4.239 130.981 1.00 63.06 360 ARG A CA 1
ATOM 2623 C C . ARG A 1 360 ? -170.646 -3.775 130.342 1.00 63.06 360 ARG A C 1
ATOM 2625 O O . ARG A 1 360 ? -170.644 -2.682 129.783 1.00 63.06 360 ARG A O 1
ATOM 2632 N N . LEU A 1 361 ? -169.534 -4.522 130.417 1.00 61.19 361 LEU A N 1
ATOM 2633 C CA . LEU A 1 361 ? -168.234 -4.033 129.902 1.00 61.19 361 LEU A CA 1
ATOM 2634 C C . LEU A 1 361 ? -167.799 -4.671 128.575 1.00 61.19 361 LEU A C 1
ATOM 2636 O O . LEU A 1 361 ? -167.122 -4.013 127.789 1.00 61.19 361 LEU A O 1
ATOM 2640 N N . GLU A 1 362 ? -168.249 -5.881 128.247 1.00 64.31 362 GLU A N 1
ATOM 2641 C CA . GLU A 1 362 ? -168.091 -6.403 126.876 1.00 64.31 362 GLU A CA 1
ATOM 2642 C C . GLU A 1 362 ? -168.937 -5.600 125.867 1.00 64.31 362 GLU A C 1
ATOM 2644 O O . GLU A 1 362 ? -168.569 -5.472 124.704 1.00 64.31 362 GLU A O 1
ATOM 2649 N N . THR A 1 363 ? -169.955 -4.877 126.345 1.00 59.78 363 THR A N 1
ATOM 2650 C CA . THR A 1 363 ? -170.653 -3.811 125.606 1.00 59.78 363 THR A CA 1
ATOM 2651 C C . THR A 1 363 ? -169.817 -2.532 125.412 1.00 59.78 363 THR A C 1
ATOM 2653 O O . THR A 1 363 ? -170.197 -1.674 124.617 1.00 59.78 363 THR A O 1
ATOM 2656 N N . ALA A 1 364 ? -168.684 -2.359 126.106 1.00 53.19 364 ALA A N 1
ATOM 2657 C CA . ALA A 1 364 ? -167.955 -1.089 126.159 1.00 53.19 364 ALA A CA 1
ATOM 2658 C C . ALA A 1 364 ? -166.684 -1.023 125.296 1.00 53.19 364 ALA A C 1
ATOM 2660 O O . ALA A 1 364 ? -166.214 0.085 125.048 1.00 53.19 364 ALA A O 1
ATOM 2661 N N . GLN A 1 365 ? -166.124 -2.131 124.786 1.00 46.84 365 GLN A N 1
ATOM 2662 C CA . GLN A 1 365 ? -164.939 -2.045 123.905 1.00 46.84 365 GLN A CA 1
ATOM 2663 C C . GLN A 1 365 ? -164.945 -2.822 122.586 1.00 46.84 365 GLN A C 1
ATOM 2665 O O . GLN A 1 365 ? -164.024 -2.635 121.794 1.00 46.84 365 GLN A O 1
ATOM 2670 N N . GLU A 1 366 ? -166.096 -3.340 122.158 1.00 57.53 366 GLU A N 1
ATOM 2671 C CA . GLU A 1 366 ? -166.459 -3.174 120.737 1.00 57.53 366 GLU A CA 1
ATOM 2672 C C . GLU A 1 366 ? -166.415 -1.686 120.283 1.00 57.53 366 GLU A C 1
ATOM 2674 O O . GLU A 1 366 ? -166.472 -1.385 119.087 1.00 57.53 366 GLU A O 1
ATOM 2679 N N . ALA A 1 367 ? -166.290 -0.729 121.215 1.00 56.03 367 ALA A N 1
ATOM 2680 C CA . ALA A 1 367 ? -166.238 0.707 120.962 1.00 56.03 367 ALA A CA 1
ATOM 2681 C C . ALA A 1 367 ? -164.835 1.360 120.859 1.00 56.03 367 ALA A C 1
ATOM 2683 O O . ALA A 1 367 ? -164.749 2.402 120.216 1.00 56.03 367 ALA A O 1
ATOM 2684 N N . ALA A 1 368 ? -163.730 0.822 121.403 1.00 51.97 368 ALA A N 1
ATOM 2685 C CA . ALA A 1 368 ? -162.455 1.583 121.447 1.00 51.97 368 ALA A CA 1
ATOM 2686 C C . ALA A 1 368 ? -161.359 1.108 120.480 1.00 51.97 368 ALA A C 1
ATOM 2688 O O . ALA A 1 368 ? -160.541 1.914 120.045 1.00 51.97 368 ALA A O 1
ATOM 2689 N N . THR A 1 369 ? -161.379 -0.142 120.022 1.00 61.69 369 THR A N 1
ATOM 2690 C CA . THR A 1 369 ? -160.606 -0.560 118.833 1.00 61.69 369 THR A CA 1
ATOM 2691 C C . THR A 1 369 ? -161.100 0.128 117.550 1.00 61.69 369 THR A C 1
ATOM 2693 O O . THR A 1 369 ? -160.372 0.190 116.565 1.00 61.69 369 THR A O 1
ATOM 2696 N N . ARG A 1 370 ? -162.272 0.778 117.593 1.00 58.16 370 ARG A N 1
ATOM 2697 C CA . ARG A 1 370 ? -162.710 1.793 116.620 1.00 58.16 370 ARG A CA 1
ATOM 2698 C C . ARG A 1 370 ? -162.051 3.175 116.785 1.00 58.16 370 ARG A C 1
ATOM 2700 O O . ARG A 1 370 ? -162.188 3.996 115.887 1.00 58.16 370 ARG A O 1
ATOM 2707 N N . ALA A 1 371 ? -161.348 3.466 117.879 1.00 54.09 371 ALA A N 1
ATOM 2708 C CA . ALA A 1 371 ? -161.065 4.851 118.264 1.00 54.09 371 ALA A CA 1
ATOM 2709 C C . ALA A 1 371 ? -159.646 5.372 117.980 1.00 54.09 371 ALA A C 1
ATOM 2711 O O . ALA A 1 371 ? -159.520 6.569 117.767 1.00 54.09 371 ALA A O 1
ATOM 2712 N N . THR A 1 372 ? -158.577 4.568 117.925 1.00 53.22 372 THR A N 1
ATOM 2713 C CA . THR A 1 372 ? -157.220 5.146 117.708 1.00 53.22 372 THR A CA 1
ATOM 2714 C C . THR A 1 372 ? -156.272 4.366 116.801 1.00 53.22 372 THR A C 1
ATOM 2716 O O . THR A 1 372 ? -155.224 4.895 116.445 1.00 53.22 372 THR A O 1
ATOM 2719 N N . ALA A 1 373 ? -156.740 3.285 116.168 1.00 58.25 373 ALA A N 1
ATOM 2720 C CA . ALA A 1 373 ? -156.385 3.079 114.756 1.00 58.25 373 ALA A CA 1
ATOM 2721 C C . ALA A 1 373 ? -156.758 4.328 113.906 1.00 58.25 373 ALA A C 1
ATOM 2723 O O . ALA A 1 373 ? -156.139 4.608 112.882 1.00 58.25 373 ALA A O 1
ATOM 2724 N N . ALA A 1 374 ? -157.681 5.167 114.403 1.00 57.41 374 ALA A N 1
ATOM 2725 C CA . ALA A 1 374 ? -157.959 6.506 113.892 1.00 57.41 374 ALA A CA 1
ATOM 2726 C C . ALA A 1 374 ? -156.858 7.564 114.170 1.00 57.41 374 ALA A C 1
ATOM 2728 O O . ALA A 1 374 ? -156.849 8.598 113.510 1.00 57.41 374 ALA A O 1
ATOM 2729 N N . ALA A 1 375 ? -155.898 7.343 115.078 1.00 55.72 375 ALA A N 1
ATOM 2730 C CA . ALA A 1 375 ? -154.856 8.336 115.379 1.00 55.72 375 ALA A CA 1
ATOM 2731 C C . ALA A 1 375 ? -153.660 8.289 114.414 1.00 55.72 375 ALA A C 1
ATOM 2733 O O . ALA A 1 375 ? -152.932 9.265 114.321 1.00 55.72 375 ALA A O 1
ATOM 2734 N N . GLU A 1 376 ? -153.506 7.240 113.603 1.00 47.28 376 GLU A N 1
ATOM 2735 C CA . GLU A 1 376 ? -152.694 7.320 112.377 1.00 47.28 376 GLU A CA 1
ATOM 2736 C C . GLU A 1 376 ? -153.389 6.902 111.086 1.00 47.28 376 GLU A C 1
ATOM 2738 O O . GLU A 1 376 ? -152.852 7.159 110.014 1.00 47.28 376 GLU A O 1
ATOM 2743 N N . SER A 1 377 ? -154.695 6.634 111.136 1.00 58.38 377 SER A N 1
ATOM 2744 C CA . SER A 1 377 ? -155.512 7.395 110.188 1.00 58.38 377 SER A CA 1
ATOM 2745 C C . SER A 1 377 ? -155.136 8.888 110.238 1.00 58.38 377 SER A C 1
ATOM 2747 O O . SER A 1 377 ? -155.142 9.505 109.193 1.00 58.38 377 SER A O 1
ATOM 2749 N N . HIS A 1 378 ? -154.704 9.458 111.373 1.00 62.91 378 HIS A N 1
ATOM 2750 C CA . HIS A 1 378 ? -154.332 10.872 111.504 1.00 62.91 378 HIS A CA 1
ATOM 2751 C C . HIS A 1 378 ? -152.948 11.305 110.950 1.00 62.91 378 HIS A C 1
ATOM 2753 O O . HIS A 1 378 ? -152.855 12.406 110.410 1.00 62.91 378 HIS A O 1
ATOM 2759 N N . GLN A 1 379 ? -151.875 10.503 111.019 1.00 51.44 379 GLN A N 1
ATOM 2760 C CA . GLN A 1 379 ? -150.590 10.830 110.365 1.00 51.44 379 GLN A CA 1
ATOM 2761 C C . GLN A 1 379 ? -150.544 10.344 108.908 1.00 51.44 379 GLN A C 1
ATOM 2763 O O . GLN A 1 379 ? -150.009 11.048 108.049 1.00 51.44 379 GLN A O 1
ATOM 2768 N N . ALA A 1 380 ? -151.235 9.244 108.573 1.00 61.09 380 ALA A N 1
ATOM 2769 C CA . ALA A 1 380 ? -151.558 8.942 107.177 1.00 61.09 380 ALA A CA 1
ATOM 2770 C C . ALA A 1 380 ? -152.480 10.022 106.576 1.00 61.09 380 ALA A C 1
ATOM 2772 O O . ALA A 1 380 ? -152.294 10.386 105.420 1.00 61.09 380 ALA A O 1
ATOM 2773 N N . GLN A 1 381 ? -153.382 10.630 107.363 1.00 62.16 381 GLN A N 1
ATOM 2774 C CA . GLN A 1 381 ? -154.104 11.853 106.984 1.00 62.16 381 GLN A CA 1
ATOM 2775 C C . GLN A 1 381 ? -153.202 13.079 106.908 1.00 62.16 381 GLN A C 1
ATOM 2777 O O . GLN A 1 381 ? -153.538 13.966 106.148 1.00 62.16 381 GLN A O 1
ATOM 2782 N N . GLN A 1 382 ? -152.068 13.184 107.604 1.00 61.47 382 GLN A N 1
ATOM 2783 C CA . GLN A 1 382 ? -151.154 14.314 107.380 1.00 61.47 382 GLN A CA 1
ATOM 2784 C C . GLN A 1 382 ? -150.387 14.181 106.060 1.00 61.47 382 GLN A C 1
ATOM 2786 O O . GLN A 1 382 ? -150.209 15.175 105.356 1.00 61.47 382 GLN A O 1
ATOM 2791 N N . ILE A 1 383 ? -150.012 12.962 105.671 1.00 60.84 383 ILE A N 1
ATOM 2792 C CA . ILE A 1 383 ? -149.382 12.686 104.372 1.00 60.84 383 ILE A CA 1
ATOM 2793 C C . ILE A 1 383 ? -150.423 12.760 103.235 1.00 60.84 383 ILE A C 1
ATOM 2795 O O . ILE A 1 383 ? -150.142 13.333 102.181 1.00 60.84 383 ILE A O 1
ATOM 2799 N N . ALA A 1 384 ? -151.660 12.306 103.465 1.00 62.62 384 ALA A N 1
ATOM 2800 C CA . ALA A 1 384 ? -152.773 12.485 102.532 1.00 62.62 384 ALA A CA 1
ATOM 2801 C C . ALA A 1 384 ? -153.267 13.942 102.467 1.00 62.62 384 ALA A C 1
ATOM 2803 O O . ALA A 1 384 ? -153.587 14.414 101.385 1.00 62.62 384 ALA A O 1
ATOM 2804 N N . ALA A 1 385 ? -153.243 14.702 103.565 1.00 61.06 385 ALA A N 1
ATOM 2805 C CA . ALA A 1 385 ? -153.591 16.123 103.574 1.00 61.06 385 ALA A CA 1
ATOM 2806 C C . ALA A 1 385 ? -152.508 16.975 102.913 1.00 61.06 385 ALA A C 1
ATOM 2808 O O . ALA A 1 385 ? -152.836 17.969 102.281 1.00 61.06 385 ALA A O 1
ATOM 2809 N N . GLN A 1 386 ? -151.226 16.603 102.973 1.00 62.28 386 GLN A N 1
ATOM 2810 C CA . GLN A 1 386 ? -150.209 17.274 102.157 1.00 62.28 386 GLN A CA 1
ATOM 2811 C C . GLN A 1 386 ? -150.365 16.950 100.664 1.00 62.28 386 GLN A C 1
ATOM 2813 O O . GLN A 1 386 ? -150.175 17.842 99.836 1.00 62.28 386 GLN A O 1
ATOM 2818 N N . ALA A 1 387 ? -150.788 15.735 100.303 1.00 63.81 387 ALA A N 1
ATOM 2819 C CA . ALA A 1 387 ? -151.120 15.391 98.920 1.00 63.81 387 ALA A CA 1
ATOM 2820 C C . ALA A 1 387 ? -152.391 16.118 98.426 1.00 63.81 387 ALA A C 1
ATOM 2822 O O . ALA A 1 387 ? -152.365 16.737 97.362 1.00 63.81 387 ALA A O 1
ATOM 2823 N N . GLU A 1 388 ? -153.464 16.152 99.221 1.00 66.44 388 GLU A N 1
ATOM 2824 C CA . GLU A 1 388 ? -154.713 16.848 98.888 1.00 66.44 388 GLU A CA 1
ATOM 2825 C C . GLU A 1 388 ? -154.573 18.367 98.906 1.00 66.44 388 GLU A C 1
ATOM 2827 O O . GLU A 1 388 ? -155.180 19.018 98.071 1.00 66.44 388 GLU A O 1
ATOM 2832 N N . LEU A 1 389 ? -153.757 18.973 99.775 1.00 68.94 389 LEU A N 1
ATOM 2833 C CA . LEU A 1 389 ? -153.549 20.427 99.746 1.00 68.94 389 LEU A CA 1
ATOM 2834 C C . LEU A 1 389 ? -152.662 20.853 98.567 1.00 68.94 389 LEU A C 1
ATOM 2836 O O . LEU A 1 389 ? -152.775 21.981 98.086 1.00 68.94 389 LEU A O 1
ATOM 2840 N N . THR A 1 390 ? -151.807 19.955 98.070 1.00 70.50 390 THR A N 1
ATOM 2841 C CA . THR A 1 390 ? -151.040 20.154 96.829 1.00 70.50 390 THR A CA 1
ATOM 2842 C C . THR A 1 390 ? -151.950 20.018 95.603 1.00 70.50 390 THR A C 1
ATOM 2844 O O . THR A 1 390 ? -151.854 20.815 94.671 1.00 70.50 390 THR A O 1
ATOM 2847 N N . GLU A 1 391 ? -152.913 19.097 95.648 1.00 71.19 391 GLU A N 1
ATOM 2848 C CA . GLU A 1 391 ? -153.934 18.905 94.615 1.00 71.19 391 GLU A CA 1
ATOM 2849 C C . GLU A 1 391 ? -155.022 19.998 94.633 1.00 71.19 391 GLU A C 1
ATOM 2851 O O . GLU A 1 391 ? -155.395 20.512 93.584 1.00 71.19 391 GLU A O 1
ATOM 2856 N N . LEU A 1 392 ? -155.469 20.460 95.802 1.00 72.25 392 LEU A N 1
ATOM 2857 C CA . LEU A 1 392 ? -156.359 21.614 95.961 1.00 72.25 392 LEU A CA 1
ATOM 2858 C C . LEU A 1 392 ? -155.647 22.906 95.577 1.00 72.25 392 LEU A C 1
ATOM 2860 O O . LEU A 1 392 ? -156.258 23.742 94.925 1.00 72.25 392 LEU A O 1
ATOM 2864 N N . ARG A 1 393 ? -154.352 23.076 95.879 1.00 76.12 393 ARG A N 1
ATOM 2865 C CA . ARG A 1 393 ? -153.576 24.186 95.302 1.00 76.12 393 ARG A CA 1
ATOM 2866 C C . ARG A 1 393 ? -153.561 24.106 93.781 1.00 76.12 393 ARG A C 1
ATOM 2868 O O . ARG A 1 393 ? -153.797 25.128 93.156 1.00 76.12 393 ARG A O 1
ATOM 2875 N N . ARG A 1 394 ? -153.400 22.923 93.185 1.00 71.31 394 ARG A N 1
ATOM 2876 C CA . ARG A 1 394 ? -153.480 22.729 91.727 1.00 71.31 394 ARG A CA 1
ATOM 2877 C C . ARG A 1 394 ? -154.870 23.068 91.166 1.00 71.31 394 ARG A C 1
ATOM 2879 O O . ARG A 1 394 ? -154.971 23.837 90.217 1.00 71.31 394 ARG A O 1
ATOM 2886 N N . GLN A 1 395 ? -155.945 22.588 91.789 1.00 71.81 395 GLN A N 1
ATOM 2887 C CA . GLN A 1 395 ? -157.327 22.803 91.338 1.00 71.81 395 GLN A CA 1
ATOM 2888 C C . GLN A 1 395 ? -157.831 24.234 91.568 1.00 71.81 395 GLN A C 1
ATOM 2890 O O . GLN A 1 395 ? -158.587 24.759 90.752 1.00 71.81 395 GLN A O 1
ATOM 2895 N N . LEU A 1 396 ? -157.407 24.894 92.648 1.00 71.38 396 LEU A N 1
ATOM 2896 C CA . LEU A 1 396 ? -157.758 26.285 92.938 1.00 71.38 396 LEU A CA 1
ATOM 2897 C C . LEU A 1 396 ? -156.863 27.260 92.172 1.00 71.38 396 LEU A C 1
ATOM 2899 O O . LEU A 1 396 ? -157.300 28.366 91.893 1.00 71.38 396 LEU A O 1
ATOM 2903 N N . GLN A 1 397 ? -155.664 26.853 91.754 1.00 74.44 397 GLN A N 1
ATOM 2904 C CA . GLN A 1 397 ? -154.857 27.572 90.767 1.00 74.44 397 GLN A CA 1
ATOM 2905 C C . GLN A 1 397 ? -155.483 27.445 89.367 1.00 74.44 397 GLN A C 1
ATOM 2907 O O . GLN A 1 397 ? -155.640 28.458 88.698 1.00 74.44 397 GLN A O 1
ATOM 2912 N N . ASP A 1 398 ? -156.049 26.286 89.012 1.00 70.06 398 ASP A N 1
ATOM 2913 C CA . ASP A 1 398 ? -156.906 26.132 87.823 1.00 70.06 398 ASP A CA 1
ATOM 2914 C C . ASP A 1 398 ? -158.251 26.888 87.931 1.00 70.06 398 ASP A C 1
ATOM 2916 O O . ASP A 1 398 ? -158.831 27.298 86.922 1.00 70.06 398 ASP A O 1
ATOM 2920 N N . ALA A 1 399 ? -158.801 27.075 89.137 1.00 67.31 399 ALA A N 1
ATOM 2921 C CA . ALA A 1 399 ? -160.009 27.875 89.364 1.00 67.31 399 ALA A CA 1
ATOM 2922 C C . ALA A 1 399 ? -159.702 29.379 89.392 1.00 67.31 399 ALA A C 1
ATOM 2924 O O . ALA A 1 399 ? -160.468 30.163 88.846 1.00 67.31 399 ALA A O 1
ATOM 2925 N N . ARG A 1 400 ? -158.552 29.779 89.943 1.00 70.50 400 ARG A N 1
ATOM 2926 C CA . ARG A 1 400 ? -157.997 31.134 89.876 1.00 70.50 400 ARG A CA 1
ATOM 2927 C C . ARG A 1 400 ? -157.681 31.500 88.430 1.00 70.50 400 ARG A C 1
ATOM 2929 O O . ARG A 1 400 ? -158.027 32.595 88.016 1.00 70.50 400 ARG A O 1
ATOM 2936 N N . ASP A 1 401 ? -157.189 30.571 87.619 1.00 69.88 401 ASP A N 1
ATOM 2937 C CA . ASP A 1 401 ? -156.958 30.798 86.190 1.00 69.88 401 ASP A CA 1
ATOM 2938 C C . ASP A 1 401 ? -158.253 30.855 85.363 1.00 69.88 401 ASP A C 1
ATOM 2940 O O . ASP A 1 401 ? -158.275 31.487 84.303 1.00 69.88 401 ASP A O 1
ATOM 2944 N N . ARG A 1 402 ? -159.341 30.232 85.835 1.00 70.44 402 ARG A N 1
ATOM 2945 C CA . ARG A 1 402 ? -160.677 30.310 85.217 1.00 70.44 402 ARG A CA 1
ATOM 2946 C C . ARG A 1 402 ? -161.477 31.533 85.668 1.00 70.44 402 ARG A C 1
ATOM 2948 O O . ARG A 1 402 ? -162.126 32.148 84.833 1.00 70.44 402 ARG A O 1
ATOM 2955 N N . ALA A 1 403 ? -161.394 31.928 86.936 1.00 62.59 403 ALA A N 1
ATOM 2956 C CA . ALA A 1 403 ? -162.059 33.112 87.482 1.00 62.59 403 ALA A CA 1
ATOM 2957 C C . ALA A 1 403 ? -161.352 34.411 87.064 1.00 62.59 403 ALA A C 1
ATOM 2959 O O . ALA A 1 403 ? -162.018 35.361 86.665 1.00 62.59 403 ALA A O 1
ATOM 2960 N N . VAL A 1 404 ? -160.010 34.426 87.031 1.00 72.75 404 VAL A N 1
ATOM 2961 C CA . VAL A 1 404 ? -159.250 35.538 86.439 1.00 72.75 404 VAL A CA 1
ATOM 2962 C C . VAL A 1 404 ? -159.626 35.701 84.970 1.00 72.75 404 VAL A C 1
ATOM 2964 O O . VAL A 1 404 ? -159.867 36.829 84.561 1.00 72.75 404 VAL A O 1
ATOM 2967 N N . ARG A 1 405 ? -159.781 34.617 84.192 1.00 66.81 405 ARG A N 1
ATOM 2968 C CA . ARG A 1 405 ? -160.283 34.702 82.806 1.00 66.81 405 ARG A CA 1
ATOM 2969 C C . ARG A 1 405 ? -161.735 35.184 82.723 1.00 66.81 405 ARG A C 1
ATOM 2971 O O . ARG A 1 405 ? -162.028 36.069 81.932 1.00 66.81 405 ARG A O 1
ATOM 2978 N N . ALA A 1 406 ? -162.616 34.673 83.577 1.00 62.03 406 ALA A N 1
ATOM 2979 C CA . ALA A 1 406 ? -164.035 35.021 83.560 1.00 62.03 406 ALA A CA 1
ATOM 2980 C C . ALA A 1 406 ? -164.343 36.467 83.990 1.00 62.03 406 ALA A C 1
ATOM 2982 O O . ALA A 1 406 ? -165.377 36.989 83.587 1.00 62.03 406 ALA A O 1
ATOM 2983 N N . GLU A 1 407 ? -163.491 37.131 84.780 1.00 57.53 407 GLU A N 1
ATOM 2984 C CA . GLU A 1 407 ? -163.766 38.493 85.271 1.00 57.53 407 GLU A CA 1
ATOM 2985 C C . GLU A 1 407 ? -162.847 39.571 84.671 1.00 57.53 407 GLU A C 1
ATOM 2987 O O . GLU A 1 407 ? -163.287 40.710 84.516 1.00 57.53 407 GLU A O 1
ATOM 2992 N N . THR A 1 408 ? -161.657 39.219 84.151 1.00 66.62 408 THR A N 1
ATOM 2993 C CA . THR A 1 408 ? -160.974 40.104 83.179 1.00 66.62 408 THR A CA 1
ATOM 2994 C C . THR A 1 408 ? -161.759 40.247 81.876 1.00 66.62 408 THR A C 1
ATOM 2996 O O . THR A 1 408 ? -161.659 41.289 81.239 1.00 66.62 408 THR A O 1
ATOM 2999 N N . GLU A 1 409 ? -162.617 39.293 81.509 1.00 64.12 409 GLU A N 1
ATOM 3000 C CA . GLU A 1 409 ? -163.567 39.468 80.400 1.00 64.12 409 GLU A CA 1
ATOM 3001 C C . GLU A 1 409 ? -164.824 40.265 80.813 1.00 64.12 409 GLU A C 1
ATOM 3003 O O . GLU A 1 409 ? -165.437 40.929 79.977 1.00 64.12 409 GLU A O 1
ATOM 3008 N N . ARG A 1 410 ? -165.173 40.280 82.108 1.00 58.72 410 ARG A N 1
ATOM 3009 C CA . ARG A 1 410 ? -166.384 40.924 82.649 1.00 58.72 410 ARG A CA 1
ATOM 3010 C C . ARG A 1 410 ? -166.200 42.392 83.037 1.00 58.72 410 ARG A C 1
ATOM 3012 O O . ARG A 1 410 ? -167.137 43.158 82.867 1.00 58.72 410 ARG A O 1
ATOM 3019 N N . ASP A 1 411 ? -165.007 42.809 83.453 1.00 57.12 411 ASP A N 1
ATOM 3020 C CA . ASP A 1 411 ? -164.711 44.218 83.751 1.00 57.12 411 ASP A CA 1
ATOM 3021 C C . ASP A 1 411 ? -163.809 44.898 82.693 1.00 57.12 411 ASP A C 1
ATOM 3023 O O . ASP A 1 411 ? -163.714 46.124 82.661 1.00 57.12 411 ASP A O 1
ATOM 3027 N N . ALA A 1 412 ? -163.274 44.170 81.701 1.00 54.41 412 ALA A N 1
ATOM 3028 C CA . ALA A 1 412 ? -162.877 44.796 80.427 1.00 54.41 412 ALA A CA 1
ATOM 3029 C C . ALA A 1 412 ? -164.104 45.220 79.586 1.00 54.41 412 ALA A C 1
ATOM 3031 O O . ALA A 1 412 ? -164.025 46.192 78.831 1.00 54.41 412 ALA A O 1
ATOM 3032 N N . ALA A 1 413 ? -165.272 44.600 79.815 1.00 55.62 413 ALA A N 1
ATOM 3033 C CA . ALA A 1 413 ? -166.576 45.137 79.408 1.00 55.62 413 ALA A CA 1
ATOM 3034 C C . ALA A 1 413 ? -166.944 46.455 80.131 1.00 55.62 413 ALA A C 1
ATOM 3036 O O . ALA A 1 413 ? -167.929 47.097 79.779 1.00 55.62 413 ALA A O 1
ATOM 3037 N N . ARG A 1 414 ? -166.137 46.900 81.103 1.00 53.81 414 ARG A N 1
ATOM 3038 C CA . ARG A 1 414 ? -166.320 48.151 81.848 1.00 53.81 414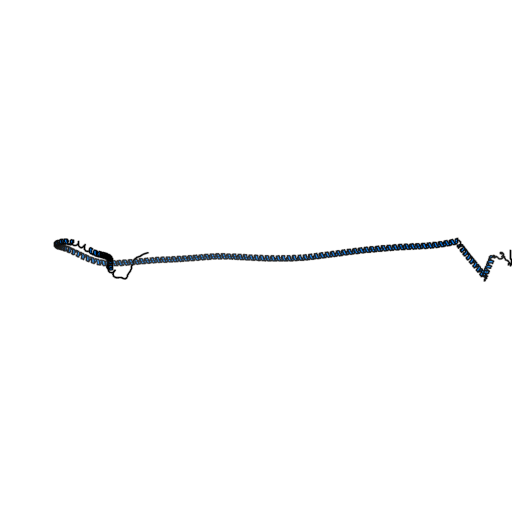 ARG A CA 1
ATOM 3039 C C . ARG A 1 414 ? -165.486 49.327 81.335 1.00 53.81 414 ARG A C 1
ATOM 3041 O O . ARG A 1 414 ? -165.638 50.417 81.871 1.00 53.81 414 ARG A O 1
ATOM 3048 N N . ALA A 1 415 ? -164.619 49.151 80.330 1.00 42.12 415 ALA A N 1
ATOM 3049 C CA . ALA A 1 415 ? -163.815 50.270 79.813 1.00 42.12 415 ALA A CA 1
ATOM 3050 C C . ALA A 1 415 ? -163.303 50.129 78.362 1.00 42.12 415 ALA A C 1
ATOM 3052 O O . ALA A 1 415 ? -162.400 50.857 77.954 1.00 42.12 415 ALA A O 1
ATOM 3053 N N . GLN A 1 416 ? -163.905 49.272 77.527 1.00 45.94 416 GLN A N 1
ATOM 3054 C CA . GLN A 1 416 ? -163.824 49.418 76.056 1.00 45.94 416 GLN A CA 1
ATOM 3055 C C . GLN A 1 416 ? -164.418 50.746 75.542 1.00 45.94 416 GLN A C 1
ATOM 3057 O O . GLN A 1 416 ? -164.266 51.121 74.382 1.00 45.94 416 GLN A O 1
ATOM 3062 N N . THR A 1 417 ? -165.095 51.458 76.416 1.00 52.94 417 THR A N 1
ATOM 3063 C CA . THR A 1 417 ? -165.994 52.563 76.144 1.00 52.94 417 THR A CA 1
ATOM 3064 C C . THR A 1 417 ? -166.075 53.273 77.483 1.00 52.94 417 THR A C 1
ATOM 3066 O O . THR A 1 417 ? -166.791 52.837 78.368 1.00 52.94 417 THR A O 1
ATOM 3069 N N . GLU A 1 418 ? -165.264 54.273 77.761 1.00 39.28 418 GLU A N 1
ATOM 3070 C CA . GLU A 1 418 ? -165.188 55.511 76.999 1.00 39.28 418 GLU A CA 1
ATOM 3071 C C . GLU A 1 418 ? -163.911 56.226 77.476 1.00 39.28 418 GLU A C 1
ATOM 3073 O O . GLU A 1 418 ? -163.619 56.239 78.662 1.00 39.28 418 GLU A O 1
ATOM 3078 N N . GLN A 1 419 ? -163.056 56.830 76.664 1.00 39.69 419 GLN A N 1
ATOM 3079 C CA . GLN A 1 419 ? -163.265 57.409 75.352 1.00 39.69 419 GLN A CA 1
ATOM 3080 C C . GLN A 1 419 ? -161.870 57.651 74.754 1.00 39.69 419 GLN A C 1
ATOM 3082 O O . GLN A 1 419 ? -161.076 58.387 75.320 1.00 39.69 419 GLN A O 1
ATOM 3087 N N . ALA A 1 420 ? -161.611 57.016 73.611 1.00 40.81 420 ALA A N 1
ATOM 3088 C CA . ALA A 1 420 ? -160.681 57.417 72.552 1.00 40.81 420 ALA A CA 1
ATOM 3089 C C . ALA A 1 420 ? -159.218 57.800 72.905 1.00 40.81 420 ALA A C 1
ATOM 3091 O O . ALA A 1 420 ? -158.943 58.827 73.509 1.00 40.81 420 ALA A O 1
ATOM 3092 N N . THR A 1 421 ? -158.287 57.067 72.270 1.00 40.97 421 THR A N 1
ATOM 3093 C CA . THR A 1 421 ? -156.833 57.328 72.081 1.00 40.97 421 THR A CA 1
ATOM 3094 C C . THR A 1 421 ? -155.919 56.937 73.267 1.00 40.97 421 THR A C 1
ATOM 3096 O O . THR A 1 421 ? -156.077 57.454 74.356 1.00 40.97 421 THR A O 1
ATOM 3099 N N . ALA A 1 422 ? -154.939 56.018 73.173 1.00 36.38 422 ALA A N 1
ATOM 3100 C CA . ALA A 1 422 ? -154.200 55.499 72.013 1.00 36.38 422 ALA A CA 1
ATOM 3101 C C . ALA A 1 422 ? -153.612 54.056 72.184 1.00 36.38 422 ALA A C 1
ATOM 3103 O O . ALA A 1 422 ? -152.788 53.788 73.047 1.00 36.38 422 ALA A O 1
ATOM 3104 N N . SER A 1 423 ? -154.063 53.154 71.296 1.00 37.97 423 SER A N 1
ATOM 3105 C CA . SER A 1 423 ? -153.471 51.977 70.595 1.00 37.97 423 SER A CA 1
ATOM 3106 C C . SER A 1 423 ? -152.159 51.227 70.992 1.00 37.97 423 SER A C 1
ATOM 3108 O O . SER A 1 423 ? -151.070 51.77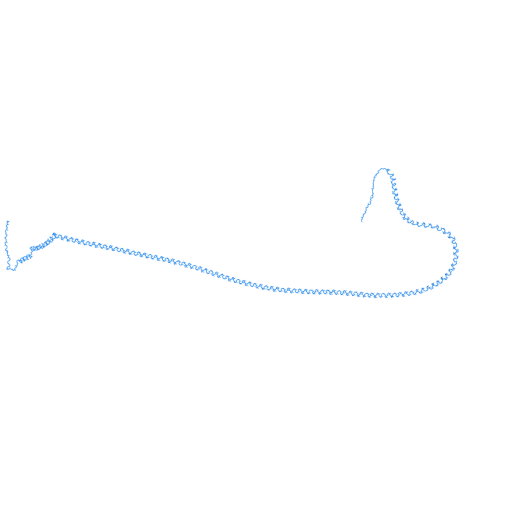9 70.897 1.00 37.97 423 SER A O 1
ATOM 3110 N N . ARG A 1 424 ? -152.308 49.876 71.038 1.00 39.09 424 ARG A N 1
ATOM 3111 C CA . ARG A 1 424 ? -151.577 48.772 70.320 1.00 39.09 424 ARG A CA 1
ATOM 3112 C C . ARG A 1 424 ? -150.392 47.972 70.940 1.00 39.09 424 ARG A C 1
ATOM 3114 O O . ARG A 1 424 ? -149.291 48.486 71.053 1.00 39.09 424 ARG A O 1
ATOM 3121 N N . ARG A 1 425 ? -150.613 46.626 70.929 1.00 37.91 425 ARG A N 1
ATOM 3122 C CA . ARG A 1 425 ? -149.747 45.485 70.461 1.00 37.91 425 ARG A CA 1
ATOM 3123 C C . ARG A 1 425 ? -148.556 45.044 71.348 1.00 37.91 425 ARG A C 1
ATOM 3125 O O . ARG A 1 425 ? -147.890 45.897 71.893 1.00 37.91 425 ARG A O 1
ATOM 3132 N N . THR A 1 426 ? -148.098 43.784 71.479 1.00 35.31 426 THR A N 1
ATOM 3133 C CA . THR A 1 426 ? -148.445 42.370 71.125 1.00 35.31 426 THR A CA 1
ATOM 3134 C C . THR A 1 426 ? -147.348 41.440 71.753 1.00 35.31 426 THR A C 1
ATOM 3136 O O . THR A 1 426 ? -146.373 41.976 72.271 1.00 35.31 426 THR A O 1
ATOM 3139 N N . PRO A 1 427 ? -147.450 40.084 71.691 1.00 59.97 427 PRO A N 1
ATOM 3140 C CA . PRO A 1 427 ? -146.746 39.098 72.551 1.00 59.97 427 PRO A CA 1
ATOM 3141 C C . PRO A 1 427 ? -145.761 38.123 71.827 1.00 59.97 427 PRO A C 1
ATOM 3143 O O . PRO A 1 427 ? -145.659 38.180 70.604 1.00 59.97 427 PRO A O 1
ATOM 3146 N N . LYS A 1 428 ? -145.121 37.165 72.550 1.00 42.00 428 LYS A N 1
ATOM 3147 C CA . LYS A 1 428 ? -144.671 35.781 72.135 1.00 42.00 428 LYS A CA 1
ATOM 3148 C C . LYS A 1 428 ? -143.866 35.105 73.283 1.00 42.00 428 LYS A C 1
ATOM 3150 O O . LYS A 1 428 ? -143.106 35.817 73.917 1.00 42.00 428 LYS A O 1
ATOM 3155 N N . LYS A 1 429 ? -144.070 33.857 73.757 1.00 34.72 429 LYS A N 1
ATOM 3156 C CA . LYS A 1 429 ? -144.030 32.449 73.244 1.00 34.72 429 LYS A CA 1
ATOM 3157 C C . LYS A 1 429 ? -142.644 31.750 73.398 1.00 34.72 429 LYS A C 1
ATOM 3159 O O . LYS A 1 429 ? -141.646 32.296 72.953 1.00 34.72 429 LYS A O 1
ATOM 3164 N N . THR A 1 430 ? -142.682 30.556 74.020 1.00 43.44 430 THR A N 1
ATOM 3165 C CA . THR A 1 430 ? -141.745 29.388 74.167 1.00 43.44 430 THR A CA 1
ATOM 3166 C C . THR A 1 430 ? -140.881 29.034 72.926 1.00 43.44 430 THR A C 1
ATOM 3168 O O . THR A 1 430 ? -141.168 29.647 71.896 1.00 43.44 430 THR A O 1
ATOM 3171 N N . PRO A 1 431 ? -139.944 28.026 72.887 1.00 48.59 431 PRO A N 1
ATOM 3172 C CA . PRO A 1 431 ? -139.654 26.855 73.774 1.00 48.59 431 PRO A CA 1
ATOM 3173 C C . PRO A 1 431 ? -138.138 26.462 73.982 1.00 48.59 431 PRO A C 1
ATOM 3175 O O . PRO A 1 431 ? -137.246 27.159 73.519 1.00 48.59 431 PRO A O 1
ATOM 3178 N N . GLN A 1 432 ? -137.909 25.334 74.697 1.00 44.31 432 GLN A N 1
ATOM 3179 C CA . GLN A 1 432 ? -136.857 24.260 74.629 1.00 44.31 432 GLN A CA 1
ATOM 3180 C C . GLN A 1 432 ? -136.012 24.121 73.328 1.00 44.31 432 GLN A C 1
ATOM 3182 O O . GLN A 1 432 ? -136.418 24.708 72.327 1.00 44.31 432 GLN A O 1
ATOM 3187 N N . PRO A 1 433 ? -135.035 23.177 73.188 1.00 60.41 433 PRO A N 1
ATOM 3188 C CA . PRO A 1 433 ? -134.188 22.341 74.090 1.00 60.41 433 PRO A CA 1
ATOM 3189 C C . PRO A 1 433 ? -132.710 22.365 73.540 1.00 60.41 433 PRO A C 1
ATOM 3191 O O . PRO A 1 433 ? -132.318 23.456 73.131 1.00 60.41 433 PRO A O 1
ATOM 3194 N N . PRO A 1 434 ? -131.920 21.276 73.312 1.00 58.66 434 PRO A N 1
ATOM 3195 C CA . PRO A 1 434 ? -131.696 19.959 73.957 1.00 58.66 434 PRO A CA 1
ATOM 3196 C C . PRO A 1 434 ? -130.186 19.624 74.187 1.00 58.66 434 PRO A C 1
ATOM 3198 O O . PRO A 1 434 ? -129.333 20.450 73.885 1.00 58.66 434 PRO A O 1
ATOM 3201 N N . ALA A 1 435 ? -129.934 18.379 74.642 1.00 41.19 435 ALA A N 1
ATOM 3202 C CA . ALA A 1 435 ? -128.929 17.405 74.149 1.00 41.19 435 ALA A CA 1
ATOM 3203 C C . ALA A 1 435 ? -127.438 17.781 74.143 1.00 41.19 435 ALA A C 1
ATOM 3205 O O . ALA A 1 435 ? -127.054 18.924 73.957 1.00 41.19 435 ALA A O 1
ATOM 3206 N N . ASP A 1 436 ? -126.478 16.874 74.170 1.00 40.81 436 ASP A N 1
ATOM 3207 C CA . ASP A 1 436 ? -126.305 15.440 74.440 1.00 40.81 436 ASP A CA 1
ATOM 3208 C C . ASP A 1 436 ? -124.790 15.261 74.240 1.00 40.81 436 ASP A C 1
ATOM 3210 O O . ASP A 1 436 ? -124.200 15.988 73.428 1.00 40.81 436 ASP A O 1
ATOM 3214 N N . SER A 1 437 ? -124.177 14.296 74.925 1.00 43.34 437 SER A N 1
ATOM 3215 C CA . SER A 1 437 ? -123.205 13.307 74.399 1.00 43.34 437 SER A CA 1
ATOM 3216 C C . SER A 1 437 ? -122.459 12.657 75.554 1.00 43.34 437 SER A C 1
ATOM 3218 O O . SER A 1 437 ? -121.758 13.396 76.282 1.00 43.34 437 SER A O 1
#

Foldseek 3Di:
DDDDDDDDDDDDDPDDCPPPVDDPVVVVVVVVVCQCVPDDPSNVVVVVVVVVVVVVVVVVVVVVVVVCCPPPNNVVVVVVVVVVVVVVVVVVVVVVVVVVVVVVVVVVVVVVVVVVVVVVVVVVVVVVVVVVVVVVVVVVVVVVVVVVVVVVVVVVVVVVVVVVVVVVVVVVVVVVVVVVVVVVVVVVVVVVVVVVVVVVVVVVVVVVVVVVVVVVVVVVVVVVVVVVVVVVVVVVVVVVVVVVVVVVVVVVVVVVVVVVVVVVVVVVVVVVVVVVVVVVVVVVVVVVVVVVVVVVVVVVVVVVVVVVVVVVVVVVVVVVVVVVVVVVVVVVVVVVVVVVVVVVVVVVVVVVPPVVPVVPPVVPPVPPVVPCVVVVCVVVVVVVVVVVVVVVCVVVVVVVVVVVVVVCVVCVVVPVDDDDDDDDDDDDDDDDDDDDD